Protein AF-A0A6P3IRC7-F1 (afdb_monomer_lite)

Sequence (424 aa):
MSLSRSEEMHRLTENVYKTIMEQFNPSLRNFIAMGKNYEKALAGVTYAAKGYFDALVKMGELASESQGSKELGDVLFQMAEVHRQIQNQLEEMLKSFHNELLTQLEQKVELDSRYLSAALKKYQTEQRSKGDALDKCQAELKKLRKKSQGSKNPQKYSDKELQYIDAISNKQGELESYVSDGYKTALTEERRRFCFLVEKQCAVAKNSAAYHSKGKELLAQKLPLWQQACADPNKIPDRAVQLMQQMGNSNGSILPSGLSASKSNLVISDPIPGAKPLPVPPELAPFVGRLSAQENAPVMNGVSGPDSEDYNPWADRKATQPKSTSPPQSQSKLSDSYSNTLPVRKSVAPKNSYATTENKTLPRSSSMAAGLERNGRMRVKAIFSHAAGDNSTLLSFKEGDLITLLVPEARDGWHYGESEKTKM

Organism: Bison bison bison (NCBI:txid43346)

Secondary structure (DSSP, 8-state):
-HHHHHHHHHHHHHHHHHHIIIIIHHHHHHHHHHHHHHHHHHHHHHHHHHHHHHHHHHHHHHHHHSSS-HHHHHHHHHHHHHHHHHHHHHHHHHHHIIIIIIHHHHHHHHHHHHHHHHHHHHHHHHHHHHHHHHHHHHHHHHHHHHHHTT-S-HHHHHHHHHHHHHHHHHHHHHHHHHHHHHHHHHHHHHHHHHHHHHHHHHHHHHHHHHHHHHHHHHHHHHHHHHHHHTS-TTPPPHHHHHHHHHHHHT--S--------------TTSPPTTPPPP---TTTHHHHTTTTT-----------------------------------------------SS--PPPPPPP---------------------------EEE-SS-B--TT-TTS--B-TT-EEEESSSS-BTTB--EEEGGG--

Foldseek 3Di:
DLVVVLVVLLVLLLVLLCCCQVPVLVVLVVVLVVLVVVLVVLVVVLVVLVVVLVVLLVVLVVQCPDQFRNVVSVLSPLVSVLSVVLSVLSVVLSVLSVPVANVVSVVCSVVVNVVSVVLSVVLVVVLVVLVVQLVVLVVVLVVLVVVLVPDPDNVVSVVVNVVSVVVNVVSVVVSSVSSVVSSVVSVVVSVVSVVSNVVSVVSSVVSVVVSVVSSCVSCVVSVVVSCVSPVDVPDGDPVVVVVVVVVVVVDDDDDDDDDPPPPPPPPVPDDDVPDDPDDDDPVCVVPPVPPPPDDDDDDDDDDDDDDDDDDDDDDDDDDDDDDDDDDDDDDDDDDDDDDDPDDDDDDDDDDDDDDDDDDDDDDDDDDDDDDDDDDPWDKDFAQAFDDPDPDPQDDGDHHGWIWTFPDPDDDPNDTDTDTPVVPD

InterPro domains:
  IPR001452 SH3 domain [PF07653] (380-421)
  IPR001452 SH3 domain [PS50002] (375-424)
  IPR013606 IMD/I-BAR domain [PF08397] (17-237)
  IPR013606 IMD/I-BAR domain [PS51338] (1-250)
  IPR027267 AH/BAR domain superfamily [G3DSA:1.20.1270.60] (1-249)
  IPR027267 AH/BAR domain superfamily [SSF103657] (2-247)
  IPR027681 I-BAR domain containing protein IRSp53/IRTKS/Pinkbar [PTHR14206] (4-424)
  IPR030128 BAR/IMD domain-containing adapter protein 2, I-BAR domain [cd07646] (5-236)
  IPR036028 SH3-like domain superfamily [SSF50044] (376-420)

Structure (mmCIF, N/CA/C/O backbone):
data_AF-A0A6P3IRC7-F1
#
_entry.id   AF-A0A6P3IRC7-F1
#
loop_
_atom_site.group_PDB
_atom_site.id
_atom_site.type_symbol
_atom_site.label_atom_id
_atom_site.label_alt_id
_atom_site.label_comp_id
_atom_site.label_asym_id
_atom_site.label_entity_id
_atom_site.label_seq_id
_atom_site.pdbx_PDB_ins_code
_atom_site.Cartn_x
_atom_site.Cartn_y
_atom_site.Cartn_z
_atom_site.occupancy
_atom_site.B_iso_or_equiv
_atom_site.auth_seq_id
_atom_site.auth_comp_id
_atom_site.auth_asym_id
_atom_site.auth_atom_id
_atom_site.pdbx_PDB_model_num
ATOM 1 N N . MET A 1 1 ? -20.896 -16.479 35.542 1.00 54.59 1 MET A N 1
ATOM 2 C CA . MET A 1 1 ? -19.985 -16.709 34.397 1.00 54.59 1 MET A CA 1
ATOM 3 C C . MET A 1 1 ? -20.076 -15.609 33.336 1.00 54.59 1 MET A C 1
ATOM 5 O O . MET A 1 1 ? -19.024 -15.230 32.845 1.00 54.59 1 MET A O 1
ATOM 9 N N . SER A 1 2 ? -21.256 -15.056 33.000 1.00 63.50 2 SER A N 1
ATOM 10 C CA . SER A 1 2 ? -21.376 -14.039 31.931 1.00 63.50 2 SER A CA 1
ATOM 11 C C . SER A 1 2 ? -20.626 -12.728 32.217 1.00 63.50 2 SER A C 1
ATOM 13 O O . SER A 1 2 ? -19.879 -12.271 31.359 1.00 63.50 2 SER A O 1
ATOM 15 N N . LEU A 1 3 ? -20.698 -12.199 33.447 1.00 68.88 3 LEU A N 1
ATOM 16 C CA . LEU A 1 3 ? -19.980 -10.975 33.849 1.00 68.88 3 LEU A CA 1
ATOM 17 C C . LEU A 1 3 ? -18.454 -11.081 33.668 1.00 68.88 3 LEU A C 1
ATOM 19 O O . LEU A 1 3 ? -17.824 -10.146 33.191 1.00 68.88 3 LEU A O 1
ATOM 23 N N . SER A 1 4 ? -17.864 -12.246 33.961 1.00 81.75 4 SER A N 1
ATOM 24 C CA . SER A 1 4 ? -16.426 -12.488 33.756 1.00 81.75 4 SER A CA 1
ATOM 25 C C . SER A 1 4 ? -16.033 -12.456 32.277 1.00 81.75 4 SER A C 1
ATOM 27 O O . SER A 1 4 ? -14.941 -12.006 31.946 1.00 81.75 4 SER A O 1
ATOM 29 N N . ARG A 1 5 ? -16.913 -12.935 31.391 1.00 89.75 5 ARG A N 1
ATOM 30 C CA . ARG A 1 5 ? -16.688 -12.936 29.941 1.00 89.75 5 ARG A CA 1
ATOM 31 C C . ARG A 1 5 ? -16.901 -11.546 29.339 1.00 89.75 5 ARG A C 1
ATOM 33 O O . ARG A 1 5 ? -16.192 -11.167 28.412 1.00 89.75 5 ARG A O 1
ATOM 40 N N . SER A 1 6 ? -17.849 -10.783 29.885 1.00 92.31 6 SER A N 1
ATOM 41 C CA . SER A 1 6 ? -18.057 -9.377 29.533 1.00 92.31 6 SER A CA 1
ATOM 42 C C . SER A 1 6 ? -16.822 -8.540 29.876 1.00 92.31 6 SER A C 1
ATOM 44 O O . SER A 1 6 ? -16.352 -7.777 29.040 1.00 92.31 6 SER A O 1
ATOM 46 N N . GLU A 1 7 ? -16.236 -8.723 31.060 1.00 92.69 7 GLU A N 1
ATOM 47 C CA . GLU A 1 7 ? -15.035 -7.975 31.458 1.00 92.69 7 GLU A CA 1
ATOM 48 C C . GLU A 1 7 ? -13.808 -8.334 30.602 1.00 92.69 7 GLU A C 1
ATOM 50 O O . GLU A 1 7 ? -13.042 -7.467 30.179 1.00 92.69 7 GLU A O 1
ATOM 55 N N . GLU A 1 8 ? -13.654 -9.616 30.258 1.00 95.88 8 GLU A N 1
ATOM 56 C CA . GLU A 1 8 ? -12.623 -10.060 29.320 1.00 95.88 8 GLU A CA 1
ATOM 57 C C . GLU A 1 8 ? -12.773 -9.387 27.947 1.00 95.88 8 GLU A C 1
ATOM 59 O O . GLU A 1 8 ? -11.798 -8.874 27.393 1.00 95.88 8 GLU A O 1
ATOM 64 N N . MET A 1 9 ? -13.994 -9.344 27.412 1.00 97.19 9 MET A N 1
ATOM 65 C CA . MET A 1 9 ? -14.290 -8.723 26.122 1.00 97.19 9 MET A CA 1
ATOM 66 C C . MET A 1 9 ? -14.111 -7.200 26.155 1.00 97.19 9 MET A C 1
ATOM 68 O O . MET A 1 9 ? -13.609 -6.614 25.191 1.00 97.19 9 MET A O 1
ATOM 72 N N . HIS A 1 10 ? -14.437 -6.561 27.280 1.00 97.81 10 HIS A N 1
ATOM 73 C CA . HIS A 1 10 ? -14.149 -5.149 27.500 1.00 97.81 10 HIS A CA 1
ATOM 74 C C . HIS A 1 10 ? -12.644 -4.870 27.386 1.00 97.81 10 HIS A C 1
ATOM 76 O O . HIS A 1 10 ? -12.240 -4.029 26.578 1.00 97.81 10 HIS A O 1
ATOM 82 N N . ARG A 1 11 ? -11.813 -5.651 28.089 1.00 98.19 11 ARG A N 1
ATOM 83 C CA . ARG A 1 11 ? -10.347 -5.555 28.019 1.00 98.19 11 ARG A CA 1
ATOM 84 C C . ARG A 1 11 ? -9.813 -5.797 26.605 1.00 98.19 11 ARG A C 1
ATOM 86 O O . ARG A 1 11 ? -8.932 -5.072 26.150 1.00 98.19 11 ARG A O 1
ATOM 93 N N . LEU A 1 12 ? -10.335 -6.802 25.896 1.00 98.38 12 LEU A N 1
ATOM 94 C CA . LEU A 1 12 ? -9.943 -7.072 24.507 1.00 98.38 12 LEU A CA 1
ATOM 95 C C . LEU A 1 12 ? -10.278 -5.895 23.584 1.00 98.38 12 LEU A C 1
ATOM 97 O O . LEU A 1 12 ? -9.466 -5.543 22.734 1.00 98.38 12 LEU A O 1
ATOM 101 N N . THR A 1 13 ? -11.427 -5.251 23.787 1.00 98.75 13 THR A N 1
ATOM 102 C CA . THR A 1 13 ? -11.825 -4.055 23.032 1.00 98.75 13 THR A CA 1
ATOM 103 C C . THR A 1 13 ? -10.825 -2.919 23.226 1.00 98.75 13 THR A C 1
ATOM 105 O O . THR A 1 13 ? -10.338 -2.359 22.245 1.00 98.75 13 THR A O 1
ATOM 108 N N . GLU A 1 14 ? -10.462 -2.604 24.474 1.00 98.50 14 GLU A N 1
ATOM 109 C CA . GLU A 1 14 ? -9.453 -1.575 24.756 1.00 98.50 14 GLU A CA 1
ATOM 110 C C . GLU A 1 14 ? -8.090 -1.918 24.149 1.00 98.50 14 GLU A C 1
ATOM 112 O O . GLU A 1 14 ? -7.415 -1.044 23.604 1.00 98.50 14 GLU A O 1
ATOM 117 N N . ASN A 1 15 ? -7.695 -3.192 24.220 1.00 98.56 15 ASN A N 1
ATOM 118 C CA . ASN A 1 15 ? -6.432 -3.659 23.665 1.00 98.56 15 ASN A CA 1
ATOM 119 C C . ASN A 1 15 ? -6.372 -3.477 22.148 1.00 98.56 15 ASN A C 1
ATOM 121 O O . ASN A 1 15 ? -5.333 -3.062 21.654 1.00 98.56 15 ASN A O 1
ATOM 125 N N . VAL A 1 16 ? -7.462 -3.714 21.409 1.00 98.75 16 VAL A N 1
ATOM 126 C CA . VAL A 1 16 ? -7.485 -3.471 19.956 1.00 98.75 16 VAL A CA 1
ATOM 127 C C . VAL A 1 16 ? -7.215 -1.996 19.648 1.00 98.75 16 VAL A C 1
ATOM 129 O O . VAL A 1 16 ? -6.332 -1.690 18.849 1.00 98.75 16 VAL A O 1
ATOM 132 N N . TYR A 1 17 ? -7.893 -1.063 20.326 1.00 98.56 17 TYR A N 1
ATOM 133 C CA . TYR A 1 17 ? -7.633 0.371 20.138 1.00 98.56 17 TYR A CA 1
ATOM 134 C C . TYR A 1 17 ? -6.183 0.750 20.475 1.00 98.56 17 TYR A C 1
ATOM 136 O O . TYR A 1 17 ? -5.555 1.488 19.712 1.00 98.56 17 TYR A O 1
ATOM 144 N N . LYS A 1 18 ? -5.636 0.230 21.583 1.00 98.19 18 LYS A N 1
ATOM 145 C CA . LYS A 1 18 ? -4.233 0.454 21.971 1.00 98.19 18 LYS A CA 1
ATOM 146 C C . LYS A 1 18 ? -3.268 -0.094 20.924 1.00 98.19 18 LYS A C 1
ATOM 148 O O . LYS A 1 18 ? -2.417 0.652 20.459 1.00 98.19 18 LYS A O 1
ATOM 153 N N . THR A 1 19 ? -3.450 -1.333 20.468 1.00 98.62 19 THR A N 1
ATOM 154 C CA . THR A 1 19 ? -2.634 -1.943 19.406 1.00 98.62 19 THR A CA 1
ATOM 155 C C . THR A 1 19 ? -2.639 -1.097 18.136 1.00 98.62 19 THR A C 1
ATOM 157 O O . THR A 1 19 ? -1.582 -0.865 17.547 1.00 98.62 19 THR A O 1
ATOM 160 N N . ILE A 1 20 ? -3.796 -0.570 17.722 1.00 98.50 20 ILE A N 1
ATOM 161 C CA . ILE A 1 20 ? -3.856 0.285 16.532 1.00 98.50 20 ILE A CA 1
ATOM 162 C C . ILE A 1 20 ? -3.045 1.578 16.742 1.00 98.50 20 ILE A C 1
ATOM 164 O O . ILE A 1 20 ? -2.252 1.967 15.883 1.00 98.50 20 ILE A O 1
ATOM 168 N N . MET A 1 21 ? -3.229 2.254 17.877 1.00 98.06 21 MET A N 1
ATOM 169 C CA . MET A 1 21 ? -2.584 3.546 18.140 1.00 98.06 21 MET A CA 1
ATOM 170 C C . MET A 1 21 ? -1.082 3.429 18.426 1.00 98.06 21 MET A C 1
ATOM 172 O O . MET A 1 21 ? -0.319 4.288 17.990 1.00 98.06 21 MET A O 1
ATOM 176 N N . GLU A 1 22 ? -0.665 2.390 19.145 1.00 97.88 22 GLU A N 1
ATOM 177 C CA . GLU A 1 22 ? 0.696 2.229 19.668 1.00 97.88 22 GLU A CA 1
ATOM 178 C C . GLU A 1 22 ? 1.581 1.353 18.775 1.00 97.88 22 GLU A C 1
ATOM 180 O O . GLU A 1 22 ? 2.801 1.476 18.830 1.00 97.88 22 GLU A O 1
ATOM 185 N N . GLN A 1 23 ? 0.993 0.493 17.935 1.00 98.25 23 GLN A N 1
ATOM 186 C CA . GLN A 1 23 ? 1.746 -0.394 17.042 1.00 98.25 23 GLN A CA 1
ATOM 187 C C . GLN A 1 23 ? 1.439 -0.104 15.575 1.00 98.25 23 GLN A C 1
ATOM 189 O O . GLN A 1 23 ? 2.327 0.325 14.841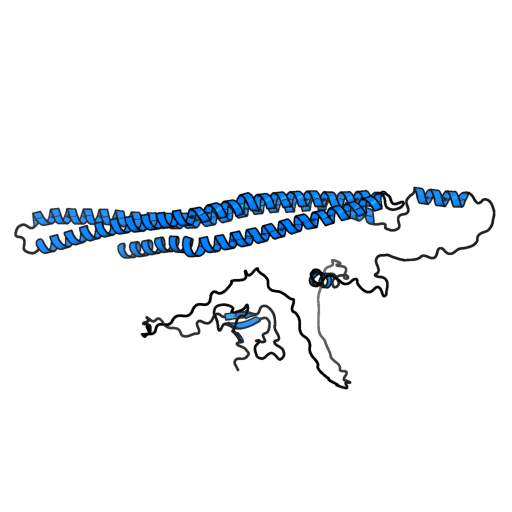 1.00 98.25 23 GLN A O 1
ATOM 194 N N . PHE A 1 24 ? 0.182 -0.263 15.142 1.00 98.69 24 PHE A N 1
ATOM 195 C CA . PHE A 1 24 ? -0.167 -0.138 13.722 1.00 98.69 24 PHE A CA 1
ATOM 196 C C . PHE A 1 24 ? 0.175 1.246 13.155 1.00 98.69 24 PHE A C 1
ATOM 198 O O . PHE A 1 24 ? 0.862 1.333 12.141 1.00 98.69 24 PHE A O 1
ATOM 205 N N . ASN A 1 25 ? -0.255 2.331 13.806 1.00 98.38 25 ASN A N 1
ATOM 206 C CA . ASN A 1 25 ? -0.029 3.690 13.305 1.00 98.38 25 ASN A CA 1
ATOM 207 C C . ASN A 1 25 ? 1.464 4.079 13.269 1.00 98.38 25 ASN A C 1
ATOM 209 O O . ASN A 1 25 ? 1.908 4.597 12.240 1.00 98.38 25 ASN A O 1
ATOM 213 N N . PRO A 1 26 ? 2.278 3.808 14.308 1.00 98.44 26 PRO A N 1
ATOM 214 C CA . PRO A 1 26 ? 3.728 3.991 14.236 1.00 98.44 26 PRO A CA 1
ATOM 215 C C . PRO A 1 26 ? 4.396 3.156 13.137 1.00 98.44 26 PRO A C 1
ATOM 217 O O . PRO A 1 26 ? 5.190 3.693 12.359 1.00 98.44 26 PRO A O 1
ATOM 220 N N . SER A 1 27 ? 4.036 1.875 13.005 1.00 98.69 27 SER A N 1
ATOM 221 C CA . SER A 1 27 ? 4.545 1.016 11.929 1.00 98.69 27 SER A CA 1
ATOM 222 C C . SER A 1 27 ? 4.141 1.528 10.547 1.00 98.69 27 SER A C 1
ATOM 224 O O . SER A 1 27 ? 4.968 1.529 9.636 1.00 98.69 27 SER A O 1
ATOM 226 N N . LEU A 1 28 ? 2.914 2.032 10.389 1.00 98.69 28 LEU A N 1
ATOM 227 C CA . LEU A 1 28 ? 2.432 2.616 9.141 1.00 98.69 28 LEU A CA 1
ATOM 228 C C . LEU A 1 28 ? 3.180 3.910 8.792 1.00 98.69 28 LEU A C 1
ATOM 230 O O . LEU A 1 28 ? 3.547 4.105 7.636 1.00 98.69 28 LEU A O 1
ATOM 234 N N . ARG A 1 29 ? 3.480 4.769 9.775 1.00 98.62 29 ARG A N 1
ATOM 235 C CA . ARG A 1 29 ? 4.320 5.964 9.562 1.00 98.62 29 ARG A CA 1
ATOM 236 C C . ARG A 1 29 ? 5.727 5.590 9.102 1.00 98.62 29 ARG A C 1
ATOM 238 O O . ARG A 1 29 ? 6.239 6.203 8.167 1.00 98.62 29 ARG A O 1
ATOM 245 N N . ASN A 1 30 ? 6.328 4.563 9.704 1.00 98.69 30 ASN A N 1
ATOM 246 C CA . ASN A 1 30 ? 7.616 4.045 9.245 1.00 98.69 30 ASN A CA 1
ATOM 247 C C . ASN A 1 30 ? 7.525 3.475 7.819 1.00 98.69 30 ASN A C 1
ATOM 249 O O . ASN A 1 30 ? 8.372 3.772 6.981 1.00 98.69 30 ASN A O 1
ATOM 253 N N . PHE A 1 31 ? 6.471 2.714 7.518 1.00 98.81 31 PHE A N 1
ATOM 254 C CA . PHE A 1 31 ? 6.215 2.196 6.175 1.00 98.81 31 PHE A CA 1
ATOM 255 C C . PHE A 1 31 ? 6.097 3.326 5.135 1.00 98.81 31 PHE A C 1
ATOM 257 O O . PHE A 1 31 ? 6.744 3.259 4.093 1.00 98.81 31 PHE A O 1
ATOM 264 N N . ILE A 1 32 ? 5.363 4.405 5.436 1.00 98.75 32 ILE A N 1
ATOM 265 C CA . ILE A 1 32 ? 5.268 5.596 4.573 1.00 98.75 32 ILE A CA 1
ATOM 266 C C . ILE A 1 32 ? 6.646 6.243 4.376 1.00 98.75 32 ILE A C 1
ATOM 268 O O . ILE A 1 32 ? 6.996 6.608 3.255 1.00 98.75 32 ILE A O 1
ATOM 272 N N . ALA A 1 33 ? 7.453 6.367 5.434 1.00 98.81 33 ALA A N 1
ATOM 273 C CA . ALA A 1 33 ? 8.805 6.916 5.333 1.00 98.81 33 ALA A CA 1
ATOM 274 C C . ALA A 1 33 ? 9.706 6.064 4.421 1.00 98.81 33 ALA A C 1
ATOM 276 O O . ALA A 1 33 ? 10.430 6.607 3.584 1.00 98.81 33 ALA A O 1
ATOM 277 N N . MET A 1 34 ? 9.627 4.735 4.531 1.00 98.81 34 MET A N 1
ATOM 278 C CA . MET A 1 34 ? 10.329 3.826 3.621 1.00 98.81 34 MET A CA 1
ATOM 279 C C . MET A 1 34 ? 9.801 3.938 2.191 1.00 98.81 34 MET A C 1
ATOM 281 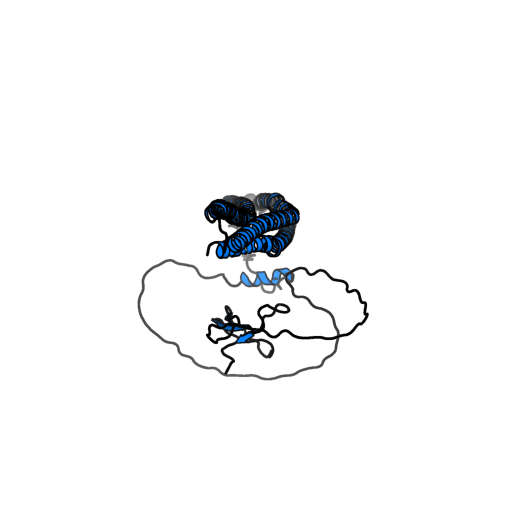O O . MET A 1 34 ? 10.591 3.948 1.250 1.00 98.81 34 MET A O 1
ATOM 285 N N . GLY A 1 35 ? 8.491 4.112 2.022 1.00 98.69 35 GLY A N 1
ATOM 286 C CA . GLY A 1 35 ? 7.878 4.381 0.729 1.00 98.69 35 GLY A CA 1
ATOM 287 C C . GLY A 1 35 ? 8.418 5.653 0.070 1.00 98.69 35 GLY A C 1
ATOM 288 O O . GLY A 1 35 ? 8.818 5.610 -1.087 1.00 98.69 35 GLY A O 1
ATOM 289 N N . LYS A 1 36 ? 8.551 6.757 0.816 1.00 98.69 36 LYS A N 1
ATOM 290 C CA . LYS A 1 36 ? 9.162 8.007 0.319 1.00 98.69 36 LYS A CA 1
ATOM 291 C C . LYS A 1 36 ? 10.634 7.828 -0.073 1.00 98.69 36 LYS A C 1
ATOM 293 O O . LYS A 1 36 ? 11.084 8.381 -1.075 1.00 98.69 36 LYS A O 1
ATOM 298 N N . ASN A 1 37 ? 11.394 7.034 0.685 1.00 98.69 37 ASN A N 1
ATOM 299 C CA . ASN A 1 37 ? 12.772 6.693 0.313 1.00 98.69 37 ASN A CA 1
ATOM 300 C C . ASN A 1 37 ? 12.819 5.883 -0.989 1.00 98.69 37 ASN A C 1
ATOM 302 O O . ASN A 1 37 ? 13.666 6.144 -1.843 1.00 98.69 37 ASN A O 1
ATOM 306 N N . TYR A 1 38 ? 11.902 4.926 -1.147 1.00 98.62 38 TYR A N 1
ATOM 307 C CA . TYR A 1 38 ? 11.808 4.116 -2.353 1.00 98.62 38 TYR A CA 1
ATOM 308 C C . TYR A 1 38 ? 11.418 4.956 -3.575 1.00 98.62 38 TYR A C 1
ATOM 310 O O . TYR A 1 38 ? 12.077 4.873 -4.609 1.00 98.62 38 TYR A O 1
ATOM 318 N N . GLU A 1 39 ? 10.430 5.842 -3.432 1.00 98.00 39 GLU A N 1
ATOM 319 C CA . GLU A 1 39 ? 10.044 6.811 -4.461 1.00 98.00 39 GLU A CA 1
ATOM 320 C C . GLU A 1 39 ? 11.237 7.662 -4.911 1.00 98.00 39 GLU A C 1
ATOM 322 O O . GLU A 1 39 ? 11.505 7.783 -6.107 1.00 98.00 39 GLU A O 1
ATOM 327 N N . LYS A 1 40 ? 11.997 8.213 -3.956 1.00 98.12 40 LYS A N 1
ATOM 328 C CA . LYS A 1 40 ? 13.181 9.025 -4.254 1.00 98.12 40 LYS A CA 1
ATOM 329 C C . LYS A 1 40 ? 14.233 8.241 -5.044 1.00 98.12 40 LYS A C 1
ATOM 331 O O . LYS A 1 40 ? 14.838 8.793 -5.962 1.00 98.12 40 LYS A O 1
ATOM 336 N N . ALA A 1 41 ? 14.461 6.975 -4.695 1.00 98.50 41 ALA A N 1
ATOM 337 C CA . ALA A 1 41 ? 15.393 6.120 -5.422 1.00 98.50 41 ALA A CA 1
ATOM 338 C C . ALA A 1 41 ? 14.917 5.867 -6.863 1.00 98.50 41 ALA A C 1
ATOM 340 O O . ALA A 1 41 ? 15.702 6.020 -7.797 1.00 98.50 41 ALA A O 1
ATOM 341 N N . LEU A 1 42 ? 13.628 5.563 -7.055 1.00 96.94 42 LEU A N 1
ATOM 342 C CA . LEU A 1 42 ? 13.039 5.366 -8.383 1.00 96.94 42 LEU A CA 1
ATOM 343 C C . LEU A 1 42 ? 13.110 6.634 -9.243 1.00 96.94 42 LEU A C 1
ATOM 345 O O . LEU A 1 42 ? 13.465 6.550 -10.415 1.00 96.94 42 LEU A O 1
ATOM 349 N N . ALA A 1 43 ? 12.868 7.812 -8.664 1.00 96.06 43 ALA A N 1
ATOM 350 C CA . ALA A 1 43 ? 13.043 9.083 -9.366 1.00 96.06 43 ALA A CA 1
ATOM 351 C C . ALA A 1 43 ? 14.500 9.301 -9.825 1.00 96.06 43 ALA A C 1
ATOM 353 O O . ALA A 1 43 ? 14.739 9.791 -10.930 1.00 96.06 43 ALA A O 1
ATOM 354 N N . GLY A 1 44 ? 15.479 8.893 -9.009 1.00 97.81 44 GLY A N 1
ATOM 355 C CA . GLY A 1 44 ? 16.895 8.905 -9.385 1.00 97.81 44 GLY A CA 1
ATOM 356 C C . GLY A 1 44 ? 17.210 7.977 -10.562 1.00 97.81 44 GLY A C 1
ATOM 357 O O . GLY A 1 44 ? 17.930 8.375 -11.478 1.00 97.81 44 GLY A O 1
ATOM 358 N N . VAL A 1 45 ? 16.623 6.775 -10.582 1.00 98.00 45 VAL A N 1
ATOM 359 C CA . VAL A 1 45 ? 16.740 5.837 -11.713 1.00 98.00 45 VAL A CA 1
ATOM 360 C C . VAL A 1 45 ? 16.162 6.448 -12.988 1.00 98.00 45 VAL A C 1
ATOM 362 O O . VAL A 1 45 ? 16.836 6.424 -14.012 1.00 98.00 45 VAL A O 1
ATOM 365 N N . THR A 1 46 ? 14.973 7.056 -12.927 1.00 96.62 46 THR A N 1
ATOM 366 C CA . THR A 1 46 ? 14.355 7.742 -14.076 1.00 96.62 46 THR A CA 1
ATOM 367 C C . THR A 1 46 ? 15.276 8.812 -14.666 1.00 96.62 46 THR A C 1
ATOM 369 O O . THR A 1 46 ? 15.453 8.886 -15.882 1.00 96.62 46 THR A O 1
ATOM 372 N N . TYR A 1 47 ? 15.909 9.617 -13.809 1.00 96.25 47 TYR A N 1
ATOM 373 C CA . TYR A 1 47 ? 16.845 10.650 -14.251 1.00 96.25 47 TYR A CA 1
ATOM 374 C C . TYR A 1 47 ? 18.085 10.061 -14.939 1.00 96.25 47 TYR A C 1
ATOM 376 O O . TYR A 1 47 ? 18.457 10.499 -16.029 1.00 96.25 47 TYR A O 1
ATOM 384 N N . ALA A 1 48 ? 18.704 9.042 -14.336 1.00 98.50 48 ALA A N 1
ATOM 385 C CA . ALA A 1 48 ? 19.876 8.380 -14.905 1.00 98.50 48 ALA A CA 1
ATOM 386 C C . ALA A 1 48 ? 19.555 7.664 -16.230 1.00 98.50 48 ALA A C 1
ATOM 388 O O . ALA A 1 48 ? 20.325 7.753 -17.187 1.00 98.50 48 ALA A O 1
ATOM 389 N N . ALA A 1 49 ? 18.393 7.007 -16.305 1.00 98.25 49 ALA A N 1
ATOM 390 C CA . ALA A 1 49 ? 17.914 6.309 -17.492 1.00 98.25 49 ALA A CA 1
ATOM 391 C C . ALA A 1 49 ? 17.794 7.253 -18.695 1.00 98.25 49 ALA A C 1
ATOM 393 O O . ALA A 1 49 ? 18.263 6.921 -19.782 1.00 98.25 49 ALA A O 1
ATOM 394 N N . LYS A 1 50 ? 17.266 8.468 -18.489 1.00 96.62 50 LYS A N 1
ATOM 395 C CA . LYS A 1 50 ? 17.199 9.488 -19.543 1.00 96.62 50 LYS A CA 1
ATOM 396 C C . LYS A 1 50 ? 18.579 9.785 -20.141 1.00 96.62 50 LYS A C 1
ATOM 398 O O . LYS A 1 50 ? 18.725 9.769 -21.357 1.00 96.62 50 LYS A O 1
ATOM 403 N N . GLY A 1 51 ? 19.589 10.014 -19.298 1.00 98.12 51 GLY A N 1
ATOM 404 C CA . GLY A 1 51 ? 20.954 10.280 -19.764 1.00 98.12 51 GLY A CA 1
ATOM 405 C C . GLY A 1 51 ? 21.553 9.115 -20.559 1.00 98.12 51 GLY A C 1
ATOM 406 O O . GLY A 1 51 ? 22.220 9.334 -21.568 1.00 98.12 51 GLY A O 1
ATOM 407 N N . TYR A 1 52 ? 21.268 7.877 -20.149 1.00 98.75 52 TYR A N 1
ATOM 408 C CA . TYR A 1 52 ? 21.686 6.684 -20.886 1.00 98.75 52 TYR A CA 1
ATOM 409 C C . TYR A 1 52 ? 21.008 6.579 -22.263 1.00 98.75 52 TYR A C 1
ATOM 411 O O . TYR A 1 52 ? 21.689 6.327 -23.257 1.00 98.75 52 TYR A O 1
ATOM 419 N N . PHE A 1 53 ? 19.695 6.818 -22.351 1.00 98.44 53 PHE A N 1
ATOM 420 C CA . PHE A 1 53 ? 18.973 6.765 -23.629 1.00 98.44 53 PHE A CA 1
ATOM 421 C C . PHE A 1 53 ? 19.422 7.875 -24.584 1.00 98.44 53 PHE A C 1
ATOM 423 O O . PHE A 1 53 ? 19.628 7.602 -25.763 1.00 98.44 53 PHE A O 1
ATOM 430 N N . ASP A 1 54 ? 19.649 9.091 -24.080 1.00 98.44 54 ASP A N 1
ATOM 431 C CA . ASP A 1 54 ? 20.172 10.210 -24.876 1.00 98.44 54 ASP A CA 1
ATOM 432 C C . ASP A 1 54 ? 21.563 9.868 -25.459 1.00 98.44 54 ASP A C 1
ATOM 434 O O . ASP A 1 54 ? 21.834 10.107 -26.638 1.00 98.44 54 ASP A O 1
ATOM 438 N N . ALA A 1 55 ? 22.437 9.234 -24.667 1.00 98.75 55 ALA A N 1
ATOM 439 C CA . ALA A 1 55 ? 23.737 8.759 -25.144 1.00 98.75 55 ALA A CA 1
ATOM 440 C C . ALA A 1 55 ? 23.612 7.629 -26.186 1.00 98.75 55 ALA A C 1
ATOM 442 O O . ALA A 1 55 ? 24.372 7.597 -27.155 1.00 98.75 55 ALA A O 1
ATOM 443 N N . LEU A 1 56 ? 22.640 6.724 -26.027 1.00 98.69 56 LEU A N 1
ATOM 444 C CA . LEU A 1 56 ? 22.370 5.657 -26.994 1.00 98.69 56 LEU A CA 1
ATOM 445 C C . LEU A 1 56 ? 21.887 6.215 -28.340 1.00 98.69 56 LEU A C 1
ATOM 447 O O . LEU A 1 56 ? 22.363 5.784 -29.391 1.00 98.69 56 LEU A O 1
ATOM 451 N N . VAL A 1 57 ? 21.005 7.221 -28.314 1.00 98.81 57 VAL A N 1
ATOM 452 C CA . VAL A 1 57 ? 20.593 7.965 -29.515 1.00 98.81 57 VAL A CA 1
ATOM 453 C C . VAL A 1 57 ? 21.808 8.597 -30.184 1.00 98.81 57 VAL A C 1
ATOM 455 O O . VAL A 1 57 ? 21.957 8.475 -31.397 1.00 98.81 57 VAL A O 1
ATOM 458 N N . LYS A 1 58 ? 22.735 9.182 -29.412 1.00 98.75 58 LYS A N 1
ATOM 459 C CA . LYS A 1 58 ? 23.949 9.773 -29.989 1.00 98.75 58 LYS A CA 1
ATOM 460 C C . LYS A 1 58 ? 24.799 8.755 -30.756 1.00 98.75 58 LYS A C 1
ATOM 462 O O . LYS A 1 58 ? 25.330 9.074 -31.818 1.00 98.75 58 LYS A O 1
ATOM 467 N N . MET A 1 59 ? 24.902 7.524 -30.257 1.00 98.69 59 MET A N 1
ATOM 468 C CA . MET A 1 59 ? 25.563 6.438 -30.989 1.00 98.69 59 MET A CA 1
ATOM 469 C C . MET A 1 59 ? 24.801 6.057 -32.266 1.00 98.69 59 MET A C 1
ATOM 471 O O . MET A 1 59 ? 25.426 5.775 -33.288 1.00 98.69 59 MET A O 1
ATOM 475 N N . GLY A 1 60 ? 23.466 6.099 -32.229 1.00 98.62 60 GLY A N 1
ATOM 476 C CA . GLY A 1 60 ? 22.610 5.907 -33.401 1.00 98.62 60 GLY A CA 1
ATOM 477 C C . GLY A 1 60 ? 22.845 6.943 -34.502 1.00 98.62 60 GLY A C 1
ATOM 478 O O . GLY A 1 60 ? 22.930 6.577 -35.674 1.00 98.62 60 GLY A O 1
ATOM 479 N N . GLU A 1 61 ? 23.036 8.217 -34.144 1.00 98.69 61 GLU A N 1
ATOM 480 C CA . GLU A 1 61 ? 23.375 9.288 -35.097 1.00 98.69 61 GLU A CA 1
ATOM 481 C C . GLU A 1 61 ? 24.702 8.997 -35.812 1.00 98.69 61 GLU A C 1
ATOM 483 O O . GLU A 1 61 ? 24.759 8.996 -37.042 1.00 98.69 61 GLU A O 1
ATOM 488 N N . LEU A 1 62 ? 25.748 8.650 -35.051 1.00 98.62 62 LEU A N 1
ATOM 489 C CA . LEU A 1 62 ? 27.064 8.318 -35.611 1.00 98.62 62 LEU A CA 1
ATOM 490 C C . LEU A 1 62 ? 27.002 7.105 -36.550 1.00 98.62 62 LEU A C 1
ATOM 492 O O . LEU A 1 62 ? 27.621 7.106 -37.616 1.00 98.62 62 LEU A O 1
ATOM 496 N N . ALA A 1 63 ? 26.243 6.070 -36.179 1.00 98.19 63 ALA A N 1
ATOM 497 C CA . ALA A 1 63 ? 26.044 4.899 -37.027 1.00 98.19 63 ALA A CA 1
ATOM 498 C C . ALA A 1 63 ? 25.274 5.249 -38.315 1.00 98.19 63 ALA A C 1
ATOM 500 O O . ALA A 1 63 ? 25.665 4.805 -39.396 1.00 98.19 63 ALA A O 1
ATOM 501 N N . SER A 1 64 ? 24.249 6.102 -38.226 1.00 97.88 64 SER A N 1
ATOM 502 C CA . SER A 1 64 ? 23.432 6.550 -39.369 1.00 97.88 64 SER A CA 1
ATOM 503 C C . SER A 1 64 ? 24.230 7.352 -40.402 1.00 97.88 64 SER A C 1
ATOM 505 O O . SER A 1 64 ? 23.976 7.271 -41.607 1.00 97.88 64 SER A O 1
ATOM 507 N N . GLU A 1 65 ? 25.227 8.106 -39.943 1.00 97.31 65 GLU A N 1
ATOM 508 C CA . GLU A 1 65 ? 26.135 8.886 -40.790 1.00 97.31 65 GLU A CA 1
ATOM 509 C C . GLU A 1 65 ? 27.306 8.054 -41.343 1.00 97.31 65 GLU A C 1
ATOM 511 O O . GLU A 1 65 ? 28.007 8.485 -42.263 1.00 97.31 65 GLU A O 1
ATOM 516 N N . SER A 1 66 ? 27.514 6.839 -40.827 1.00 96.75 66 SER A N 1
ATOM 517 C CA . SER A 1 66 ? 28.620 5.972 -41.234 1.00 96.75 66 SER A CA 1
ATOM 518 C C . SER A 1 66 ? 28.457 5.420 -42.657 1.00 96.75 66 SER A C 1
ATOM 520 O O . SER A 1 66 ? 27.364 5.347 -43.219 1.00 96.75 66 SER A O 1
ATOM 522 N N . GLN A 1 67 ? 29.563 4.985 -43.263 1.00 93.69 67 GLN A N 1
ATOM 523 C CA . GLN A 1 67 ? 29.525 4.349 -44.587 1.00 93.69 67 GLN A CA 1
ATOM 524 C C . GLN A 1 67 ? 29.079 2.882 -44.524 1.00 93.69 67 GLN A C 1
ATOM 526 O O . GLN A 1 67 ? 28.473 2.399 -45.475 1.00 93.69 67 GLN A O 1
ATOM 531 N N . GLY A 1 68 ? 29.384 2.190 -43.421 1.00 93.94 68 GLY A N 1
ATOM 532 C CA . GLY A 1 68 ? 29.236 0.739 -43.276 1.00 93.94 68 GLY A CA 1
ATOM 533 C C . GLY A 1 68 ? 28.037 0.272 -42.455 1.00 93.94 68 GLY A C 1
ATOM 534 O O . GLY A 1 68 ? 27.655 -0.886 -42.554 1.00 93.94 68 GLY A O 1
ATOM 535 N N . SER A 1 69 ? 27.450 1.147 -41.637 1.00 96.94 69 SER A N 1
ATOM 536 C CA . SER A 1 69 ? 26.608 0.722 -40.510 1.00 96.94 69 SER A CA 1
ATOM 537 C C . SER A 1 69 ? 25.331 1.545 -40.364 1.00 96.94 69 SER A C 1
ATOM 539 O O . SER A 1 69 ? 24.768 1.618 -39.276 1.00 96.94 69 SER A O 1
ATOM 541 N N . LYS A 1 70 ? 24.852 2.157 -41.455 1.00 95.62 70 LYS A N 1
ATOM 542 C CA . LYS A 1 70 ? 23.661 3.024 -41.437 1.00 95.62 70 LYS A CA 1
ATOM 543 C C . LYS A 1 70 ? 22.437 2.346 -40.827 1.00 95.62 70 LYS A C 1
ATOM 545 O O . LYS A 1 70 ? 21.776 2.925 -39.976 1.00 95.62 70 LYS A O 1
ATOM 550 N N . GLU A 1 71 ? 22.196 1.095 -41.209 1.00 94.12 71 GLU A N 1
ATOM 551 C CA . GLU A 1 71 ? 21.093 0.268 -40.700 1.00 94.12 71 GLU A CA 1
ATOM 552 C C . GLU A 1 71 ? 21.168 0.010 -39.185 1.00 94.12 71 GLU A C 1
ATOM 554 O O . GLU A 1 71 ? 20.137 -0.135 -38.530 1.00 94.12 71 GLU A O 1
ATOM 559 N N . LEU A 1 72 ? 22.370 0.025 -38.594 1.00 97.88 72 LEU A N 1
ATOM 560 C CA . LEU A 1 72 ? 22.542 -0.091 -37.143 1.00 97.88 72 LEU A CA 1
ATOM 561 C C . LEU A 1 72 ? 22.154 1.199 -36.407 1.00 97.88 72 LEU A C 1
ATOM 563 O O . LEU A 1 72 ? 21.798 1.142 -35.231 1.00 97.88 72 LEU A O 1
ATOM 567 N N . GLY A 1 73 ? 22.164 2.348 -37.089 1.00 98.12 73 GLY A N 1
ATOM 568 C CA . GLY A 1 73 ? 21.643 3.602 -36.549 1.00 98.12 73 GLY A CA 1
ATOM 569 C C . GLY A 1 73 ? 20.156 3.505 -36.211 1.00 98.12 73 GLY A C 1
ATOM 570 O O . GLY A 1 73 ? 19.762 3.762 -35.072 1.00 98.12 73 GLY A O 1
ATOM 571 N N . ASP A 1 74 ? 19.351 3.006 -37.153 1.00 97.94 74 ASP A N 1
ATOM 572 C CA . ASP A 1 74 ? 17.915 2.774 -36.953 1.00 97.94 74 ASP A CA 1
ATOM 573 C C . ASP A 1 74 ? 17.630 1.771 -35.827 1.00 97.94 74 ASP A C 1
ATOM 575 O O . ASP A 1 74 ? 16.644 1.909 -35.096 1.00 97.94 74 ASP A O 1
ATOM 579 N N . VAL A 1 75 ? 18.488 0.760 -35.660 1.00 98.50 75 VAL A N 1
ATOM 580 C CA . VAL A 1 75 ? 18.395 -0.204 -34.553 1.00 98.50 75 VAL A CA 1
ATOM 581 C C . VAL A 1 75 ? 18.608 0.493 -33.210 1.00 98.50 75 VAL A C 1
ATOM 583 O O . VAL A 1 75 ? 17.780 0.340 -32.311 1.00 98.50 75 VAL A O 1
ATOM 586 N N . LEU A 1 76 ? 19.660 1.306 -33.079 1.00 98.75 76 LEU A N 1
ATOM 587 C CA . LEU A 1 76 ? 19.972 2.039 -31.846 1.00 98.75 76 LEU A CA 1
ATOM 588 C C . LEU A 1 76 ? 18.871 3.048 -31.483 1.00 98.75 76 LEU A C 1
ATOM 590 O O . LEU A 1 76 ? 18.482 3.137 -30.315 1.00 98.75 76 LEU A O 1
ATOM 594 N N . PHE A 1 77 ? 18.299 3.743 -32.472 1.00 98.75 77 PHE A N 1
ATOM 595 C CA . PHE A 1 77 ? 17.141 4.615 -32.253 1.00 98.75 77 PHE A CA 1
ATOM 596 C C . PHE A 1 77 ? 15.920 3.838 -31.751 1.00 98.75 77 PHE A C 1
ATOM 598 O O . PHE A 1 77 ? 15.270 4.257 -30.792 1.00 98.75 77 PHE A O 1
ATOM 605 N N . GLN A 1 78 ? 15.625 2.678 -32.345 1.00 98.56 78 GLN A N 1
ATOM 606 C CA . GLN A 1 78 ? 14.524 1.826 -31.890 1.00 98.56 78 GLN A CA 1
ATOM 607 C C . GLN A 1 78 ? 14.741 1.298 -30.468 1.00 98.56 78 GLN A C 1
ATOM 609 O O . GLN A 1 78 ? 13.780 1.226 -29.703 1.00 98.56 78 GLN A O 1
ATOM 614 N N . MET A 1 79 ? 15.975 0.948 -30.096 1.00 98.75 79 MET A N 1
ATOM 615 C CA . MET A 1 79 ? 16.306 0.523 -28.732 1.00 98.75 79 MET A CA 1
ATOM 616 C C . MET A 1 79 ? 16.048 1.643 -27.720 1.00 98.75 79 MET A C 1
ATOM 618 O O . MET A 1 79 ? 15.372 1.415 -26.714 1.00 98.75 79 MET A O 1
ATOM 622 N N . ALA A 1 80 ? 16.526 2.859 -28.004 1.00 98.62 80 ALA A N 1
ATOM 623 C CA . ALA A 1 80 ? 16.289 4.020 -27.150 1.00 98.62 80 ALA A CA 1
ATOM 624 C C . ALA A 1 80 ? 14.789 4.331 -27.001 1.00 98.62 80 ALA A C 1
ATOM 626 O O . ALA A 1 80 ? 14.319 4.598 -25.895 1.00 98.62 80 ALA A O 1
ATOM 627 N N . GLU A 1 81 ? 14.013 4.231 -28.082 1.00 98.56 81 GLU A N 1
ATOM 628 C CA . GLU A 1 81 ? 12.570 4.481 -28.039 1.00 98.56 81 GLU A CA 1
ATOM 629 C C . GLU A 1 81 ? 11.797 3.388 -27.279 1.00 98.56 81 GLU A C 1
ATOM 631 O O . GLU A 1 81 ? 10.913 3.713 -26.486 1.00 98.56 81 GLU A O 1
ATOM 636 N N . VAL A 1 82 ? 12.151 2.102 -27.427 1.00 98.69 82 VAL A N 1
ATOM 637 C CA . VAL A 1 82 ? 11.570 1.022 -26.602 1.00 98.69 82 VAL A CA 1
ATOM 638 C C . VAL A 1 82 ? 11.838 1.277 -25.122 1.00 98.69 82 VAL A C 1
ATOM 640 O O . VAL A 1 82 ? 10.923 1.193 -24.301 1.00 98.69 82 VAL A O 1
ATOM 643 N N . HIS A 1 83 ? 13.071 1.644 -24.777 1.00 98.56 83 HIS A N 1
ATOM 644 C CA . HIS A 1 83 ? 13.421 2.010 -23.413 1.00 98.56 83 HIS A CA 1
ATOM 645 C C . HIS A 1 83 ? 12.616 3.211 -22.897 1.00 98.56 83 HIS A C 1
ATOM 647 O O . HIS A 1 83 ? 12.110 3.159 -21.775 1.00 98.56 83 HIS A O 1
ATOM 653 N N . ARG A 1 84 ? 12.421 4.252 -23.717 1.00 98.50 84 ARG A N 1
ATOM 654 C CA . ARG A 1 84 ? 11.616 5.429 -23.360 1.00 98.50 84 ARG A CA 1
ATOM 655 C C . ARG A 1 84 ? 10.155 5.068 -23.088 1.00 98.50 84 ARG A C 1
ATOM 657 O O . ARG A 1 84 ? 9.585 5.535 -22.107 1.00 98.50 84 ARG A O 1
ATOM 664 N N . GLN A 1 85 ? 9.558 4.195 -23.897 1.00 98.38 85 GLN A N 1
ATOM 665 C CA . GLN A 1 85 ? 8.183 3.729 -23.677 1.00 98.38 85 GLN A CA 1
ATOM 666 C C . GLN A 1 85 ? 8.036 2.924 -22.381 1.00 98.38 85 GLN A C 1
ATOM 668 O O . GLN A 1 85 ? 7.070 3.116 -21.644 1.00 98.38 85 GLN A O 1
ATOM 673 N N . ILE A 1 86 ? 9.002 2.054 -22.079 1.00 98.38 86 ILE A N 1
ATOM 674 C CA . ILE A 1 86 ? 9.033 1.296 -20.820 1.00 98.38 86 ILE A CA 1
ATOM 675 C C . ILE A 1 86 ? 9.187 2.250 -19.627 1.00 98.38 86 ILE A C 1
ATOM 677 O O . ILE A 1 86 ? 8.472 2.120 -18.632 1.00 98.38 86 ILE A O 1
ATOM 681 N N . GLN A 1 87 ? 10.069 3.245 -19.747 1.00 98.19 87 GLN A N 1
ATOM 682 C CA . GLN A 1 87 ? 10.310 4.252 -18.717 1.00 98.19 87 GLN A CA 1
ATOM 683 C C . GLN A 1 87 ? 9.073 5.124 -18.453 1.00 98.19 87 GLN A C 1
ATOM 685 O O . GLN A 1 87 ? 8.747 5.377 -17.295 1.00 98.19 87 GLN A O 1
ATOM 690 N N . ASN A 1 88 ? 8.326 5.511 -19.491 1.00 96.88 88 ASN A N 1
ATOM 691 C CA . ASN A 1 88 ? 7.067 6.246 -19.330 1.00 96.88 88 ASN A CA 1
ATOM 692 C C . ASN A 1 88 ? 6.049 5.448 -18.495 1.00 96.88 88 ASN A C 1
ATOM 694 O O . ASN A 1 88 ? 5.398 6.005 -17.612 1.00 96.88 88 ASN A O 1
ATOM 698 N N . GLN A 1 89 ? 5.952 4.132 -18.713 1.00 97.12 89 GLN A N 1
ATOM 699 C CA . GLN A 1 89 ? 5.055 3.275 -17.932 1.00 97.12 89 GLN A CA 1
ATOM 700 C C . GLN A 1 89 ? 5.506 3.143 -16.465 1.00 97.12 89 GLN A C 1
ATOM 702 O O . GLN A 1 89 ? 4.670 3.063 -15.561 1.00 97.12 89 GLN A O 1
ATOM 707 N N . LEU A 1 90 ? 6.821 3.161 -16.209 1.00 96.88 90 LEU A N 1
ATOM 708 C CA . LEU A 1 90 ? 7.374 3.219 -14.853 1.00 96.88 90 LEU A CA 1
ATOM 709 C C . LEU A 1 90 ? 7.023 4.542 -14.154 1.00 96.88 90 LEU A C 1
ATOM 711 O O . LEU A 1 90 ? 6.678 4.540 -12.973 1.00 96.88 90 LEU A O 1
ATOM 715 N N . GLU A 1 91 ? 7.068 5.669 -14.866 1.00 96.44 91 GLU A N 1
ATOM 716 C CA . GLU A 1 91 ? 6.673 6.971 -14.317 1.00 96.44 91 GLU A CA 1
ATOM 717 C C . GLU A 1 91 ? 5.184 7.033 -13.961 1.00 96.44 91 GLU A C 1
ATOM 719 O O . GLU A 1 91 ? 4.824 7.614 -12.937 1.00 96.44 91 GLU A O 1
ATOM 724 N N . GLU A 1 92 ? 4.308 6.417 -14.758 1.00 94.75 92 GLU A N 1
ATOM 725 C CA . GLU A 1 92 ? 2.886 6.284 -14.414 1.00 94.75 92 GLU A CA 1
ATOM 726 C C . GLU A 1 92 ? 2.685 5.463 -13.134 1.00 94.75 92 GLU A C 1
ATOM 728 O O . GLU A 1 92 ? 1.948 5.884 -12.236 1.00 94.75 92 GLU A O 1
ATOM 733 N N . MET A 1 93 ? 3.395 4.336 -13.004 1.00 95.31 93 MET A N 1
ATOM 734 C CA . MET A 1 93 ? 3.399 3.539 -11.774 1.00 95.31 93 MET A CA 1
ATOM 735 C C . MET A 1 93 ? 3.879 4.371 -10.575 1.00 95.31 93 MET A C 1
ATOM 737 O O . MET A 1 93 ? 3.258 4.320 -9.513 1.00 95.31 93 MET A O 1
ATOM 741 N N . LEU A 1 94 ? 4.943 5.165 -10.739 1.00 96.69 94 LEU A N 1
ATOM 742 C CA . LEU A 1 94 ? 5.496 6.017 -9.682 1.00 96.69 94 LEU A CA 1
ATOM 743 C C . LEU A 1 94 ? 4.516 7.123 -9.257 1.00 96.69 94 LEU A C 1
ATOM 745 O O . LEU A 1 94 ? 4.335 7.358 -8.063 1.00 96.69 94 LEU A O 1
ATOM 749 N N . LYS A 1 95 ? 3.825 7.755 -10.215 1.00 96.12 95 LYS A N 1
ATOM 750 C CA . LYS A 1 95 ? 2.774 8.750 -9.935 1.00 96.12 95 LYS A CA 1
ATOM 751 C C . LYS A 1 95 ? 1.624 8.146 -9.131 1.00 96.12 95 LYS A C 1
ATOM 753 O O . LYS A 1 95 ? 1.161 8.770 -8.179 1.00 96.12 95 LYS A O 1
ATOM 758 N N . SER A 1 96 ? 1.175 6.941 -9.486 1.00 95.69 96 SER A N 1
ATOM 759 C CA . SER A 1 96 ? 0.141 6.229 -8.724 1.00 95.69 96 SER A CA 1
ATOM 760 C C . SER A 1 96 ? 0.638 5.838 -7.327 1.00 95.69 96 SER A C 1
ATOM 762 O O . SER A 1 96 ? -0.056 6.069 -6.339 1.00 95.69 96 SER A O 1
ATOM 764 N N . PHE A 1 97 ? 1.876 5.348 -7.205 1.00 98.38 97 PHE A N 1
ATOM 765 C CA . PHE A 1 97 ? 2.494 5.048 -5.910 1.00 98.38 97 PHE A CA 1
ATOM 766 C C . PHE A 1 97 ? 2.503 6.267 -4.973 1.00 98.38 97 PHE A C 1
ATOM 768 O O . PHE A 1 97 ? 2.116 6.150 -3.808 1.00 98.38 97 PHE A O 1
ATOM 775 N N . HIS A 1 98 ? 2.860 7.449 -5.482 1.00 98.44 98 HIS A N 1
ATOM 776 C CA . HIS A 1 98 ? 2.798 8.687 -4.708 1.00 98.44 98 HIS A CA 1
ATOM 777 C C . HIS A 1 98 ? 1.355 9.062 -4.338 1.00 98.44 98 HIS A C 1
ATOM 779 O O . HIS A 1 98 ? 1.005 9.107 -3.158 1.00 98.44 98 HIS A O 1
ATOM 785 N N . ASN A 1 99 ? 0.509 9.297 -5.346 1.00 96.44 99 ASN A N 1
ATOM 786 C CA . ASN A 1 99 ? -0.805 9.920 -5.169 1.00 96.44 99 ASN A CA 1
ATOM 787 C C . ASN A 1 99 ? -1.835 8.990 -4.509 1.00 96.44 99 ASN A C 1
ATOM 789 O O . ASN A 1 99 ? -2.684 9.440 -3.737 1.00 96.44 99 ASN A O 1
ATOM 793 N N . GLU A 1 100 ? -1.806 7.697 -4.830 1.00 96.06 100 GLU A N 1
ATOM 794 C CA . GLU A 1 100 ? -2.838 6.748 -4.406 1.00 96.06 100 GLU A CA 1
ATOM 795 C C . GLU A 1 100 ? -2.446 5.948 -3.168 1.00 96.06 100 GLU A C 1
ATOM 797 O O . GLU A 1 100 ? -3.322 5.602 -2.373 1.00 96.06 100 GLU A O 1
ATOM 802 N N . LEU A 1 101 ? -1.152 5.677 -2.973 1.00 98.50 101 LEU A N 1
ATOM 803 C CA . LEU A 1 101 ? -0.665 4.943 -1.807 1.00 98.50 101 LEU A CA 1
ATOM 804 C C . LEU A 1 101 ? -0.096 5.894 -0.752 1.00 98.50 101 LEU A C 1
ATOM 806 O O . LEU A 1 101 ? -0.671 5.989 0.333 1.00 98.50 101 LEU A O 1
ATOM 810 N N . LEU A 1 102 ? 0.997 6.611 -1.034 1.00 98.69 102 LEU A N 1
ATOM 811 C CA . LEU A 1 102 ? 1.685 7.396 0.001 1.00 98.69 102 LEU A CA 1
ATOM 812 C C . LEU A 1 102 ? 0.811 8.530 0.537 1.00 98.69 102 LEU A C 1
ATOM 814 O O . LEU A 1 102 ? 0.596 8.608 1.749 1.00 98.69 102 LEU A O 1
ATOM 818 N N . THR A 1 103 ? 0.253 9.360 -0.347 1.00 98.50 103 THR A N 1
ATOM 819 C CA . THR A 1 103 ? -0.593 10.493 0.050 1.00 98.50 103 THR A CA 1
ATOM 820 C C . THR A 1 103 ? -1.828 10.033 0.824 1.00 98.50 103 THR A C 1
ATOM 822 O O . THR A 1 103 ? -2.158 10.616 1.857 1.00 98.50 103 THR A O 1
ATOM 825 N N . GLN A 1 104 ? -2.503 8.967 0.380 1.00 98.44 104 GLN A N 1
ATOM 826 C CA . GLN A 1 104 ? -3.718 8.496 1.053 1.00 98.44 104 GLN A CA 1
ATOM 827 C C . GLN A 1 104 ? -3.430 7.860 2.417 1.00 98.44 104 GLN A C 1
ATOM 829 O O . GLN A 1 104 ? -4.183 8.092 3.366 1.00 98.44 104 GLN A O 1
ATOM 834 N N . LEU A 1 105 ? -2.352 7.077 2.546 1.00 98.50 105 LEU A N 1
ATOM 835 C CA . LEU A 1 105 ? -1.949 6.511 3.837 1.00 98.50 105 LEU A CA 1
ATOM 836 C C . LEU A 1 105 ? -1.532 7.614 4.818 1.00 98.50 105 LEU A C 1
ATOM 838 O O . LEU A 1 105 ? -1.921 7.558 5.985 1.00 98.50 105 LEU A O 1
ATOM 842 N N . GLU A 1 106 ? -0.810 8.635 4.348 1.00 98.19 106 GLU A N 1
ATOM 843 C CA . GLU A 1 106 ? -0.395 9.786 5.160 1.00 98.19 106 GLU A CA 1
ATOM 844 C C . GLU A 1 106 ? -1.598 10.601 5.657 1.00 98.19 106 GLU A C 1
ATOM 846 O O . GLU A 1 106 ? -1.695 10.900 6.847 1.00 98.19 106 GLU A O 1
ATOM 851 N N . GLN A 1 107 ? -2.577 10.875 4.791 1.00 97.31 107 GLN A N 1
ATOM 852 C CA . GLN A 1 107 ? -3.823 11.535 5.194 1.00 97.31 107 GLN A CA 1
ATOM 853 C C . GLN A 1 107 ? -4.615 10.707 6.213 1.00 97.31 107 GLN A C 1
ATOM 855 O O . GLN A 1 107 ? -5.111 11.249 7.204 1.00 97.31 107 GLN A O 1
ATOM 860 N N . LYS A 1 108 ? -4.737 9.390 5.990 1.00 96.44 108 LYS A N 1
ATOM 861 C CA . LYS A 1 108 ? -5.467 8.502 6.902 1.00 96.44 108 LYS A CA 1
ATOM 862 C C . LYS A 1 108 ? -4.825 8.477 8.281 1.00 96.44 108 LYS A C 1
ATOM 864 O O . LYS A 1 108 ? -5.530 8.752 9.245 1.00 96.44 108 LYS A O 1
ATOM 869 N N . VAL A 1 109 ? -3.523 8.196 8.376 1.00 97.25 109 VAL A N 1
ATOM 870 C CA . VAL A 1 109 ? -2.827 8.040 9.668 1.00 97.25 109 VAL A CA 1
ATOM 871 C C . VAL A 1 109 ? -2.811 9.332 10.494 1.00 97.25 109 VAL A C 1
ATOM 873 O O . VAL A 1 109 ? -2.760 9.283 11.724 1.00 97.25 109 VAL A O 1
ATOM 876 N N . GLU A 1 110 ? -2.895 10.492 9.839 1.00 95.31 110 GLU A N 1
ATOM 877 C CA . GLU A 1 110 ? -2.957 11.787 10.516 1.00 95.31 110 GLU A CA 1
ATOM 878 C C . GLU A 1 110 ? -4.324 12.047 11.163 1.00 95.31 110 GLU A C 1
ATOM 880 O O . GLU A 1 110 ? -4.406 12.465 12.321 1.00 95.31 110 GLU A O 1
ATOM 885 N N . LEU A 1 111 ? -5.411 11.723 10.459 1.00 95.75 111 LEU A N 1
ATOM 886 C CA . LEU A 1 111 ? -6.767 11.807 11.012 1.00 95.75 111 LEU A CA 1
ATOM 887 C C . LEU A 1 111 ? -7.018 10.740 12.088 1.00 95.75 111 LEU A C 1
ATOM 889 O O . LEU A 1 111 ? -7.770 10.969 13.042 1.00 95.75 111 LEU A O 1
ATOM 893 N N . ASP A 1 112 ? -6.366 9.588 11.948 1.00 95.31 112 ASP A N 1
ATOM 894 C CA . ASP A 1 112 ? -6.632 8.402 12.753 1.00 95.31 112 ASP A CA 1
ATOM 895 C C . ASP A 1 112 ? -6.322 8.591 14.239 1.00 95.31 112 ASP A C 1
ATOM 897 O O . ASP A 1 112 ? -7.070 8.126 15.097 1.00 95.31 112 ASP A O 1
ATOM 901 N N . SER A 1 113 ? -5.257 9.334 14.556 1.00 87.88 113 SER A N 1
ATOM 902 C CA . SER A 1 113 ? -4.837 9.589 15.939 1.00 87.88 113 SER A CA 1
ATOM 903 C C . SER A 1 113 ? -5.939 10.268 16.764 1.00 87.88 113 SER A C 1
ATOM 905 O O . SER A 1 113 ? -6.235 9.852 17.891 1.00 87.88 113 SER A O 1
ATOM 907 N N . ARG A 1 114 ? -6.602 11.280 16.187 1.00 94.00 114 ARG A N 1
ATOM 908 C CA . ARG A 1 114 ? -7.692 12.009 16.854 1.00 94.00 114 ARG A CA 1
ATOM 909 C C . ARG A 1 114 ? -8.965 11.173 16.918 1.00 94.00 114 ARG A C 1
ATOM 911 O O . ARG A 1 114 ? -9.609 11.129 17.965 1.00 94.00 114 ARG A O 1
ATOM 918 N N . TYR A 1 115 ? -9.307 10.505 15.818 1.00 97.81 115 TYR A N 1
ATOM 919 C CA . TYR A 1 115 ? -10.506 9.675 15.726 1.00 97.81 115 TYR A CA 1
ATOM 920 C C . TYR A 1 115 ? -10.485 8.519 16.736 1.00 97.81 115 TYR A C 1
ATOM 922 O O . TYR A 1 115 ? -11.425 8.381 17.518 1.00 97.81 115 TYR A O 1
ATOM 930 N N . LEU A 1 116 ? -9.402 7.736 16.778 1.00 97.94 116 LEU A N 1
ATOM 931 C CA . LEU A 1 116 ? -9.288 6.570 17.660 1.00 97.94 116 LEU A CA 1
ATOM 932 C C . LEU A 1 116 ? -9.306 6.954 19.139 1.00 97.94 116 LEU A C 1
ATOM 934 O O . LEU A 1 116 ? -9.988 6.305 19.929 1.00 97.94 116 LEU A O 1
ATOM 938 N N . SER A 1 117 ? -8.624 8.043 19.504 1.00 96.94 117 SER A N 1
ATOM 939 C CA . SER A 1 117 ? -8.629 8.551 20.880 1.00 96.94 117 SER A CA 1
ATOM 940 C C . SER A 1 117 ? -10.040 8.937 21.334 1.00 96.94 117 SER A C 1
ATOM 942 O O . SER A 1 117 ? -10.462 8.603 22.443 1.00 96.94 117 SER A O 1
ATOM 944 N N . ALA A 1 118 ? -10.798 9.618 20.467 1.00 98.38 118 ALA A N 1
ATOM 945 C CA . ALA A 1 118 ? -12.178 9.998 20.749 1.00 98.38 118 ALA A CA 1
ATOM 946 C C . ALA A 1 118 ? -13.111 8.776 20.813 1.00 98.38 118 ALA A C 1
ATOM 948 O O . ALA A 1 118 ? -13.931 8.683 21.729 1.00 98.38 118 ALA A O 1
ATOM 949 N N . ALA A 1 119 ? -12.962 7.828 19.883 1.00 98.38 119 ALA A N 1
ATOM 950 C CA . ALA A 1 119 ? -13.753 6.601 19.835 1.00 98.38 119 ALA A CA 1
ATOM 951 C C . ALA A 1 119 ? -13.538 5.728 21.081 1.00 98.38 119 ALA A C 1
ATOM 953 O O . ALA A 1 119 ? -14.512 5.334 21.725 1.00 98.38 119 ALA A O 1
ATOM 954 N N . LEU A 1 120 ? -12.279 5.501 21.478 1.00 98.38 120 LEU A N 1
ATOM 955 C CA . LEU A 1 120 ? -11.942 4.745 22.686 1.00 98.38 120 LEU A CA 1
ATOM 956 C C . LEU A 1 120 ? -12.502 5.424 23.940 1.00 98.38 120 LEU A C 1
ATOM 958 O O . LEU A 1 120 ? -13.152 4.772 24.755 1.00 98.38 120 LEU A O 1
ATOM 962 N N . LYS A 1 121 ? -12.314 6.743 24.079 1.00 98.56 121 LYS A N 1
ATOM 963 C CA . LYS A 1 121 ? -12.821 7.492 25.237 1.00 98.56 121 LYS A CA 1
ATOM 964 C C . LYS A 1 121 ? -14.345 7.434 25.338 1.00 98.56 121 LYS A C 1
ATOM 966 O O . LYS A 1 121 ? -14.880 7.294 26.441 1.00 98.56 121 LYS A O 1
ATOM 971 N N . LYS A 1 122 ? -15.046 7.536 24.204 1.00 98.56 122 LYS A N 1
ATOM 972 C CA . LYS A 1 122 ? -16.506 7.397 24.145 1.00 98.56 122 LYS A CA 1
ATOM 973 C C . LYS A 1 122 ? -16.934 6.013 24.633 1.00 98.56 122 LYS A C 1
ATOM 975 O O . LYS A 1 122 ? -17.746 5.932 25.551 1.00 98.56 122 LYS A O 1
ATOM 980 N N . TYR A 1 123 ? -16.323 4.959 24.089 1.00 98.69 123 TYR A N 1
ATOM 981 C CA . TYR A 1 123 ? -16.586 3.579 24.495 1.00 98.69 123 TYR A CA 1
ATOM 982 C C . TYR A 1 123 ? -16.373 3.364 26.001 1.00 98.69 123 TYR A C 1
ATOM 984 O O . TYR A 1 123 ? -17.262 2.865 26.685 1.00 98.69 123 TYR A O 1
ATOM 992 N N . GLN A 1 124 ? -15.233 3.806 26.541 1.00 98.50 124 GLN A N 1
ATOM 993 C CA . GLN A 1 124 ? -14.911 3.680 27.968 1.00 98.50 124 GLN A CA 1
ATOM 994 C C . GLN A 1 124 ? -15.918 4.408 28.867 1.00 98.50 124 GLN A C 1
ATOM 996 O O . GLN A 1 124 ? -16.290 3.906 29.925 1.00 98.50 124 GLN A O 1
ATOM 1001 N N . THR A 1 125 ? -16.357 5.600 28.457 1.00 98.56 125 THR A N 1
ATOM 1002 C CA . THR A 1 125 ? -17.289 6.416 29.247 1.00 98.56 125 THR A CA 1
ATOM 1003 C C . THR A 1 125 ? -18.673 5.774 29.305 1.00 98.56 125 THR A C 1
ATOM 1005 O O . THR A 1 125 ? -19.264 5.664 30.379 1.00 98.56 125 THR A O 1
ATOM 1008 N N . GLU A 1 126 ? -19.186 5.321 28.163 1.00 98.25 126 GLU A N 1
ATOM 1009 C CA . GLU A 1 126 ? -20.497 4.673 28.068 1.00 98.25 126 GLU A CA 1
ATOM 1010 C C . GLU A 1 126 ? -20.500 3.281 28.720 1.00 98.25 126 GLU A C 1
ATOM 1012 O O . GLU A 1 126 ? -21.444 2.957 29.442 1.00 98.25 126 GLU A O 1
ATOM 1017 N N . GLN A 1 127 ? -19.434 2.488 28.543 1.00 98.19 127 GLN A N 1
ATOM 1018 C CA . GLN A 1 127 ? -19.293 1.185 29.202 1.00 98.19 127 GLN A CA 1
ATOM 1019 C C . GLN A 1 127 ? -19.285 1.342 30.727 1.00 98.19 127 GLN A C 1
ATOM 1021 O O . GLN A 1 127 ? -20.055 0.661 31.407 1.00 98.19 127 GLN A O 1
ATOM 1026 N N . ARG A 1 128 ? -18.509 2.301 31.258 1.00 97.88 128 ARG A N 1
ATOM 1027 C CA . ARG A 1 128 ? -18.484 2.606 32.695 1.00 97.88 128 ARG A CA 1
ATOM 1028 C C . ARG A 1 128 ? -19.846 3.070 33.193 1.00 97.88 128 ARG A C 1
ATOM 1030 O O . ARG A 1 128 ? -20.332 2.560 34.192 1.00 97.88 128 ARG A O 1
ATOM 1037 N N . SER A 1 129 ? -20.497 3.982 32.469 1.00 98.31 129 SER A N 1
ATOM 1038 C CA . SER A 1 129 ? -21.818 4.492 32.848 1.00 98.31 129 SER A CA 1
ATOM 1039 C C . SER A 1 129 ? -22.875 3.383 32.935 1.00 98.31 129 SER A C 1
ATOM 1041 O O . SER A 1 129 ? -23.696 3.403 33.855 1.00 98.31 129 SER A O 1
ATOM 1043 N N . LYS A 1 130 ? -22.857 2.412 32.011 1.00 97.81 130 LYS A N 1
ATOM 1044 C CA . LYS A 1 130 ? -23.745 1.238 32.049 1.00 97.81 130 LYS A CA 1
ATOM 1045 C C . LYS A 1 130 ? -23.399 0.297 33.208 1.00 97.81 130 LYS A C 1
ATOM 1047 O O . LYS A 1 130 ? -24.314 -0.172 33.885 1.00 97.81 130 LYS A O 1
ATOM 1052 N N . GLY A 1 131 ? -22.108 0.077 33.470 1.00 97.25 131 GLY A N 1
ATOM 1053 C CA . GLY A 1 131 ? -21.623 -0.682 34.629 1.00 97.25 131 GLY A CA 1
ATOM 1054 C C . GLY A 1 131 ? -22.082 -0.079 35.959 1.00 97.25 131 GLY A C 1
ATOM 1055 O O . GLY A 1 131 ? -22.756 -0.746 36.740 1.00 97.25 131 GLY A O 1
ATOM 1056 N N . ASP A 1 132 ? -21.849 1.219 36.162 1.00 98.00 132 ASP A N 1
ATOM 1057 C CA . ASP A 1 132 ? -22.250 1.945 37.374 1.00 98.00 132 ASP A CA 1
ATOM 1058 C C . ASP A 1 132 ? -23.774 1.883 37.605 1.00 98.00 132 ASP A C 1
ATOM 1060 O O . ASP A 1 132 ? -24.254 1.758 38.738 1.00 98.00 132 ASP A O 1
ATOM 1064 N N . ALA A 1 133 ? -24.570 1.950 36.529 1.00 97.69 133 ALA A N 1
ATOM 1065 C CA . ALA A 1 133 ? -26.025 1.835 36.604 1.00 97.69 133 ALA A CA 1
ATOM 1066 C C . ALA A 1 133 ? -26.487 0.426 37.019 1.00 97.69 133 ALA A C 1
ATOM 1068 O O . ALA A 1 133 ? -27.469 0.299 37.766 1.00 97.69 133 ALA A O 1
ATOM 1069 N N . LEU A 1 134 ? -25.799 -0.621 36.549 1.00 97.38 134 LEU A N 1
ATOM 1070 C CA . LEU A 1 134 ? -26.040 -2.009 36.943 1.00 97.38 134 LEU A CA 1
ATOM 1071 C C . LEU A 1 134 ? -25.679 -2.225 38.418 1.00 97.38 134 LEU A C 1
ATOM 1073 O O . LEU A 1 134 ? -26.532 -2.682 39.185 1.00 97.38 134 LEU A O 1
ATOM 1077 N N . ASP A 1 135 ? -24.483 -1.808 38.834 1.00 97.00 135 ASP A N 1
ATOM 1078 C CA . ASP A 1 135 ? -23.988 -1.947 40.210 1.00 97.00 135 ASP A CA 1
ATOM 1079 C C . ASP A 1 135 ? -24.885 -1.217 41.212 1.00 97.00 135 ASP A C 1
ATOM 1081 O O . ASP A 1 135 ? -25.250 -1.759 42.260 1.00 97.00 135 ASP A O 1
ATOM 1085 N N . LYS A 1 136 ? -25.339 -0.006 40.863 1.00 98.00 136 LYS A N 1
ATOM 1086 C CA . LYS A 1 136 ? -26.313 0.743 41.667 1.00 98.00 136 LYS A CA 1
ATOM 1087 C C . LYS A 1 136 ? -27.626 -0.025 41.830 1.00 98.00 136 LYS A C 1
ATOM 1089 O O . LYS A 1 136 ? -28.177 -0.068 42.929 1.00 98.00 136 LYS A O 1
ATOM 1094 N N . CYS A 1 137 ? -28.129 -0.647 40.762 1.00 96.81 137 CYS A N 1
ATOM 1095 C CA . CYS A 1 137 ? -29.369 -1.424 40.801 1.00 96.81 137 CYS A CA 1
ATOM 1096 C C . CYS A 1 137 ? -29.217 -2.690 41.665 1.00 96.81 137 CYS A C 1
ATOM 1098 O O . CYS A 1 137 ? -30.088 -2.993 42.484 1.00 96.81 137 CYS A O 1
ATOM 1100 N N . GLN A 1 138 ? -28.079 -3.380 41.553 1.00 96.94 138 GLN A N 1
ATOM 1101 C CA . GLN A 1 138 ? -27.737 -4.534 42.388 1.00 96.94 138 GLN A CA 1
ATOM 1102 C C . GLN A 1 138 ? -27.591 -4.156 43.870 1.00 96.94 138 GLN A C 1
ATOM 1104 O O . GLN A 1 138 ? -28.076 -4.875 44.751 1.00 96.94 138 GLN A O 1
ATOM 1109 N N . ALA A 1 139 ? -26.978 -3.007 44.167 1.00 97.69 139 ALA A N 1
ATOM 1110 C CA . ALA A 1 139 ? -26.834 -2.504 45.529 1.00 97.69 139 ALA A CA 1
ATOM 1111 C C . ALA A 1 139 ? -28.193 -2.191 46.179 1.00 97.69 139 ALA A C 1
ATOM 1113 O O . ALA A 1 139 ? -28.405 -2.533 47.345 1.00 97.69 139 ALA A O 1
ATOM 1114 N N . GLU A 1 140 ? -29.133 -1.593 45.439 1.00 96.31 140 GLU A N 1
ATOM 1115 C CA . GLU A 1 140 ? -30.489 -1.328 45.936 1.00 96.31 140 GLU A CA 1
ATOM 1116 C C . GLU A 1 140 ? -31.289 -2.618 46.175 1.00 96.31 140 GLU A C 1
ATOM 1118 O O . GLU A 1 140 ? -31.928 -2.740 47.225 1.00 96.31 140 GLU A O 1
ATOM 1123 N N . LEU A 1 141 ? -31.175 -3.628 45.301 1.00 96.31 141 LEU A N 1
ATOM 1124 C CA . LEU A 1 141 ? -31.756 -4.956 45.549 1.00 96.31 141 LEU A CA 1
ATOM 1125 C C . LEU A 1 141 ? -31.184 -5.589 46.828 1.00 96.31 141 LEU A C 1
ATOM 1127 O O . LEU A 1 141 ? -31.928 -6.096 47.671 1.00 96.31 141 LEU A O 1
ATOM 1131 N N . LYS A 1 142 ? -29.861 -5.521 47.021 1.00 95.81 142 LYS A N 1
ATOM 1132 C CA . LYS A 1 142 ? -29.197 -6.046 48.225 1.00 95.81 142 LYS A CA 1
ATOM 1133 C C . LYS A 1 142 ? -29.678 -5.333 49.495 1.00 95.81 142 LYS A C 1
ATOM 1135 O O . LYS A 1 142 ? -29.928 -5.986 50.511 1.00 95.81 142 LYS A O 1
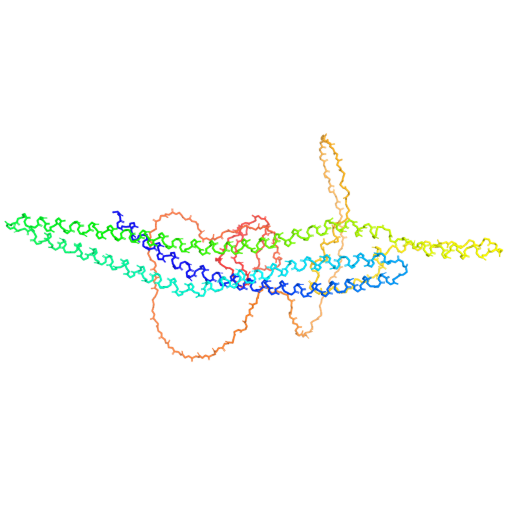ATOM 1140 N N . LYS A 1 143 ? -29.861 -4.008 49.441 1.00 94.94 143 LYS A N 1
ATOM 1141 C CA . LYS A 1 143 ? -30.452 -3.222 50.539 1.00 94.94 143 LYS A CA 1
ATOM 1142 C C . LYS A 1 143 ? -31.907 -3.616 50.801 1.00 94.94 143 LYS A C 1
ATOM 1144 O O . LYS A 1 143 ? -32.283 -3.742 51.965 1.00 94.94 143 LYS A O 1
ATOM 1149 N N . LEU A 1 144 ? -32.714 -3.819 49.756 1.00 92.69 144 LEU A N 1
ATOM 1150 C CA . LEU A 1 144 ? -34.112 -4.244 49.883 1.00 92.69 144 LEU A CA 1
ATOM 1151 C C . LEU A 1 144 ? -34.214 -5.605 50.578 1.00 92.69 144 LEU A C 1
ATOM 1153 O O . LEU A 1 144 ? -34.944 -5.725 51.560 1.00 92.69 144 LEU A O 1
ATOM 1157 N N . ARG A 1 145 ? -33.421 -6.590 50.141 1.00 91.44 145 ARG A N 1
ATOM 1158 C CA . ARG A 1 145 ? -33.367 -7.928 50.753 1.00 91.44 145 ARG A CA 1
ATOM 1159 C C . ARG A 1 145 ? -33.026 -7.864 52.238 1.00 91.44 145 ARG A C 1
ATOM 1161 O O . ARG A 1 145 ? -33.705 -8.489 53.047 1.00 91.44 145 ARG A O 1
ATOM 1168 N N . LYS A 1 146 ? -32.057 -7.025 52.623 1.00 91.38 146 LYS A N 1
ATOM 1169 C CA . LYS A 1 146 ? -31.694 -6.823 54.035 1.00 91.38 146 LYS A CA 1
ATOM 1170 C C . LYS A 1 146 ? -32.824 -6.194 54.863 1.00 91.38 146 LYS A C 1
ATOM 1172 O O . LYS A 1 146 ? -32.989 -6.564 56.016 1.00 91.38 146 LYS A O 1
ATOM 1177 N N . LYS A 1 147 ? -33.609 -5.278 54.282 1.00 88.25 147 LYS A N 1
ATOM 1178 C CA . LYS A 1 147 ? -34.784 -4.664 54.935 1.00 88.25 147 LYS A CA 1
ATOM 1179 C C . LYS A 1 147 ? -35.995 -5.600 55.009 1.00 88.25 147 LYS A C 1
ATOM 1181 O O . LYS A 1 147 ? -36.859 -5.390 55.852 1.00 88.25 147 LYS A O 1
ATOM 1186 N N . SER A 1 148 ? -36.085 -6.578 54.110 1.00 86.19 148 SER A N 1
ATOM 1187 C CA . SER A 1 148 ? -37.201 -7.530 54.066 1.00 86.19 148 SER A CA 1
ATOM 1188 C C . SER A 1 148 ? -37.122 -8.597 55.165 1.00 86.19 148 SER A C 1
ATOM 1190 O O . SER A 1 148 ? -38.160 -9.057 55.640 1.00 86.19 148 SER A O 1
ATOM 1192 N N . GLN A 1 149 ? -35.912 -8.953 55.620 1.00 81.12 149 GLN A N 1
ATOM 1193 C CA . GLN A 1 149 ? -35.730 -9.921 56.702 1.00 81.12 149 GLN A CA 1
ATOM 1194 C C . GLN A 1 149 ? -36.270 -9.361 58.027 1.00 81.12 149 GLN A C 1
ATOM 1196 O O . GLN A 1 149 ? -35.744 -8.387 58.558 1.00 81.12 149 GLN A O 1
ATOM 1201 N N . GLY A 1 150 ? -37.341 -9.974 58.542 1.00 74.56 150 GLY A N 1
ATOM 1202 C CA . GLY A 1 150 ? -38.040 -9.551 59.764 1.00 74.56 150 GLY A CA 1
ATOM 1203 C C . GLY A 1 150 ? -39.283 -8.677 59.539 1.00 74.56 150 GLY A C 1
ATOM 1204 O O . GLY A 1 150 ? -39.903 -8.236 60.505 1.00 74.56 150 GLY A O 1
ATOM 1205 N N . SER A 1 151 ? -39.677 -8.426 58.285 1.00 81.19 151 SER A N 1
ATOM 1206 C CA . SER A 1 151 ? -40.898 -7.676 57.966 1.00 81.19 151 SER A CA 1
ATOM 1207 C C . SER A 1 151 ? -42.171 -8.474 58.274 1.00 81.19 151 SER A C 1
ATOM 1209 O O . SER A 1 151 ? -42.288 -9.640 57.909 1.00 81.19 151 SER A O 1
ATOM 1211 N N . LYS A 1 152 ? -43.177 -7.808 58.862 1.00 79.62 152 LYS A N 1
ATOM 1212 C CA . LYS A 1 152 ? -44.529 -8.365 59.077 1.00 79.62 152 LYS A CA 1
ATOM 1213 C C . LYS A 1 152 ? -45.381 -8.428 57.801 1.00 79.62 152 LYS A C 1
ATOM 1215 O O . LYS A 1 152 ? -46.496 -8.931 57.859 1.00 79.62 152 LYS A O 1
ATOM 1220 N N . ASN A 1 153 ? -44.899 -7.893 56.673 1.00 72.75 153 ASN A N 1
ATOM 1221 C CA . ASN A 1 153 ? -45.674 -7.799 55.432 1.00 72.75 153 ASN A CA 1
ATOM 1222 C C . ASN A 1 153 ? -44.861 -8.290 54.209 1.00 72.75 153 ASN A C 1
ATOM 1224 O O . ASN A 1 153 ? -44.344 -7.465 53.450 1.00 72.75 153 ASN A O 1
ATOM 1228 N N . PRO A 1 154 ? -44.684 -9.617 54.036 1.00 72.44 154 PRO A N 1
ATOM 1229 C CA . PRO A 1 154 ? -43.749 -10.203 53.068 1.00 72.44 154 PRO A CA 1
ATOM 1230 C C . PRO A 1 154 ? -44.116 -9.951 51.597 1.00 72.44 154 PRO A C 1
ATOM 1232 O O . PRO A 1 154 ? -43.231 -9.631 50.803 1.00 72.44 154 PRO A O 1
ATOM 1235 N N . GLN A 1 155 ? -45.408 -10.006 51.239 1.00 75.69 155 GLN A N 1
ATOM 1236 C CA . GLN A 1 155 ? -45.879 -9.798 49.858 1.00 75.69 155 GLN A CA 1
ATOM 1237 C C . GLN A 1 155 ? -45.405 -8.465 49.255 1.00 75.69 155 GLN A C 1
ATOM 1239 O O . GLN A 1 155 ? -44.894 -8.437 48.141 1.00 75.69 155 GLN A O 1
ATOM 1244 N N . LYS A 1 156 ? -45.486 -7.358 50.008 1.00 77.62 156 LYS A N 1
ATOM 1245 C CA . LYS A 1 156 ? -45.126 -6.016 49.508 1.00 77.62 156 LYS A CA 1
ATOM 1246 C C . LYS A 1 156 ? -43.641 -5.881 49.135 1.00 77.62 156 LYS A C 1
ATOM 1248 O O . LYS A 1 156 ? -43.287 -5.056 48.294 1.00 77.62 156 LYS A O 1
ATOM 1253 N N . TYR A 1 157 ? -42.761 -6.646 49.782 1.00 83.56 157 TYR A N 1
ATOM 1254 C CA . TYR A 1 157 ? -41.333 -6.657 49.449 1.00 83.56 157 TYR A CA 1
ATOM 1255 C C . TYR A 1 157 ? -41.046 -7.547 48.240 1.00 83.56 157 TYR A C 1
ATOM 1257 O O . TYR A 1 157 ? -40.135 -7.221 47.485 1.00 83.56 157 TYR A O 1
ATOM 1265 N N . SER A 1 158 ? -41.847 -8.596 48.029 1.00 86.00 158 SER A N 1
ATOM 1266 C CA . SER A 1 158 ? -41.700 -9.532 46.912 1.00 86.00 158 SER A CA 1
ATOM 1267 C C . SER A 1 158 ? -41.905 -8.853 45.554 1.00 86.00 158 SER A C 1
ATOM 1269 O O . SER A 1 158 ? -41.032 -8.962 44.696 1.00 86.00 158 SER A O 1
ATOM 1271 N N . ASP A 1 159 ? -42.963 -8.050 45.388 1.00 88.50 159 ASP A N 1
ATOM 1272 C CA . ASP A 1 159 ? -43.221 -7.334 44.124 1.00 88.50 159 ASP A CA 1
ATOM 1273 C C . ASP A 1 159 ? -42.091 -6.357 43.777 1.00 88.50 159 ASP A C 1
ATOM 1275 O O . ASP A 1 159 ? -41.628 -6.267 42.639 1.00 88.50 159 ASP A O 1
ATOM 1279 N N . LYS A 1 160 ? -41.601 -5.631 44.789 1.00 90.62 160 LYS A N 1
ATOM 1280 C CA . LYS A 1 160 ? -40.501 -4.678 44.619 1.00 90.62 160 LYS A CA 1
ATOM 1281 C C . LYS A 1 160 ? -39.172 -5.384 44.349 1.00 90.62 160 LYS A C 1
ATOM 1283 O O . LYS A 1 160 ? -38.337 -4.857 43.619 1.00 90.62 160 LYS A O 1
ATOM 1288 N N . GLU A 1 161 ? -38.965 -6.562 44.928 1.00 93.00 161 GLU A N 1
ATOM 1289 C CA . GLU A 1 161 ? -37.802 -7.401 44.650 1.00 93.00 161 GLU A CA 1
ATOM 1290 C C . GLU A 1 161 ? -37.814 -7.890 43.202 1.00 93.00 161 GLU A C 1
ATOM 1292 O O . GLU A 1 161 ? -36.802 -7.761 42.514 1.00 93.00 161 GLU A O 1
ATOM 1297 N N . LEU A 1 162 ? -38.970 -8.357 42.720 1.00 93.94 162 LEU A N 1
ATOM 1298 C CA . LEU A 1 162 ? -39.152 -8.797 41.340 1.00 93.94 162 LEU A CA 1
ATOM 1299 C C . LEU A 1 162 ? -38.860 -7.665 40.344 1.00 93.94 162 LEU A C 1
ATOM 1301 O O . LEU A 1 162 ? -38.124 -7.878 39.384 1.00 93.94 162 LEU A O 1
ATOM 1305 N N . GLN A 1 163 ? -39.334 -6.444 40.619 1.00 94.50 163 GLN A N 1
ATOM 1306 C CA . GLN A 1 163 ? -39.016 -5.261 39.805 1.00 94.50 163 GLN A CA 1
ATOM 1307 C C . GLN A 1 163 ? -37.509 -4.975 39.732 1.00 94.50 163 GLN A C 1
ATOM 1309 O O . GLN A 1 163 ? -36.993 -4.637 38.668 1.00 94.50 163 GLN A O 1
ATOM 1314 N N . TYR A 1 164 ? -36.777 -5.105 40.844 1.00 96.12 164 TYR A N 1
ATOM 1315 C CA . TYR A 1 164 ? -35.324 -4.919 40.823 1.00 96.12 164 TYR A CA 1
ATOM 1316 C C . TYR A 1 164 ? -34.598 -6.047 40.090 1.00 96.12 164 TYR A C 1
ATOM 1318 O O . TYR A 1 164 ? -33.601 -5.769 39.428 1.00 96.12 164 TYR A O 1
ATOM 1326 N N . ILE A 1 165 ? -35.067 -7.294 40.199 1.00 96.25 165 ILE A N 1
ATOM 1327 C CA . ILE A 1 165 ? -34.499 -8.433 39.464 1.00 96.25 165 ILE A CA 1
ATOM 1328 C C . ILE A 1 165 ? -34.647 -8.209 37.954 1.00 96.25 165 ILE A C 1
ATOM 1330 O O . ILE A 1 165 ? -33.654 -8.317 37.237 1.00 96.25 165 ILE A O 1
ATOM 1334 N N . ASP A 1 166 ? -35.835 -7.816 37.488 1.00 96.62 166 ASP A N 1
ATOM 1335 C CA . ASP A 1 166 ? -36.076 -7.495 36.075 1.00 96.62 166 ASP A CA 1
ATOM 1336 C C . ASP A 1 166 ? -35.218 -6.307 35.606 1.00 96.62 166 ASP A C 1
ATOM 1338 O O . ASP A 1 166 ? -34.507 -6.382 34.603 1.00 96.62 166 ASP A O 1
ATOM 1342 N N . ALA A 1 167 ? -35.157 -5.235 36.403 1.00 97.25 167 ALA A N 1
ATOM 1343 C CA . ALA A 1 167 ? -34.330 -4.072 36.092 1.00 97.25 167 ALA A CA 1
ATOM 1344 C C . ALA A 1 167 ? -32.819 -4.377 36.062 1.00 97.25 167 ALA A C 1
ATOM 1346 O O . ALA A 1 167 ? -32.086 -3.714 35.326 1.00 97.25 167 ALA A O 1
ATOM 1347 N N . ILE A 1 168 ? -32.337 -5.328 36.869 1.00 97.50 168 ILE A N 1
ATOM 1348 C CA . ILE A 1 168 ? -30.949 -5.815 36.825 1.00 97.50 168 ILE A CA 1
ATOM 1349 C C . ILE A 1 168 ? -30.735 -6.643 35.565 1.00 97.50 168 ILE A C 1
ATOM 1351 O O . ILE A 1 168 ? -29.751 -6.405 34.874 1.00 97.50 168 ILE A O 1
ATOM 1355 N N . SER A 1 169 ? -31.656 -7.557 35.246 1.00 96.81 169 SER A N 1
ATOM 1356 C CA . SER A 1 169 ? -31.589 -8.381 34.036 1.00 96.81 169 SER A CA 1
ATOM 1357 C C . SER A 1 169 ? -31.509 -7.512 32.777 1.00 96.81 169 SER A C 1
ATOM 1359 O O . SER A 1 169 ? -30.612 -7.697 31.956 1.00 96.81 169 SER A O 1
ATOM 1361 N N . ASN A 1 170 ? -32.360 -6.486 32.678 1.00 97.56 170 ASN A N 1
ATOM 1362 C CA . ASN A 1 170 ? -32.356 -5.549 31.553 1.00 97.56 170 ASN A CA 1
ATOM 1363 C C . ASN A 1 170 ? -31.050 -4.745 31.470 1.00 97.56 170 ASN A C 1
ATOM 1365 O O . ASN A 1 170 ? -30.412 -4.721 30.420 1.00 97.56 170 ASN A O 1
ATOM 1369 N N . LYS A 1 171 ? -30.587 -4.148 32.581 1.00 97.31 171 LYS A N 1
ATOM 1370 C CA . LYS A 1 171 ? -29.313 -3.399 32.593 1.00 97.31 171 LYS A CA 1
ATOM 1371 C C . LYS A 1 171 ? -28.105 -4.282 32.289 1.00 97.31 171 LYS A C 1
ATOM 1373 O O . LYS A 1 171 ? -27.158 -3.827 31.653 1.00 97.31 171 LYS A O 1
ATOM 1378 N N . GLN A 1 172 ? -28.126 -5.528 32.750 1.00 96.88 172 GLN A N 1
ATOM 1379 C CA . GLN A 1 172 ? -27.071 -6.488 32.468 1.00 96.88 172 GLN A CA 1
ATOM 1380 C C . GLN A 1 172 ? -27.050 -6.843 30.978 1.00 96.88 172 GLN A C 1
ATOM 1382 O O . GLN A 1 172 ? -25.985 -6.787 30.371 1.00 96.88 172 GLN A O 1
ATOM 1387 N N . GLY A 1 173 ? -28.212 -7.115 30.375 1.00 96.44 173 GLY A N 1
ATOM 1388 C CA . GLY A 1 173 ? -28.326 -7.339 28.932 1.00 96.44 173 GLY A CA 1
ATOM 1389 C C . GLY A 1 173 ? -27.857 -6.135 28.109 1.00 96.44 173 GLY A C 1
ATOM 1390 O O . GLY A 1 173 ? -27.123 -6.299 27.138 1.00 96.44 173 GLY A O 1
ATOM 1391 N N . GLU A 1 174 ? -28.195 -4.913 28.530 1.00 97.38 174 GLU A N 1
ATOM 1392 C CA . GLU A 1 174 ? -27.706 -3.690 27.886 1.00 97.38 174 GLU A CA 1
ATOM 1393 C C . GLU A 1 174 ? -26.182 -3.532 27.955 1.00 97.38 174 GLU A C 1
ATOM 1395 O O . GLU A 1 174 ? -25.578 -3.071 26.985 1.00 97.38 174 GLU A O 1
ATOM 1400 N N . LEU A 1 175 ? -25.560 -3.858 29.093 1.00 97.38 175 LEU A N 1
ATOM 1401 C CA . LEU A 1 175 ? -24.106 -3.806 29.255 1.00 97.38 175 LEU A CA 1
ATOM 1402 C C . LEU A 1 175 ? -23.424 -4.876 28.398 1.00 97.38 175 LEU A C 1
ATOM 1404 O O . LEU A 1 175 ? -22.490 -4.559 27.665 1.00 97.38 175 LEU A O 1
ATOM 1408 N N . GLU A 1 176 ? -23.905 -6.119 28.457 1.00 96.88 176 GLU A N 1
ATOM 1409 C CA . GLU A 1 176 ? -23.349 -7.238 27.690 1.00 96.88 176 GLU A CA 1
ATOM 1410 C C . GLU A 1 176 ? -23.477 -6.989 26.174 1.00 96.88 176 GLU A C 1
ATOM 1412 O O . GLU A 1 176 ? -22.504 -7.180 25.440 1.00 96.88 176 GLU A O 1
ATOM 1417 N N . SER A 1 177 ? -24.621 -6.472 25.704 1.00 97.62 177 SER A N 1
ATOM 1418 C CA . SER A 1 177 ? -24.800 -6.063 24.302 1.00 97.62 177 SER A CA 1
ATOM 1419 C C . SER A 1 177 ? -23.839 -4.939 23.921 1.00 97.62 177 SER A C 1
ATOM 1421 O O . SER A 1 177 ? -23.172 -5.030 22.894 1.00 97.62 177 SER A O 1
ATOM 1423 N N . TYR A 1 178 ? -23.713 -3.908 24.764 1.00 98.44 178 TYR A N 1
ATOM 1424 C CA . TYR A 1 178 ? -22.824 -2.778 24.497 1.00 98.44 178 TYR A CA 1
ATOM 1425 C C . TYR A 1 178 ? -21.353 -3.203 24.387 1.00 98.44 178 TYR A C 1
ATOM 1427 O O . TYR A 1 178 ? -20.641 -2.763 23.484 1.00 98.44 178 TYR A O 1
ATOM 1435 N N . VAL A 1 179 ? -20.896 -4.085 25.279 1.00 98.44 179 VAL A N 1
ATOM 1436 C CA . VAL A 1 179 ? -19.531 -4.627 25.246 1.00 98.44 179 VAL A CA 1
ATOM 1437 C C . VAL A 1 179 ? -19.314 -5.500 24.007 1.00 98.44 179 VAL A C 1
ATOM 1439 O O . VAL A 1 179 ? -18.290 -5.360 23.338 1.00 98.44 179 VAL A O 1
ATOM 1442 N N . SER A 1 180 ? -20.284 -6.350 23.656 1.00 98.06 180 SER A N 1
ATOM 1443 C CA . SER A 1 180 ? -20.232 -7.181 22.446 1.00 98.06 180 SER A CA 1
ATOM 1444 C C . SER A 1 180 ? -20.139 -6.346 21.167 1.00 98.06 180 SER A C 1
ATOM 1446 O O . SER A 1 180 ? -19.265 -6.576 20.324 1.00 98.06 180 SER A O 1
ATOM 1448 N N . ASP A 1 181 ? -20.995 -5.335 21.034 1.00 98.50 181 ASP A N 1
ATOM 1449 C CA . ASP A 1 181 ? -20.995 -4.435 19.881 1.00 98.50 181 ASP A CA 1
ATOM 1450 C C . ASP A 1 181 ? -19.729 -3.570 19.835 1.00 98.50 181 ASP A C 1
ATOM 1452 O O . ASP A 1 181 ? -19.164 -3.350 18.758 1.00 98.50 181 ASP A O 1
ATOM 1456 N N . GLY A 1 182 ? -19.231 -3.137 20.997 1.00 98.62 182 GLY A N 1
ATOM 1457 C CA . GLY A 1 182 ? -17.959 -2.431 21.134 1.00 98.62 182 GLY A CA 1
ATOM 1458 C C . GLY A 1 182 ? -16.779 -3.263 20.635 1.00 98.62 182 GLY A C 1
ATOM 1459 O O . GLY A 1 182 ? -15.981 -2.775 19.830 1.00 98.62 182 GLY A O 1
ATOM 1460 N N . TYR A 1 183 ? -16.710 -4.538 21.023 1.00 98.69 183 TYR A N 1
ATOM 1461 C CA . TYR A 1 183 ? -15.650 -5.444 20.580 1.00 98.69 183 TYR A CA 1
ATOM 1462 C C . TYR A 1 183 ? -15.705 -5.705 19.075 1.00 98.69 183 TYR A C 1
ATOM 1464 O O . TYR A 1 183 ? -14.698 -5.569 18.376 1.00 98.69 183 TYR A O 1
ATOM 1472 N N . LYS A 1 184 ? -16.899 -5.991 18.543 1.00 98.69 184 LYS A N 1
ATOM 1473 C CA . LYS A 1 184 ? -17.115 -6.146 17.098 1.00 98.69 184 LYS A CA 1
ATOM 1474 C C . LYS A 1 184 ? -16.710 -4.887 16.327 1.00 98.69 184 LYS A C 1
ATOM 1476 O O . LYS A 1 184 ? -16.099 -4.987 15.260 1.00 98.69 184 LYS A O 1
ATOM 1481 N N . THR A 1 185 ? -17.028 -3.710 16.861 1.00 98.69 185 THR A N 1
ATOM 1482 C CA . THR A 1 185 ? -16.655 -2.423 16.263 1.00 98.69 185 THR A CA 1
ATOM 1483 C C . THR A 1 185 ? -15.141 -2.242 16.258 1.00 98.69 185 THR A C 1
ATOM 1485 O O . THR A 1 185 ? -14.585 -1.938 15.207 1.00 98.69 185 THR A O 1
ATOM 1488 N N . ALA A 1 186 ? -14.457 -2.511 17.372 1.00 98.75 186 ALA A N 1
ATOM 1489 C CA . ALA A 1 186 ? -13.001 -2.403 17.455 1.00 98.75 186 ALA A CA 1
ATOM 1490 C C . ALA A 1 186 ? -12.285 -3.345 16.470 1.00 98.75 186 ALA A C 1
ATOM 1492 O O . ALA A 1 186 ? -11.407 -2.907 15.728 1.00 98.75 186 ALA A O 1
ATOM 1493 N N . LEU A 1 187 ? -12.712 -4.611 16.377 1.00 98.81 187 LEU A N 1
ATOM 1494 C CA . LEU A 1 187 ? -12.173 -5.556 15.388 1.00 98.81 187 LEU A CA 1
ATOM 1495 C C . LEU A 1 187 ? -12.430 -5.100 13.945 1.00 98.81 187 LEU A C 1
ATOM 1497 O O . LEU A 1 187 ? -11.597 -5.282 13.058 1.00 98.81 187 LEU A O 1
ATOM 1501 N N . THR A 1 188 ? -13.589 -4.489 13.692 1.00 98.69 188 THR A N 1
ATOM 1502 C CA . THR A 1 188 ? -13.914 -3.938 12.372 1.00 98.69 188 THR A CA 1
ATOM 1503 C C . THR A 1 188 ? -13.018 -2.746 12.037 1.00 98.69 188 THR A C 1
ATOM 1505 O O . THR A 1 188 ? -12.558 -2.628 10.902 1.00 98.69 188 THR A O 1
ATOM 1508 N N . GLU A 1 189 ? -12.742 -1.878 13.008 1.00 98.06 189 GLU A N 1
ATOM 1509 C CA . GLU A 1 189 ? -11.802 -0.765 12.874 1.00 98.06 189 GLU A CA 1
ATOM 1510 C C . GLU A 1 189 ? -10.385 -1.271 12.548 1.00 98.06 189 GLU A C 1
ATOM 1512 O O . GLU A 1 189 ? -9.774 -0.802 11.584 1.00 98.06 189 GLU A O 1
ATOM 1517 N N . GLU A 1 190 ? -9.881 -2.275 13.266 1.00 98.44 190 GLU A N 1
ATOM 1518 C CA . GLU A 1 190 ? -8.592 -2.911 12.957 1.00 98.44 190 GLU A CA 1
ATOM 1519 C C . GLU A 1 190 ? -8.569 -3.473 11.527 1.00 98.44 190 GLU A C 1
ATOM 1521 O O . GLU A 1 190 ? -7.712 -3.113 10.712 1.00 98.44 190 GLU A O 1
ATOM 1526 N N . ARG A 1 191 ? -9.567 -4.294 11.178 1.00 98.75 191 ARG A N 1
ATOM 1527 C CA . ARG A 1 191 ? -9.663 -4.921 9.856 1.00 98.75 191 ARG A CA 1
ATOM 1528 C C . ARG A 1 191 ? -9.710 -3.890 8.731 1.00 98.75 191 ARG A C 1
ATOM 1530 O O . ARG A 1 191 ? -9.035 -4.073 7.721 1.00 98.75 191 ARG A O 1
ATOM 1537 N N . ARG A 1 192 ? -10.475 -2.805 8.886 1.00 98.56 192 ARG A N 1
ATOM 1538 C CA . ARG A 1 192 ? -10.591 -1.740 7.872 1.00 98.56 192 ARG A CA 1
ATOM 1539 C C . ARG A 1 192 ? -9.243 -1.113 7.534 1.00 98.56 192 ARG A C 1
ATOM 1541 O O . ARG A 1 192 ? -8.993 -0.836 6.365 1.00 98.56 192 ARG A O 1
ATOM 1548 N N . ARG A 1 193 ? -8.371 -0.920 8.524 1.00 98.50 193 ARG A N 1
ATOM 1549 C CA . ARG A 1 193 ? -7.040 -0.324 8.326 1.00 98.50 193 ARG A CA 1
ATOM 1550 C C . ARG A 1 193 ? -6.118 -1.235 7.526 1.00 98.50 193 ARG A C 1
ATOM 1552 O O . ARG A 1 193 ? -5.516 -0.783 6.553 1.00 98.50 193 ARG A O 1
ATOM 1559 N N . PHE A 1 194 ? -6.074 -2.523 7.866 1.00 98.75 194 PHE A N 1
ATOM 1560 C CA . PHE A 1 194 ? -5.319 -3.500 7.079 1.00 98.75 194 PHE A CA 1
ATOM 1561 C C . PHE A 1 194 ? -5.896 -3.684 5.674 1.00 98.75 194 PHE A C 1
ATOM 1563 O O . PHE A 1 194 ? -5.139 -3.697 4.708 1.00 98.75 194 PHE A O 1
ATOM 1570 N N . CYS A 1 195 ? -7.223 -3.763 5.530 1.00 98.75 195 CYS A N 1
ATOM 1571 C CA . CYS A 1 195 ? -7.863 -3.843 4.217 1.00 98.75 195 CYS A CA 1
ATOM 1572 C C . CYS A 1 195 ? -7.524 -2.632 3.344 1.00 98.75 195 CYS A C 1
ATOM 1574 O O . CYS A 1 195 ? -7.207 -2.817 2.176 1.00 98.75 195 CYS A O 1
ATOM 1576 N N . PHE A 1 196 ? -7.528 -1.421 3.906 1.00 98.62 196 PHE A N 1
ATOM 1577 C CA . PHE A 1 196 ? -7.147 -0.218 3.171 1.00 98.62 196 PHE A CA 1
ATOM 1578 C C . PHE A 1 196 ? -5.684 -0.267 2.711 1.00 98.62 196 PHE A C 1
ATOM 1580 O O . PHE A 1 196 ? -5.399 0.022 1.553 1.00 98.62 196 PHE A O 1
ATOM 1587 N N . LEU A 1 197 ? -4.757 -0.690 3.579 1.00 98.69 197 LEU A N 1
ATOM 1588 C CA . LEU A 1 197 ? -3.353 -0.877 3.199 1.00 98.69 197 LEU A CA 1
ATOM 1589 C C . LEU A 1 197 ? -3.203 -1.880 2.043 1.00 98.69 197 LEU A C 1
ATOM 1591 O O . LEU A 1 197 ? -2.507 -1.596 1.068 1.00 98.69 197 LEU A O 1
ATOM 1595 N N . VAL A 1 198 ? -3.874 -3.031 2.138 1.00 98.81 198 VAL A N 1
ATOM 1596 C CA . VAL A 1 198 ? -3.857 -4.067 1.094 1.00 98.81 198 VAL A CA 1
ATOM 1597 C C . VAL A 1 198 ? -4.459 -3.544 -0.209 1.00 98.81 198 VAL A C 1
ATOM 1599 O O . VAL A 1 198 ? -3.865 -3.731 -1.264 1.00 98.81 198 VAL A O 1
ATOM 1602 N N . GLU A 1 199 ? -5.588 -2.837 -0.149 1.00 98.50 199 GLU A N 1
ATOM 1603 C CA . GLU A 1 199 ? -6.226 -2.219 -1.314 1.00 98.50 199 GLU A CA 1
ATOM 1604 C C . GLU A 1 199 ? -5.253 -1.292 -2.057 1.00 98.50 199 GLU A C 1
ATOM 1606 O O . GLU A 1 199 ? -5.113 -1.395 -3.279 1.00 98.50 199 GLU A O 1
ATOM 1611 N N . LYS A 1 200 ? -4.520 -0.433 -1.331 1.00 98.44 200 LYS A N 1
ATOM 1612 C CA . LYS A 1 200 ? -3.541 0.476 -1.952 1.00 98.44 200 LYS A CA 1
ATOM 1613 C C . LYS A 1 200 ? -2.350 -0.263 -2.543 1.00 98.44 200 LYS A C 1
ATOM 1615 O O . LYS A 1 200 ? -1.904 0.088 -3.631 1.00 98.44 200 LYS A O 1
ATOM 1620 N N . GLN A 1 201 ? -1.877 -1.320 -1.889 1.00 97.94 201 GLN A N 1
ATOM 1621 C CA . GLN A 1 201 ? -0.839 -2.183 -2.458 1.00 97.94 201 GLN A CA 1
ATOM 1622 C C . GLN A 1 201 ? -1.302 -2.888 -3.736 1.00 97.94 201 GLN A C 1
ATOM 1624 O O . GLN A 1 201 ? -0.555 -2.942 -4.710 1.00 97.94 201 GLN A O 1
ATOM 1629 N N . CYS A 1 202 ? -2.544 -3.375 -3.783 1.00 98.00 202 CYS A N 1
ATOM 1630 C CA . CYS A 1 202 ? -3.107 -3.980 -4.988 1.00 98.00 202 CYS A CA 1
ATOM 1631 C C . CYS A 1 202 ? -3.184 -2.987 -6.157 1.00 98.00 202 CYS A C 1
ATOM 1633 O O . CYS A 1 202 ? -2.887 -3.368 -7.290 1.00 98.00 202 CYS A O 1
ATOM 1635 N N . ALA A 1 203 ? -3.541 -1.725 -5.898 1.00 96.94 203 ALA A N 1
ATOM 1636 C CA . ALA A 1 203 ? -3.559 -0.684 -6.927 1.00 96.94 203 ALA A CA 1
ATOM 1637 C C . ALA A 1 203 ? -2.161 -0.456 -7.531 1.00 96.94 203 ALA A C 1
ATOM 1639 O O . ALA A 1 203 ? -1.998 -0.484 -8.751 1.00 96.94 203 ALA A O 1
ATOM 1640 N N . VAL A 1 204 ? -1.133 -0.342 -6.684 1.00 97.06 204 VAL A N 1
ATOM 1641 C CA . VAL A 1 204 ? 0.263 -0.203 -7.132 1.00 97.06 204 VAL A CA 1
ATOM 1642 C C . VAL A 1 204 ? 0.724 -1.443 -7.899 1.00 97.06 204 VAL A C 1
ATOM 1644 O O . VAL A 1 204 ? 1.264 -1.315 -8.996 1.00 97.06 204 VAL A O 1
ATOM 1647 N N . ALA A 1 205 ? 0.446 -2.642 -7.382 1.00 97.50 205 ALA A N 1
ATOM 1648 C CA . ALA A 1 205 ? 0.822 -3.900 -8.024 1.00 97.50 205 ALA A CA 1
ATOM 1649 C C . ALA A 1 205 ? 0.186 -4.068 -9.413 1.00 97.50 205 ALA A C 1
ATOM 1651 O O . ALA A 1 205 ? 0.829 -4.582 -10.329 1.00 97.50 205 ALA A O 1
ATOM 1652 N N . LYS A 1 206 ? -1.052 -3.595 -9.605 1.00 97.06 206 LYS A N 1
ATOM 1653 C CA . LYS A 1 206 ? -1.706 -3.574 -10.920 1.00 97.06 206 LYS A CA 1
ATOM 1654 C C . LYS A 1 206 ? -0.930 -2.708 -11.919 1.00 97.06 206 LYS A C 1
ATOM 1656 O O . LYS A 1 206 ? -0.726 -3.132 -13.055 1.00 97.06 206 LYS A O 1
ATOM 1661 N N . ASN A 1 207 ? -0.453 -1.540 -11.493 1.00 95.88 207 ASN A N 1
ATOM 1662 C CA . ASN A 1 207 ? 0.364 -0.667 -12.339 1.00 95.88 207 ASN A CA 1
ATOM 1663 C C . ASN A 1 207 ? 1.752 -1.265 -12.608 1.00 95.88 207 ASN A C 1
ATOM 1665 O O . ASN A 1 207 ? 2.239 -1.197 -13.736 1.00 95.88 207 ASN A O 1
ATOM 1669 N N . SER A 1 208 ? 2.355 -1.942 -11.626 1.00 96.31 208 SER A N 1
ATOM 1670 C CA . SER A 1 208 ? 3.591 -2.708 -11.837 1.00 96.31 208 SER A CA 1
ATOM 1671 C C . SER A 1 208 ? 3.398 -3.839 -12.854 1.00 96.31 208 SER A C 1
ATOM 1673 O O . SER A 1 208 ? 4.252 -4.049 -13.713 1.00 96.31 208 SER A O 1
ATOM 1675 N N . ALA A 1 209 ? 2.263 -4.543 -12.815 1.00 98.12 209 ALA A N 1
ATOM 1676 C CA . ALA A 1 209 ? 1.943 -5.580 -13.794 1.00 98.12 209 ALA A CA 1
ATOM 1677 C C . ALA A 1 209 ? 1.813 -5.008 -15.216 1.00 98.12 209 ALA A C 1
ATOM 1679 O O . ALA A 1 209 ? 2.319 -5.615 -16.162 1.00 98.12 209 ALA A O 1
ATOM 1680 N N . ALA A 1 210 ? 1.195 -3.831 -15.369 1.00 97.44 210 ALA A N 1
ATOM 1681 C CA . ALA A 1 210 ? 1.125 -3.128 -16.649 1.00 97.44 210 ALA A CA 1
ATOM 1682 C C . ALA A 1 210 ? 2.522 -2.729 -17.159 1.00 97.44 210 ALA A C 1
ATOM 1684 O O . ALA A 1 210 ? 2.856 -3.019 -18.307 1.00 97.44 210 ALA A O 1
ATOM 1685 N N . TYR A 1 211 ? 3.369 -2.165 -16.290 1.00 98.06 211 TYR A N 1
ATOM 1686 C CA . TYR A 1 211 ? 4.772 -1.849 -16.585 1.00 98.06 211 TYR A CA 1
ATOM 1687 C C . TYR A 1 211 ? 5.561 -3.067 -17.087 1.00 98.06 211 TYR A C 1
ATOM 1689 O O . TYR A 1 211 ? 6.146 -3.030 -18.172 1.00 98.06 211 TYR A O 1
ATOM 1697 N N . HIS A 1 212 ? 5.529 -4.178 -16.349 1.00 98.44 212 HIS A N 1
ATOM 1698 C CA . HIS A 1 212 ? 6.241 -5.393 -16.745 1.00 98.44 212 HIS A CA 1
ATOM 1699 C C . HIS A 1 212 ? 5.692 -6.003 -18.037 1.00 98.44 212 HIS A C 1
ATOM 1701 O O . HIS A 1 212 ? 6.469 -6.447 -18.884 1.00 98.44 212 HIS A O 1
ATOM 1707 N N . SER A 1 213 ? 4.368 -6.001 -18.212 1.00 98.50 213 SER A N 1
ATOM 1708 C CA . SER A 1 213 ? 3.730 -6.518 -19.428 1.00 98.50 213 SER A CA 1
ATOM 1709 C C . SER A 1 213 ? 4.135 -5.705 -20.653 1.00 98.50 213 SER A C 1
ATOM 1711 O O . SER A 1 213 ? 4.512 -6.290 -21.666 1.00 98.50 213 SER A O 1
ATOM 1713 N N . LYS A 1 214 ? 4.157 -4.370 -20.536 1.00 98.31 214 LYS A N 1
ATOM 1714 C CA . LYS A 1 214 ? 4.586 -3.470 -21.610 1.00 98.31 214 LYS A CA 1
ATOM 1715 C C . LYS A 1 214 ? 6.040 -3.714 -22.010 1.00 98.31 214 LYS A C 1
ATOM 1717 O O . LYS A 1 214 ? 6.339 -3.813 -23.198 1.00 98.31 214 LYS A O 1
ATOM 1722 N N . GLY A 1 215 ? 6.936 -3.862 -21.031 1.00 98.50 215 GLY A N 1
ATOM 1723 C CA . GLY A 1 215 ? 8.341 -4.180 -21.294 1.00 98.50 215 GLY A CA 1
ATOM 1724 C C . GLY A 1 215 ? 8.524 -5.528 -21.980 1.00 98.50 215 GLY A C 1
ATOM 1725 O O . GLY A 1 215 ? 9.236 -5.617 -22.979 1.00 98.50 215 GLY A O 1
ATOM 1726 N N . LYS A 1 216 ? 7.824 -6.563 -21.500 1.00 98.69 216 LYS A N 1
ATOM 1727 C CA . LYS A 1 216 ? 7.835 -7.890 -22.123 1.00 98.69 216 LYS A CA 1
ATOM 1728 C C . LYS A 1 216 ? 7.363 -7.836 -23.577 1.00 98.69 216 LYS A C 1
ATOM 1730 O O . LYS A 1 216 ? 8.025 -8.409 -24.434 1.00 98.69 216 LYS A O 1
ATOM 1735 N N . GLU A 1 217 ? 6.241 -7.175 -23.847 1.00 98.62 217 GLU A N 1
ATOM 1736 C CA . GLU A 1 217 ? 5.647 -7.077 -25.185 1.00 98.62 217 GLU A CA 1
ATOM 1737 C C . GLU A 1 217 ? 6.591 -6.386 -26.180 1.00 98.62 217 GLU A C 1
ATOM 1739 O O . GLU A 1 217 ? 6.913 -6.958 -27.223 1.00 98.62 217 GLU A O 1
ATOM 1744 N N . LEU A 1 218 ? 7.090 -5.194 -25.832 1.00 98.69 218 LEU A N 1
ATOM 1745 C CA . LEU A 1 218 ? 7.968 -4.415 -26.709 1.00 98.69 218 LEU A CA 1
ATOM 1746 C C . LEU A 1 218 ? 9.283 -5.147 -27.002 1.00 98.69 218 LEU A C 1
ATOM 1748 O O . LEU A 1 218 ? 9.714 -5.217 -28.154 1.00 98.69 218 LEU A O 1
ATOM 1752 N N . LEU A 1 219 ? 9.914 -5.715 -25.970 1.00 98.62 219 LEU A N 1
ATOM 1753 C CA . LEU A 1 219 ? 11.184 -6.422 -26.126 1.00 98.62 219 LEU A CA 1
ATOM 1754 C C . LEU A 1 219 ? 11.010 -7.730 -26.899 1.00 98.62 219 LEU A C 1
ATOM 1756 O O . LEU A 1 219 ? 11.822 -8.014 -27.775 1.00 98.62 219 LEU A O 1
ATOM 1760 N N . ALA A 1 220 ? 9.945 -8.496 -26.643 1.00 98.56 220 ALA A N 1
ATOM 1761 C CA . ALA A 1 220 ? 9.678 -9.731 -27.381 1.00 98.56 220 ALA A CA 1
ATOM 1762 C C . ALA A 1 220 ? 9.502 -9.479 -28.886 1.00 98.56 220 ALA A C 1
ATOM 1764 O O . ALA A 1 220 ? 9.949 -10.285 -29.699 1.00 98.56 220 ALA A O 1
ATOM 1765 N N . GLN A 1 221 ? 8.890 -8.352 -29.261 1.00 98.19 221 GLN A N 1
ATOM 1766 C CA . GLN A 1 221 ? 8.704 -7.983 -30.662 1.00 98.19 221 GLN A CA 1
ATOM 1767 C C . GLN A 1 221 ? 10.005 -7.517 -31.335 1.00 98.19 221 GLN A C 1
ATOM 1769 O O . GLN A 1 221 ? 10.225 -7.803 -32.512 1.00 98.19 221 GLN A O 1
ATOM 1774 N N . LYS A 1 222 ? 10.847 -6.756 -30.626 1.00 98.44 222 LYS A N 1
ATOM 1775 C CA . LYS A 1 222 ? 11.982 -6.042 -31.232 1.00 98.44 222 LYS A CA 1
ATOM 1776 C C . LYS A 1 222 ? 13.321 -6.765 -31.118 1.00 98.44 222 LYS A C 1
ATOM 1778 O O . LYS A 1 222 ? 14.128 -6.670 -32.040 1.00 98.44 222 LYS A O 1
ATOM 1783 N N . LEU A 1 223 ? 13.544 -7.513 -30.039 1.00 98.44 223 LEU A N 1
ATOM 1784 C CA . LEU A 1 223 ? 14.830 -8.149 -29.750 1.00 98.44 223 LEU A CA 1
ATOM 1785 C C . LEU A 1 223 ? 15.343 -9.070 -30.878 1.00 98.44 223 LEU A C 1
ATOM 1787 O O . LEU A 1 223 ? 16.519 -8.936 -31.220 1.00 98.44 223 LEU A O 1
ATOM 1791 N N . PRO A 1 224 ? 14.517 -9.924 -31.524 1.00 98.50 224 PRO A N 1
ATOM 1792 C CA . PRO A 1 224 ? 15.001 -10.773 -32.617 1.00 98.50 224 PRO A CA 1
ATOM 1793 C C . PRO A 1 224 ? 15.524 -9.970 -33.816 1.00 98.50 224 PRO A C 1
ATOM 1795 O O . PRO A 1 224 ? 16.516 -10.343 -34.437 1.00 98.50 224 PRO A O 1
ATOM 1798 N N . LEU A 1 225 ? 14.885 -8.835 -34.124 1.00 98.38 225 LEU A N 1
ATOM 1799 C CA . LEU A 1 225 ? 15.290 -7.964 -35.230 1.00 98.38 225 LEU A CA 1
ATOM 1800 C C . LEU A 1 225 ? 16.629 -7.285 -34.937 1.00 98.38 225 LEU A C 1
ATOM 1802 O O . LEU A 1 225 ? 17.475 -7.179 -35.821 1.00 98.38 225 LEU A O 1
ATOM 1806 N N . TRP A 1 226 ? 16.838 -6.856 -33.692 1.00 98.44 226 TRP A N 1
ATOM 1807 C CA . TRP A 1 226 ? 18.100 -6.253 -33.266 1.00 98.44 226 TRP A CA 1
ATOM 1808 C C . TRP A 1 226 ? 19.253 -7.255 -33.323 1.00 98.44 226 TRP A C 1
ATOM 1810 O O . TRP A 1 226 ? 20.320 -6.917 -33.823 1.00 98.44 226 TRP A O 1
ATOM 1820 N N . GLN A 1 227 ? 19.020 -8.495 -32.881 1.00 98.06 227 GLN A N 1
ATOM 1821 C CA . GLN A 1 227 ? 20.005 -9.578 -32.968 1.00 98.06 227 GLN A CA 1
ATOM 1822 C C . GLN A 1 227 ? 20.374 -9.896 -34.419 1.00 98.06 227 GLN A C 1
ATOM 1824 O O . GLN A 1 227 ? 21.548 -10.054 -34.741 1.00 98.06 227 GLN A O 1
ATOM 1829 N N . GLN A 1 228 ? 19.382 -9.948 -35.311 1.00 97.44 228 GLN A N 1
ATOM 1830 C CA . GLN A 1 228 ? 19.627 -10.213 -36.725 1.00 97.44 228 GLN A CA 1
ATOM 1831 C C . GLN A 1 228 ? 20.424 -9.089 -37.401 1.00 97.44 228 GLN A C 1
ATOM 1833 O O . GLN A 1 228 ? 21.255 -9.365 -38.265 1.00 97.44 228 GLN A O 1
ATOM 1838 N N . ALA A 1 229 ? 20.189 -7.831 -37.019 1.00 96.19 229 ALA A N 1
ATOM 1839 C CA . ALA A 1 229 ? 20.859 -6.683 -37.622 1.00 96.19 229 ALA A CA 1
ATOM 1840 C C . ALA A 1 229 ? 22.376 -6.667 -37.365 1.00 96.19 229 ALA A C 1
ATOM 1842 O O . ALA A 1 229 ? 23.128 -6.203 -38.215 1.00 96.19 229 ALA A O 1
ATOM 1843 N N . CYS A 1 230 ? 22.836 -7.202 -36.231 1.00 94.81 230 CYS A N 1
ATOM 1844 C CA . CYS A 1 230 ? 24.259 -7.290 -35.892 1.00 94.81 230 CYS A CA 1
ATOM 1845 C C . CYS A 1 230 ? 24.870 -8.689 -36.096 1.00 94.81 230 CYS A C 1
ATOM 1847 O O . CYS A 1 230 ? 25.998 -8.925 -35.667 1.00 94.81 230 CYS A O 1
ATOM 1849 N N . ALA A 1 231 ? 24.157 -9.610 -36.757 1.00 96.75 231 ALA A N 1
ATOM 1850 C CA . ALA A 1 231 ? 24.586 -11.001 -36.919 1.00 96.75 231 ALA A CA 1
ATOM 1851 C C . ALA A 1 231 ? 25.793 -11.188 -37.860 1.00 96.75 231 ALA A C 1
ATOM 1853 O O . ALA A 1 231 ? 26.511 -12.178 -37.727 1.00 96.75 231 ALA A O 1
ATOM 1854 N N . ASP A 1 232 ? 26.032 -10.254 -38.787 1.00 94.44 232 ASP A N 1
ATOM 1855 C CA . ASP A 1 232 ? 27.205 -10.258 -39.672 1.00 94.44 232 ASP A CA 1
ATOM 1856 C C . ASP A 1 232 ? 28.020 -8.958 -39.528 1.00 94.44 232 ASP A C 1
ATOM 1858 O O . ASP A 1 232 ? 27.802 -7.994 -40.268 1.00 94.44 232 ASP A O 1
ATOM 1862 N N . PRO A 1 233 ? 28.983 -8.912 -38.588 1.00 94.25 233 PRO A N 1
ATOM 1863 C CA . PRO A 1 233 ? 29.834 -7.741 -38.376 1.00 94.25 233 PRO A CA 1
ATOM 1864 C C . PRO A 1 233 ? 30.777 -7.420 -39.544 1.00 94.25 233 PRO A C 1
ATOM 1866 O O . PRO A 1 233 ? 31.342 -6.329 -39.579 1.00 94.25 233 PRO A O 1
ATOM 1869 N N . ASN A 1 234 ? 30.976 -8.356 -40.479 1.00 94.06 234 ASN A N 1
ATOM 1870 C CA . ASN A 1 234 ? 31.895 -8.197 -41.609 1.00 94.06 234 ASN A CA 1
ATOM 1871 C C . ASN A 1 234 ? 31.169 -7.811 -42.908 1.00 94.06 234 ASN A C 1
ATOM 1873 O O . ASN A 1 234 ? 31.808 -7.715 -43.961 1.00 94.06 234 ASN A O 1
ATOM 1877 N N . LYS A 1 235 ? 29.851 -7.585 -42.849 1.00 92.38 235 LYS A N 1
ATOM 1878 C CA . LYS A 1 235 ? 29.035 -7.189 -43.996 1.00 92.38 235 LYS A CA 1
ATOM 1879 C C . LYS A 1 235 ? 29.558 -5.885 -44.603 1.00 92.38 235 LYS A C 1
ATOM 1881 O O . LYS A 1 235 ? 29.581 -4.838 -43.958 1.00 92.38 235 LYS A O 1
ATOM 1886 N N . ILE A 1 236 ? 29.937 -5.938 -45.879 1.00 91.00 236 ILE A N 1
ATOM 1887 C CA . ILE A 1 236 ? 30.348 -4.762 -46.651 1.00 91.00 236 ILE A CA 1
ATOM 1888 C C . ILE A 1 236 ? 29.138 -4.236 -47.436 1.00 91.00 236 ILE A C 1
ATOM 1890 O O . ILE A 1 236 ? 28.512 -5.017 -48.152 1.00 91.00 236 ILE A O 1
ATOM 1894 N N . PRO A 1 237 ? 28.801 -2.935 -47.359 1.00 90.62 237 PRO A N 1
ATOM 1895 C CA . PRO A 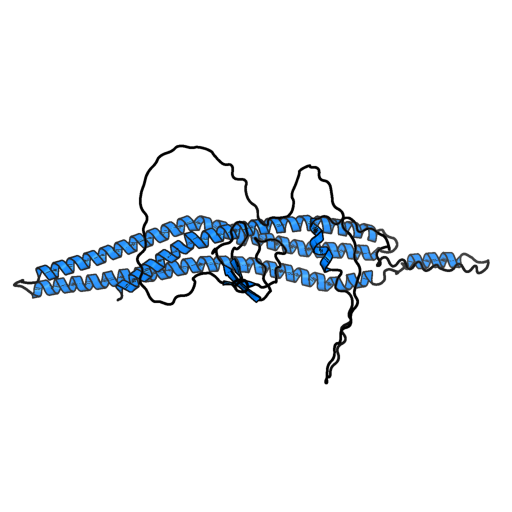1 237 ? 27.685 -2.373 -48.115 1.00 90.62 237 PRO A CA 1
ATOM 1896 C C . PRO A 1 237 ? 27.853 -2.540 -49.628 1.00 90.62 237 PRO A C 1
ATOM 1898 O O . PRO A 1 237 ? 28.934 -2.283 -50.165 1.00 90.62 237 PRO A O 1
ATOM 1901 N N . ASP A 1 238 ? 26.761 -2.838 -50.334 1.00 88.88 238 ASP A N 1
ATOM 1902 C CA . ASP A 1 238 ? 26.768 -3.083 -51.786 1.00 88.88 238 ASP A CA 1
ATOM 1903 C C . ASP A 1 238 ? 27.410 -1.945 -52.586 1.00 88.88 238 ASP A C 1
ATOM 1905 O O . ASP A 1 238 ? 28.149 -2.177 -53.541 1.00 88.88 238 ASP A O 1
ATOM 1909 N N . ARG A 1 239 ? 27.199 -0.691 -52.165 1.00 88.25 239 ARG A N 1
ATOM 1910 C CA . ARG A 1 239 ? 27.828 0.477 -52.798 1.00 88.25 239 ARG A CA 1
ATOM 1911 C C . ARG A 1 239 ? 29.357 0.430 -52.715 1.00 88.25 239 ARG A C 1
ATOM 1913 O O . ARG A 1 239 ? 30.026 0.798 -53.677 1.00 88.25 239 ARG A O 1
ATOM 1920 N N . ALA A 1 240 ? 29.911 -0.001 -51.584 1.00 89.56 240 ALA A N 1
ATOM 1921 C CA . ALA A 1 240 ? 31.354 -0.147 -51.425 1.00 89.56 240 ALA A CA 1
ATOM 1922 C C . ALA A 1 240 ? 31.878 -1.311 -52.279 1.00 89.56 240 ALA A C 1
ATOM 1924 O O . ALA A 1 240 ? 32.901 -1.161 -52.944 1.00 89.56 240 ALA A O 1
ATOM 1925 N N . VAL A 1 241 ? 31.138 -2.425 -52.345 1.00 90.31 241 VAL A N 1
ATOM 1926 C CA . VAL A 1 241 ? 31.455 -3.555 -53.236 1.00 90.31 241 VAL A CA 1
ATOM 1927 C C . VAL A 1 241 ? 31.502 -3.109 -54.701 1.00 90.31 241 VAL A C 1
ATOM 1929 O O . VAL A 1 241 ? 32.474 -3.394 -55.398 1.00 90.31 241 VAL A O 1
ATOM 1932 N N . GLN A 1 242 ? 30.511 -2.338 -55.155 1.00 90.75 242 GLN A N 1
ATOM 1933 C CA . GLN A 1 242 ? 30.458 -1.810 -56.522 1.00 90.75 242 GLN A CA 1
ATOM 1934 C C . GLN A 1 242 ? 31.620 -0.856 -56.834 1.00 90.75 242 GLN A C 1
ATOM 1936 O O . GLN A 1 242 ? 32.204 -0.943 -57.912 1.00 90.75 242 GLN A O 1
ATOM 1941 N N . LEU A 1 243 ? 31.997 0.025 -55.900 1.00 90.19 243 LEU A N 1
ATOM 1942 C CA . LEU A 1 243 ? 33.150 0.919 -56.075 1.00 90.19 243 LEU A CA 1
ATOM 1943 C C . LEU A 1 243 ? 34.470 0.142 -56.196 1.00 90.19 243 LEU A C 1
ATOM 1945 O O . LEU A 1 243 ? 35.291 0.457 -57.057 1.00 90.19 243 LEU A O 1
ATOM 1949 N N . MET A 1 244 ? 34.658 -0.901 -55.382 1.00 88.56 244 MET A N 1
ATOM 1950 C CA . MET A 1 244 ? 35.840 -1.768 -55.463 1.00 88.56 244 MET A CA 1
ATOM 1951 C C . MET A 1 244 ? 35.900 -2.529 -56.796 1.00 88.56 244 MET A C 1
ATOM 1953 O O . MET A 1 244 ? 36.965 -2.625 -57.404 1.00 88.56 244 MET A O 1
ATOM 1957 N N . GLN A 1 245 ? 34.759 -3.015 -57.294 1.00 88.31 245 GLN A N 1
ATOM 1958 C CA . GLN A 1 245 ? 34.673 -3.688 -58.595 1.00 88.31 245 GLN A CA 1
ATOM 1959 C C . GLN A 1 245 ? 34.964 -2.734 -59.765 1.00 88.31 245 GLN A C 1
ATOM 1961 O O . GLN A 1 245 ? 35.689 -3.097 -60.688 1.00 88.31 245 GLN A O 1
ATOM 1966 N N . GLN A 1 246 ? 34.471 -1.492 -59.720 1.00 84.88 246 GLN A N 1
ATOM 1967 C CA . GLN A 1 246 ? 34.757 -0.486 -60.753 1.00 84.88 246 GLN A CA 1
ATOM 1968 C C . GLN A 1 246 ? 36.248 -0.127 -60.823 1.00 84.88 246 GLN A C 1
ATOM 1970 O O . GLN A 1 246 ? 36.773 0.067 -61.920 1.00 84.88 246 GLN A O 1
ATOM 1975 N N . MET A 1 247 ? 36.945 -0.103 -59.683 1.00 77.12 247 MET A N 1
ATOM 1976 C CA . MET A 1 247 ? 38.398 0.094 -59.627 1.00 77.12 247 MET A CA 1
ATOM 1977 C C . MET A 1 247 ? 39.174 -1.106 -60.198 1.00 77.12 247 MET A C 1
ATOM 1979 O O . MET A 1 247 ? 40.185 -0.924 -60.870 1.00 77.12 247 MET A O 1
ATOM 1983 N N . GLY A 1 248 ? 38.681 -2.332 -59.994 1.00 64.12 248 GLY A N 1
ATOM 1984 C CA . GLY A 1 248 ? 39.260 -3.539 -60.599 1.00 64.12 248 GLY A CA 1
ATOM 1985 C C . GLY A 1 248 ? 39.085 -3.601 -62.121 1.00 64.12 248 GLY A C 1
ATOM 1986 O O . GLY A 1 248 ? 39.968 -4.081 -62.827 1.00 64.12 248 GLY A O 1
ATOM 1987 N N . ASN A 1 249 ? 37.982 -3.056 -62.639 1.00 62.38 249 ASN A N 1
ATOM 1988 C CA . ASN A 1 249 ? 37.654 -3.085 -64.066 1.00 62.38 249 ASN A CA 1
ATOM 1989 C C . ASN A 1 249 ? 38.233 -1.907 -64.873 1.00 62.38 249 ASN A C 1
ATOM 1991 O O . ASN A 1 249 ? 38.134 -1.914 -66.099 1.00 62.38 249 ASN A O 1
ATOM 1995 N N . SER A 1 250 ? 38.833 -0.904 -64.223 1.00 58.00 250 SER A N 1
ATOM 1996 C CA . SER A 1 250 ? 39.430 0.264 -64.894 1.00 58.00 250 SER A CA 1
ATOM 1997 C C . SER A 1 250 ? 40.910 0.087 -65.266 1.00 58.00 250 SER A C 1
ATOM 1999 O O . SER A 1 250 ? 41.441 0.904 -66.014 1.00 58.00 250 SER A O 1
ATOM 2001 N N . ASN A 1 251 ? 41.551 -1.015 -64.858 1.00 52.75 251 ASN A N 1
ATOM 2002 C CA . ASN A 1 251 ? 42.913 -1.366 -65.270 1.00 52.75 251 ASN A CA 1
ATOM 2003 C C . ASN A 1 251 ? 42.913 -2.444 -66.363 1.00 52.75 251 ASN A C 1
ATOM 2005 O O . ASN A 1 251 ? 43.210 -3.616 -66.129 1.00 52.75 251 ASN A O 1
ATOM 2009 N N . GLY A 1 252 ? 42.632 -2.027 -67.598 1.00 51.94 252 GLY A N 1
ATOM 2010 C CA . GLY A 1 252 ? 43.161 -2.734 -68.759 1.00 51.94 252 GLY A CA 1
ATOM 2011 C C . GLY A 1 252 ? 44.679 -2.539 -68.807 1.00 51.94 252 GLY A C 1
ATOM 2012 O O . GLY A 1 252 ? 45.129 -1.409 -68.950 1.00 51.94 252 GLY A O 1
ATOM 2013 N N . SER A 1 253 ? 45.433 -3.644 -68.731 1.00 49.31 253 SER A N 1
ATOM 2014 C CA . SER A 1 253 ? 46.900 -3.750 -68.874 1.00 49.31 253 SER A CA 1
ATOM 2015 C C . SER A 1 253 ? 47.742 -3.488 -67.605 1.00 49.31 253 SER A C 1
ATOM 2017 O O . SER A 1 253 ? 48.083 -2.350 -67.304 1.00 49.31 253 SER A O 1
ATOM 2019 N N . ILE A 1 254 ? 48.144 -4.573 -66.913 1.00 43.09 254 ILE A N 1
ATOM 2020 C CA . ILE A 1 254 ? 49.532 -5.032 -66.605 1.00 43.09 254 ILE A CA 1
ATOM 2021 C C . ILE A 1 254 ? 49.528 -5.929 -65.329 1.00 43.09 254 ILE A C 1
ATOM 2023 O O . ILE A 1 254 ? 49.297 -5.441 -64.233 1.00 43.09 254 ILE A O 1
ATOM 2027 N N . LEU A 1 255 ? 49.845 -7.223 -65.527 1.00 44.69 255 LEU A N 1
ATOM 2028 C CA . LEU A 1 255 ? 50.428 -8.269 -64.641 1.00 44.69 255 LEU A CA 1
ATOM 2029 C C . LEU A 1 255 ? 49.843 -8.601 -63.233 1.00 44.69 255 LEU A C 1
ATOM 2031 O O . LEU A 1 255 ? 49.520 -7.715 -62.448 1.00 44.69 255 LEU A O 1
ATOM 2035 N N . PRO A 1 256 ? 49.807 -9.901 -62.842 1.00 44.69 256 PRO A N 1
ATOM 2036 C CA . PRO A 1 256 ? 49.331 -10.335 -61.531 1.00 44.69 256 PRO A CA 1
ATOM 2037 C C . PRO A 1 256 ? 50.449 -10.237 -60.483 1.00 44.69 256 PRO A C 1
ATOM 2039 O O . PRO A 1 256 ? 51.282 -11.132 -60.358 1.00 44.69 256 PRO A O 1
ATOM 2042 N N . SER A 1 257 ? 50.450 -9.171 -59.687 1.00 37.56 257 SER A N 1
ATOM 2043 C CA . SER A 1 257 ? 51.211 -9.141 -58.435 1.00 37.56 257 SER A CA 1
ATOM 2044 C C . SER A 1 257 ? 50.310 -9.621 -57.307 1.00 37.56 257 SER A C 1
ATOM 2046 O O . SER A 1 257 ? 49.394 -8.921 -56.880 1.00 37.56 257 SER A O 1
ATOM 2048 N N . GLY A 1 258 ? 50.566 -10.845 -56.842 1.00 46.12 258 GLY A N 1
ATOM 2049 C CA . GLY A 1 258 ? 49.947 -11.405 -55.650 1.00 46.12 258 GLY A CA 1
ATOM 2050 C C . GLY A 1 258 ? 50.312 -10.576 -54.424 1.00 46.12 258 GLY A C 1
ATOM 2051 O O . GLY A 1 258 ? 51.356 -10.785 -53.814 1.00 46.12 258 GLY A O 1
ATOM 2052 N N . LEU A 1 259 ? 49.441 -9.646 -54.047 1.00 40.69 259 LEU A N 1
ATOM 2053 C CA . LEU A 1 259 ? 49.439 -9.080 -52.709 1.00 40.69 259 LEU A CA 1
ATOM 2054 C C . LEU A 1 259 ? 48.396 -9.840 -51.907 1.00 40.69 259 LEU A C 1
ATOM 2056 O O . LEU A 1 259 ? 47.191 -9.627 -52.021 1.00 40.69 259 LEU A O 1
ATOM 2060 N N . SER A 1 260 ? 48.926 -10.796 -51.148 1.00 40.62 260 SER A N 1
ATOM 2061 C CA . SER A 1 260 ? 48.265 -11.491 -50.056 1.00 40.62 260 SER A CA 1
ATOM 2062 C C . SER A 1 260 ? 47.372 -10.514 -49.294 1.00 40.62 260 SER A C 1
ATOM 2064 O O . SER A 1 260 ? 47.863 -9.569 -48.673 1.00 40.62 260 SER A O 1
ATOM 2066 N N . ALA A 1 261 ? 46.058 -10.728 -49.359 1.00 38.00 261 ALA A N 1
ATOM 2067 C CA . ALA A 1 261 ? 45.134 -10.136 -48.413 1.00 38.00 261 ALA A CA 1
ATOM 2068 C C . ALA A 1 261 ? 45.514 -10.693 -47.040 1.00 38.00 261 ALA A C 1
ATOM 2070 O O . ALA A 1 261 ? 45.118 -11.800 -46.669 1.00 38.00 261 ALA A O 1
ATOM 2071 N N . SER A 1 262 ? 46.348 -9.954 -46.311 1.00 38.06 262 SER A N 1
ATOM 2072 C CA . SER A 1 262 ? 46.591 -10.203 -44.900 1.00 38.06 262 SER A CA 1
ATOM 2073 C C . SER A 1 262 ? 45.234 -10.167 -44.215 1.00 38.06 262 SER A C 1
ATOM 2075 O O . SER A 1 262 ? 44.663 -9.099 -44.005 1.00 38.06 262 SER A O 1
ATOM 2077 N N . LYS A 1 263 ? 44.693 -11.350 -43.911 1.00 42.69 263 LYS A N 1
ATOM 2078 C CA . LYS A 1 263 ? 43.565 -11.521 -43.004 1.00 42.69 263 LYS A CA 1
ATOM 2079 C C . LYS A 1 263 ? 44.007 -10.980 -41.648 1.00 42.69 263 LYS A C 1
ATOM 2081 O O . LYS A 1 263 ? 44.533 -11.723 -40.822 1.00 42.69 263 LYS A O 1
ATOM 2086 N N . SER A 1 264 ? 43.838 -9.682 -41.416 1.00 43.97 264 SER A N 1
ATOM 2087 C CA . SER A 1 264 ? 43.831 -9.159 -40.059 1.00 43.97 264 SER A CA 1
ATOM 2088 C C . SER A 1 264 ? 42.545 -9.668 -39.416 1.00 43.97 264 SER A C 1
ATOM 2090 O O . SER A 1 264 ? 41.501 -9.027 -39.498 1.00 43.97 264 SER A O 1
ATOM 2092 N N . ASN A 1 265 ? 42.613 -10.858 -38.818 1.00 41.25 265 ASN A N 1
ATOM 2093 C CA . ASN A 1 265 ? 41.587 -11.402 -37.930 1.00 41.25 265 ASN A CA 1
ATOM 2094 C C . ASN A 1 265 ? 41.575 -10.603 -36.614 1.00 41.25 265 ASN A C 1
ATOM 2096 O O . ASN A 1 265 ? 41.778 -11.163 -35.541 1.00 41.25 265 ASN A O 1
ATOM 2100 N N . LEU A 1 266 ? 41.391 -9.284 -36.679 1.00 46.06 266 LEU A N 1
ATOM 2101 C CA . LEU A 1 266 ? 41.074 -8.496 -35.494 1.00 46.06 266 LEU A CA 1
ATOM 2102 C C . LEU A 1 266 ? 39.572 -8.621 -35.267 1.00 46.06 266 LEU A C 1
ATOM 2104 O O . LEU A 1 266 ? 38.785 -7.739 -35.597 1.00 46.06 266 LEU A O 1
ATOM 2108 N N . VAL A 1 267 ? 39.187 -9.781 -34.743 1.00 47.22 267 VAL A N 1
ATOM 2109 C CA . VAL A 1 267 ? 37.881 -9.976 -34.129 1.00 47.22 267 VAL A CA 1
ATOM 2110 C C . VAL A 1 267 ? 37.873 -9.073 -32.894 1.00 47.22 267 VAL A C 1
ATOM 2112 O O . VAL A 1 267 ? 38.601 -9.316 -31.938 1.00 47.22 267 VAL A O 1
ATOM 2115 N N . ILE A 1 268 ? 37.089 -7.991 -32.926 1.00 58.12 268 ILE A N 1
ATOM 2116 C CA . ILE A 1 268 ? 36.962 -7.011 -31.823 1.00 58.12 268 ILE A CA 1
ATOM 2117 C C . ILE A 1 268 ? 36.398 -7.663 -30.535 1.00 58.12 268 ILE A C 1
ATOM 2119 O O . ILE A 1 268 ? 36.346 -7.035 -29.482 1.00 58.12 268 ILE A O 1
ATOM 2123 N N . SER A 1 269 ? 35.993 -8.934 -30.597 1.00 49.16 269 SER A N 1
ATOM 2124 C CA . SER A 1 269 ? 35.455 -9.702 -29.472 1.00 49.16 269 SER A CA 1
ATOM 2125 C C . SER A 1 269 ? 36.500 -10.143 -28.444 1.00 49.16 269 SER A C 1
ATOM 2127 O O . SER A 1 269 ? 36.115 -10.395 -27.305 1.00 49.16 269 SER A O 1
ATOM 2129 N N . ASP A 1 270 ? 37.790 -10.207 -28.789 1.00 45.81 270 ASP A N 1
ATOM 2130 C CA . ASP A 1 270 ? 38.825 -10.581 -27.819 1.00 45.81 270 ASP A CA 1
ATOM 2131 C C . ASP A 1 270 ? 39.446 -9.331 -27.168 1.00 45.81 270 ASP A C 1
ATOM 2133 O O . ASP A 1 270 ? 39.880 -8.414 -27.878 1.00 45.81 270 ASP A O 1
ATOM 2137 N N . PRO A 1 271 ? 39.534 -9.250 -25.823 1.00 44.53 271 PRO A N 1
ATOM 2138 C CA . PRO A 1 271 ? 40.264 -8.170 -25.178 1.00 44.53 271 PRO A CA 1
ATOM 2139 C C . PRO A 1 271 ? 41.723 -8.208 -25.644 1.00 44.53 271 PRO A C 1
ATOM 2141 O O . PRO A 1 271 ? 42.381 -9.245 -25.569 1.00 44.53 271 PRO A O 1
ATOM 2144 N N . ILE A 1 272 ? 42.226 -7.063 -26.121 1.00 54.78 272 ILE A N 1
ATOM 2145 C CA . ILE A 1 272 ? 43.610 -6.902 -26.588 1.00 54.78 272 ILE A CA 1
ATOM 2146 C C . ILE A 1 272 ? 44.554 -7.496 -25.528 1.00 54.78 272 ILE A C 1
ATOM 2148 O O . ILE A 1 272 ? 44.547 -7.010 -24.389 1.00 54.78 272 ILE A O 1
ATOM 2152 N N . PRO A 1 273 ? 45.379 -8.510 -25.860 1.00 47.19 273 PRO A N 1
ATOM 2153 C CA . PRO A 1 273 ? 46.337 -9.068 -24.915 1.00 47.19 273 PRO A CA 1
ATOM 2154 C C . PRO A 1 273 ? 47.241 -7.955 -24.366 1.00 47.19 273 PRO A C 1
ATOM 2156 O O . PRO A 1 273 ? 48.010 -7.345 -25.104 1.00 47.19 273 PRO A O 1
ATOM 2159 N N . GLY A 1 274 ? 47.114 -7.651 -23.070 1.00 58.28 274 GLY A N 1
ATOM 2160 C CA . GLY A 1 274 ? 47.887 -6.600 -22.394 1.00 58.28 274 GLY A CA 1
ATOM 2161 C C . GLY A 1 274 ? 47.172 -5.259 -22.173 1.00 58.28 274 GLY A C 1
ATOM 2162 O O . GLY A 1 274 ? 47.764 -4.366 -21.562 1.00 58.28 274 GLY A O 1
ATOM 2163 N N . ALA A 1 275 ? 45.910 -5.096 -22.586 1.00 50.62 275 ALA A N 1
ATOM 2164 C CA . ALA A 1 275 ? 45.115 -3.941 -22.173 1.00 50.62 275 ALA A CA 1
ATOM 2165 C C . ALA A 1 275 ? 44.800 -4.026 -20.670 1.00 50.62 275 ALA A C 1
ATOM 2167 O O . ALA A 1 275 ? 44.145 -4.958 -20.201 1.00 50.62 275 ALA A O 1
ATOM 2168 N N . LYS A 1 276 ? 45.276 -3.047 -19.892 1.00 50.53 276 LYS A N 1
ATOM 2169 C CA . LYS A 1 276 ? 44.890 -2.913 -18.482 1.00 50.53 276 LYS A CA 1
ATOM 2170 C C . LYS A 1 276 ? 43.391 -2.588 -18.416 1.00 50.53 276 LYS A C 1
ATOM 2172 O O . LYS A 1 276 ? 42.977 -1.646 -19.093 1.00 50.53 276 LYS A O 1
ATOM 2177 N N . PRO A 1 277 ? 42.590 -3.307 -17.607 1.00 54.34 277 PRO A N 1
ATOM 2178 C CA . PRO A 1 277 ? 41.198 -2.946 -17.379 1.00 54.34 277 PRO A CA 1
ATOM 2179 C C . PRO A 1 277 ? 41.110 -1.491 -16.918 1.00 54.34 277 PRO A C 1
ATOM 2181 O O . PRO A 1 277 ? 41.883 -1.066 -16.054 1.00 54.34 277 PRO A O 1
ATOM 2184 N N . LEU A 1 278 ? 40.188 -0.726 -17.505 1.00 59.62 278 LEU A N 1
ATOM 2185 C CA . LEU A 1 278 ? 39.904 0.624 -17.031 1.00 59.62 278 LEU A CA 1
ATOM 2186 C C . LEU A 1 278 ? 39.498 0.556 -15.548 1.00 59.62 278 LEU A C 1
ATOM 2188 O O . LEU A 1 278 ? 38.791 -0.381 -15.164 1.00 59.62 278 LEU A O 1
ATOM 2192 N N . PRO A 1 279 ? 39.931 1.513 -14.706 1.00 56.00 279 PRO A N 1
ATOM 2193 C CA . PRO A 1 279 ? 39.555 1.527 -13.301 1.00 56.00 279 PRO A CA 1
ATOM 2194 C C . PRO A 1 279 ? 38.033 1.580 -13.191 1.00 56.00 279 PRO A C 1
ATOM 2196 O O . PRO A 1 279 ? 37.399 2.546 -13.616 1.00 56.00 279 PRO A O 1
ATOM 2199 N N . VAL A 1 280 ? 37.444 0.519 -12.647 1.00 51.44 280 VAL A N 1
ATOM 2200 C CA . VAL A 1 280 ? 36.008 0.462 -12.396 1.00 51.44 280 VAL A CA 1
ATOM 2201 C C . VAL A 1 280 ? 35.719 1.393 -11.214 1.00 51.44 280 VAL A C 1
ATOM 2203 O O . VAL A 1 280 ? 36.390 1.268 -10.184 1.00 51.44 280 VAL A O 1
ATOM 2206 N N . PRO A 1 281 ? 34.753 2.324 -11.319 1.00 64.31 281 PRO A N 1
ATOM 2207 C CA . PRO A 1 281 ? 34.320 3.117 -10.178 1.00 64.31 281 PRO A CA 1
ATOM 2208 C C . PRO A 1 281 ? 33.965 2.198 -8.996 1.00 64.31 281 PRO A C 1
ATOM 2210 O O . PRO A 1 281 ? 33.344 1.153 -9.221 1.00 64.31 281 PRO A O 1
ATOM 2213 N N . PRO A 1 282 ? 34.314 2.558 -7.747 1.00 61.00 282 PRO A N 1
ATOM 2214 C CA . PRO A 1 282 ? 34.136 1.684 -6.581 1.00 61.00 282 PRO A CA 1
ATOM 2215 C C . PRO A 1 282 ? 32.701 1.157 -6.411 1.00 61.00 282 PRO A C 1
ATOM 2217 O O . PRO A 1 282 ? 32.493 0.055 -5.911 1.00 61.00 282 PRO A O 1
ATOM 2220 N N . GLU A 1 283 ? 31.716 1.911 -6.901 1.00 62.84 283 GLU A N 1
ATOM 2221 C CA . GLU A 1 283 ? 30.289 1.588 -6.834 1.00 62.84 283 GLU A CA 1
ATOM 2222 C C . GLU A 1 283 ? 29.856 0.415 -7.739 1.00 62.84 283 GLU A C 1
ATOM 2224 O O . GLU A 1 283 ? 28.811 -0.185 -7.496 1.00 62.84 283 GLU A O 1
ATOM 2229 N N . LEU A 1 284 ? 30.648 0.045 -8.755 1.00 51.44 284 LEU A N 1
ATOM 2230 C CA . LEU A 1 284 ? 30.300 -0.998 -9.737 1.00 51.44 284 LEU A CA 1
ATOM 2231 C C . LEU A 1 284 ? 31.097 -2.305 -9.570 1.00 51.44 284 LEU A C 1
ATOM 2233 O O . LEU A 1 284 ? 30.732 -3.331 -10.147 1.00 51.44 284 LEU A O 1
ATOM 2237 N N . ALA A 1 285 ? 32.146 -2.308 -8.742 1.00 60.12 285 ALA A N 1
ATOM 2238 C CA . ALA A 1 285 ? 33.000 -3.474 -8.496 1.00 60.12 285 ALA A CA 1
ATOM 2239 C C . ALA A 1 285 ? 32.258 -4.762 -8.043 1.00 60.12 285 ALA A C 1
ATOM 2241 O O . ALA A 1 285 ? 32.658 -5.845 -8.481 1.00 60.12 285 ALA A O 1
ATOM 2242 N N . PRO A 1 286 ? 31.162 -4.712 -7.252 1.00 61.44 286 PRO A N 1
ATOM 2243 C CA . PRO A 1 286 ? 30.443 -5.920 -6.822 1.00 61.44 286 PRO A CA 1
ATOM 2244 C C . PRO A 1 286 ? 29.695 -6.671 -7.939 1.00 61.44 286 PRO A C 1
ATOM 2246 O O . PRO A 1 286 ? 29.335 -7.833 -7.751 1.00 61.44 286 PRO A O 1
ATOM 2249 N N . PHE A 1 287 ? 29.440 -6.030 -9.086 1.00 50.03 287 PHE A N 1
ATOM 2250 C CA . PHE A 1 287 ? 28.635 -6.602 -10.175 1.00 50.03 287 PHE A CA 1
ATOM 2251 C C . PHE A 1 287 ? 29.475 -7.236 -11.292 1.00 50.03 287 PHE A C 1
ATOM 2253 O O . PHE A 1 287 ? 29.001 -8.143 -11.973 1.00 50.03 287 PHE A O 1
ATOM 2260 N N . VAL A 1 288 ? 30.736 -6.822 -11.450 1.00 53.53 288 VAL A N 1
ATOM 2261 C CA . VAL A 1 288 ? 31.614 -7.284 -12.543 1.00 53.53 288 VAL A CA 1
ATOM 2262 C C . VAL A 1 288 ? 32.095 -8.728 -12.327 1.00 53.53 288 VAL A C 1
ATOM 2264 O O . VAL A 1 288 ? 32.233 -9.484 -13.283 1.00 53.53 288 VAL A O 1
ATOM 2267 N N . GLY A 1 289 ? 32.278 -9.159 -11.073 1.00 45.16 289 GLY A N 1
ATOM 2268 C CA . GLY A 1 289 ? 32.813 -10.488 -10.743 1.00 45.16 289 GLY A CA 1
ATOM 2269 C C . GLY A 1 289 ? 31.854 -11.674 -10.925 1.00 45.16 289 GLY A C 1
ATOM 2270 O O . GLY A 1 289 ? 32.279 -12.810 -10.744 1.00 45.16 289 GLY A O 1
ATOM 2271 N N . ARG A 1 290 ? 30.571 -11.448 -11.251 1.00 45.25 290 ARG A N 1
ATOM 2272 C CA . ARG A 1 290 ? 29.582 -12.535 -11.426 1.00 45.25 290 ARG A CA 1
ATOM 2273 C C . ARG A 1 290 ? 29.356 -12.965 -12.875 1.00 45.25 290 ARG A C 1
ATOM 2275 O O . ARG A 1 290 ? 28.827 -14.049 -13.086 1.00 45.25 290 ARG A O 1
ATOM 2282 N N . LEU A 1 291 ? 29.741 -12.149 -13.854 1.00 38.03 291 LEU A N 1
ATOM 2283 C CA . LEU A 1 291 ? 29.477 -12.423 -15.274 1.00 38.03 291 LEU A CA 1
ATOM 2284 C C . LEU A 1 291 ? 30.599 -13.220 -15.958 1.00 38.03 291 LEU A C 1
ATOM 2286 O O . LEU A 1 291 ? 30.371 -13.820 -16.998 1.00 38.03 291 LEU A O 1
ATOM 2290 N N . SER A 1 292 ? 31.789 -13.289 -15.361 1.00 42.09 292 SER A N 1
ATOM 2291 C CA . SER A 1 292 ? 32.972 -13.940 -15.944 1.00 42.09 292 SER A CA 1
ATOM 2292 C C . SER A 1 292 ? 33.132 -15.429 -15.604 1.00 42.09 292 SER A C 1
ATOM 2294 O O . SER A 1 292 ? 34.140 -16.026 -15.970 1.00 42.09 292 SER A O 1
ATOM 2296 N N . ALA A 1 293 ? 32.167 -16.046 -14.911 1.00 39.53 293 ALA A N 1
ATOM 2297 C CA . ALA A 1 293 ? 32.271 -17.435 -14.445 1.00 39.53 293 ALA A CA 1
ATOM 2298 C C . ALA A 1 293 ? 31.291 -18.418 -15.113 1.00 39.53 293 ALA A C 1
ATOM 2300 O O . ALA A 1 293 ? 31.185 -19.556 -14.660 1.00 39.53 293 ALA A O 1
ATOM 2301 N N . GLN A 1 294 ? 30.566 -18.024 -16.166 1.00 37.69 294 GLN A N 1
ATOM 2302 C CA . GLN A 1 294 ? 29.583 -18.919 -16.780 1.00 37.69 294 GLN A CA 1
ATOM 2303 C C . GLN A 1 294 ? 29.494 -18.778 -18.302 1.00 37.69 294 GLN A C 1
ATOM 2305 O O . GLN A 1 294 ? 28.446 -18.454 -18.841 1.00 37.69 294 GLN A O 1
ATOM 2310 N N . GLU A 1 295 ? 30.579 -19.102 -19.000 1.00 30.30 295 GLU A N 1
ATOM 2311 C CA . GLU A 1 295 ? 30.515 -19.500 -20.410 1.00 30.30 295 GLU A CA 1
ATOM 2312 C C . GLU A 1 295 ? 31.399 -20.732 -20.630 1.00 30.30 295 GLU A C 1
ATOM 2314 O O . GLU A 1 295 ? 32.623 -20.639 -20.645 1.00 30.30 295 GLU A O 1
ATOM 2319 N N . ASN A 1 296 ? 30.749 -21.904 -20.683 1.00 31.48 296 ASN A N 1
ATOM 2320 C CA . ASN A 1 296 ? 31.003 -23.024 -21.606 1.00 31.48 296 ASN A CA 1
ATOM 2321 C C . ASN A 1 296 ? 30.505 -24.358 -21.023 1.00 31.48 296 ASN A C 1
ATOM 2323 O O . ASN A 1 296 ? 31.226 -25.038 -20.299 1.00 31.48 296 ASN A O 1
ATOM 2327 N N . ALA A 1 297 ? 29.296 -24.769 -21.415 1.00 27.83 297 ALA A N 1
ATOM 2328 C CA . ALA A 1 297 ? 28.949 -26.177 -21.637 1.00 27.83 297 ALA A CA 1
ATOM 2329 C C . ALA A 1 297 ? 27.676 -26.263 -22.508 1.00 27.83 297 ALA A C 1
ATOM 2331 O O . ALA A 1 297 ? 26.683 -25.613 -22.174 1.00 27.83 297 ALA A O 1
ATOM 2332 N N . PRO A 1 298 ? 27.660 -27.042 -23.608 1.00 36.22 298 PRO A N 1
ATOM 2333 C CA . PRO A 1 298 ? 26.455 -27.249 -24.401 1.00 36.22 298 PRO A CA 1
ATOM 2334 C C . PRO A 1 298 ? 25.563 -28.305 -23.732 1.00 36.22 298 PRO A C 1
ATOM 2336 O O . PRO A 1 298 ? 26.036 -29.360 -23.316 1.00 36.22 298 PRO A O 1
ATOM 2339 N N . VAL A 1 299 ? 24.260 -28.036 -23.643 1.00 30.50 299 VAL A N 1
ATOM 2340 C CA . VAL A 1 299 ? 23.267 -28.997 -23.142 1.00 30.50 299 VAL A CA 1
ATOM 2341 C C . VAL A 1 299 ? 22.731 -29.797 -24.331 1.00 30.50 299 VAL A C 1
ATOM 2343 O O . VAL A 1 299 ? 22.034 -29.246 -25.180 1.00 30.50 299 VAL A O 1
ATOM 2346 N N . MET A 1 300 ? 23.055 -31.091 -24.399 1.00 30.16 300 MET A N 1
ATOM 2347 C CA . MET A 1 300 ? 22.442 -32.047 -25.329 1.00 30.16 300 MET A CA 1
ATOM 2348 C C . MET A 1 300 ? 21.555 -33.023 -24.549 1.00 30.16 300 MET A C 1
ATOM 2350 O O . MET A 1 300 ? 21.922 -33.514 -23.485 1.00 30.16 300 MET A O 1
ATOM 2354 N N . ASN A 1 301 ? 20.364 -33.262 -25.088 1.00 30.89 301 ASN A N 1
ATOM 2355 C CA . ASN A 1 301 ? 19.298 -34.094 -24.537 1.00 30.89 301 ASN A CA 1
ATOM 2356 C C . ASN A 1 301 ? 19.493 -35.564 -24.980 1.00 30.89 301 ASN A C 1
ATOM 2358 O O . ASN A 1 301 ? 19.730 -35.786 -26.168 1.00 30.89 301 ASN A O 1
ATOM 2362 N N . GLY A 1 302 ? 19.352 -36.565 -24.096 1.00 27.06 302 GLY A N 1
ATOM 2363 C CA . GLY A 1 302 ? 19.359 -37.986 -24.498 1.00 27.06 302 GLY A CA 1
ATOM 2364 C C . GLY A 1 302 ? 19.453 -39.011 -23.355 1.00 27.06 302 GLY A C 1
ATOM 2365 O O . GLY A 1 302 ? 20.307 -38.898 -22.491 1.00 27.06 302 GLY A O 1
ATOM 2366 N N . VAL A 1 303 ? 18.547 -39.992 -23.370 1.00 27.38 303 VAL A N 1
ATOM 2367 C CA . VAL A 1 303 ? 18.141 -40.956 -22.320 1.00 27.38 303 VAL A CA 1
ATOM 2368 C C . VAL A 1 303 ? 19.090 -42.168 -22.086 1.00 27.38 303 VAL A C 1
ATOM 2370 O O . VAL A 1 303 ? 19.934 -42.463 -22.928 1.00 27.38 303 VAL A O 1
ATOM 2373 N N . SER A 1 304 ? 18.802 -42.937 -21.013 1.00 29.17 304 SER A N 1
ATOM 2374 C CA . SER A 1 304 ? 19.206 -44.325 -20.606 1.00 29.17 304 SER A CA 1
ATOM 2375 C C . SER A 1 304 ? 20.461 -44.539 -19.722 1.00 29.17 304 SER A C 1
ATOM 2377 O O . SER A 1 304 ? 21.572 -44.250 -20.140 1.00 29.17 304 SER A O 1
ATOM 2379 N N . GLY A 1 305 ? 20.274 -45.123 -18.520 1.00 23.31 305 GLY A N 1
ATOM 2380 C CA . GLY A 1 305 ? 21.322 -45.771 -17.685 1.00 23.31 305 GLY A CA 1
ATOM 2381 C C . GLY A 1 305 ? 21.375 -47.301 -17.902 1.00 23.31 305 GLY A C 1
ATOM 2382 O O . GLY A 1 305 ? 20.838 -47.731 -18.926 1.00 23.31 305 GLY A O 1
ATOM 2383 N N . PRO A 1 306 ? 21.875 -48.150 -16.963 1.00 41.62 306 PRO A N 1
ATOM 2384 C CA . PRO A 1 306 ? 22.616 -47.902 -15.709 1.00 41.62 306 PRO A CA 1
ATOM 2385 C C . PRO A 1 306 ? 23.938 -48.729 -15.561 1.00 41.62 306 PRO A C 1
ATOM 2387 O O . PRO A 1 306 ? 24.292 -49.489 -16.455 1.00 41.62 306 PRO A O 1
ATOM 2390 N N . ASP A 1 307 ? 24.594 -48.573 -14.397 1.00 25.95 307 ASP A N 1
ATOM 2391 C CA . ASP A 1 307 ? 25.501 -49.495 -13.656 1.00 25.95 307 ASP A CA 1
ATOM 2392 C C . ASP A 1 307 ? 26.974 -49.110 -13.346 1.00 25.95 307 ASP A C 1
ATOM 2394 O O . ASP A 1 307 ? 27.794 -48.848 -14.219 1.00 25.95 307 ASP A O 1
ATOM 2398 N N . SER A 1 308 ? 27.231 -49.210 -12.029 1.00 25.06 308 SER A N 1
ATOM 2399 C CA . SER A 1 308 ? 28.401 -49.643 -11.238 1.00 25.06 308 SER A CA 1
ATOM 2400 C C . SER A 1 308 ? 29.721 -48.855 -11.113 1.00 25.06 308 SER A C 1
ATOM 2402 O O . SER A 1 308 ? 30.477 -48.683 -12.060 1.00 25.06 308 SER A O 1
ATOM 2404 N N . GLU A 1 309 ? 29.997 -48.557 -9.831 1.00 26.08 309 GLU A N 1
ATOM 2405 C CA . GLU A 1 309 ? 31.242 -48.750 -9.054 1.00 26.08 309 GLU A CA 1
ATOM 2406 C C . GLU A 1 309 ? 32.486 -47.849 -9.221 1.00 26.08 309 GLU A C 1
ATOM 2408 O O . GLU A 1 309 ? 33.160 -47.811 -10.242 1.00 26.08 309 GLU A O 1
ATOM 2413 N N . ASP A 1 310 ? 32.793 -47.207 -8.082 1.00 25.88 310 ASP A N 1
ATOM 2414 C CA . ASP A 1 310 ? 34.080 -47.087 -7.384 1.00 25.88 310 ASP A CA 1
ATOM 2415 C C . ASP A 1 310 ? 35.351 -46.583 -8.096 1.00 25.88 310 ASP A C 1
ATOM 2417 O O . ASP A 1 310 ? 35.839 -47.130 -9.078 1.00 25.88 310 ASP A O 1
ATOM 2421 N N . TYR A 1 311 ? 35.984 -45.602 -7.433 1.00 26.84 311 TYR A N 1
ATOM 2422 C CA . TYR A 1 311 ? 37.350 -45.667 -6.873 1.00 26.84 311 TYR A CA 1
ATOM 2423 C C . TYR A 1 311 ? 38.137 -44.346 -7.040 1.00 26.84 311 TYR A C 1
ATOM 2425 O O . TYR A 1 311 ? 38.499 -43.926 -8.136 1.00 26.84 311 TYR A O 1
ATOM 2433 N N . ASN A 1 312 ? 38.452 -43.713 -5.903 1.00 32.41 312 ASN A N 1
ATOM 2434 C CA . ASN A 1 312 ? 39.557 -42.756 -5.725 1.00 32.41 312 ASN A CA 1
ATOM 2435 C C . ASN A 1 312 ? 40.856 -43.540 -5.477 1.00 32.41 312 ASN A C 1
ATOM 2437 O O . ASN A 1 312 ? 40.800 -44.567 -4.802 1.00 32.41 312 ASN A O 1
ATOM 2441 N N . PRO A 1 313 ? 42.039 -43.011 -5.848 1.00 34.66 313 PRO A N 1
ATOM 2442 C CA . PRO A 1 313 ? 43.023 -42.789 -4.778 1.00 34.66 313 PRO A CA 1
ATOM 2443 C C . PRO A 1 313 ? 43.982 -41.590 -4.957 1.00 34.66 313 PRO A C 1
ATOM 2445 O O . PRO A 1 313 ? 44.395 -41.220 -6.052 1.00 34.66 313 PRO A O 1
ATOM 2448 N N . TRP A 1 314 ? 44.378 -41.046 -3.801 1.00 25.14 314 TRP A N 1
ATOM 2449 C CA . TRP A 1 314 ? 45.485 -40.117 -3.532 1.00 25.14 314 TRP A CA 1
ATOM 2450 C C . TRP A 1 314 ? 46.852 -40.526 -4.114 1.00 25.14 314 TRP A C 1
ATOM 2452 O O . TRP A 1 314 ? 47.174 -41.710 -4.120 1.00 25.14 314 TRP A O 1
ATOM 2462 N N . ALA A 1 315 ? 47.723 -39.532 -4.369 1.00 28.27 315 ALA A N 1
ATOM 2463 C CA . ALA A 1 315 ? 49.095 -39.505 -3.828 1.00 28.27 315 ALA A CA 1
ATOM 2464 C C . ALA A 1 315 ? 49.780 -38.119 -3.940 1.00 28.27 315 ALA A C 1
ATOM 2466 O O . ALA A 1 315 ? 49.883 -37.533 -5.013 1.00 28.27 315 ALA A O 1
ATOM 2467 N N . ASP A 1 316 ? 50.243 -37.649 -2.778 1.00 27.09 316 ASP A N 1
ATOM 2468 C CA . ASP A 1 316 ? 51.426 -36.841 -2.438 1.00 27.09 316 ASP A CA 1
ATOM 2469 C C . ASP A 1 316 ? 52.194 -35.985 -3.467 1.00 27.09 316 ASP A C 1
ATOM 2471 O O . ASP A 1 316 ? 52.754 -36.487 -4.441 1.00 27.09 316 ASP A O 1
ATOM 2475 N N . ARG A 1 317 ? 52.482 -34.731 -3.059 1.00 28.19 317 ARG A N 1
ATOM 2476 C CA . ARG A 1 317 ? 53.857 -34.177 -3.076 1.00 28.19 317 ARG A CA 1
ATOM 2477 C C . ARG A 1 317 ? 54.043 -32.927 -2.183 1.00 28.19 317 ARG A C 1
ATOM 2479 O O . ARG A 1 317 ? 53.544 -31.846 -2.471 1.00 28.19 317 ARG A O 1
ATOM 2486 N N . LYS A 1 318 ? 54.838 -33.097 -1.113 1.00 25.59 318 LYS A N 1
ATOM 2487 C CA . LYS A 1 318 ? 55.677 -32.087 -0.410 1.00 25.59 318 LYS A CA 1
ATOM 2488 C C . LYS A 1 318 ? 56.668 -31.426 -1.398 1.00 25.59 318 LYS A C 1
ATOM 2490 O O . LYS A 1 318 ? 56.979 -32.048 -2.405 1.00 25.59 318 LYS A O 1
ATOM 2495 N N . ALA A 1 319 ? 57.330 -30.281 -1.198 1.00 24.53 319 ALA A N 1
ATOM 2496 C CA . ALA A 1 319 ? 57.424 -29.214 -0.191 1.00 24.53 319 ALA A CA 1
ATOM 2497 C C . ALA A 1 319 ? 58.291 -28.088 -0.813 1.00 24.53 319 ALA A C 1
ATOM 2499 O O . ALA A 1 319 ? 59.114 -28.405 -1.668 1.00 24.53 319 ALA A O 1
ATOM 2500 N N . THR A 1 320 ? 58.183 -26.828 -0.360 1.00 26.44 320 THR A N 1
ATOM 2501 C CA . THR A 1 320 ? 59.316 -25.941 0.040 1.00 26.44 320 THR A CA 1
ATOM 2502 C C . THR A 1 320 ? 58.850 -24.506 0.355 1.00 26.44 320 THR A C 1
ATOM 2504 O O . THR A 1 320 ? 58.196 -23.850 -0.445 1.00 26.44 320 THR A O 1
ATOM 2507 N N . GLN A 1 321 ? 59.228 -24.023 1.542 1.00 25.70 321 GLN A N 1
ATOM 2508 C CA . GLN A 1 321 ? 59.356 -22.611 1.948 1.00 25.70 321 GLN A CA 1
ATOM 2509 C C . GLN A 1 321 ? 60.862 -22.323 2.122 1.00 25.70 321 GLN A C 1
ATOM 2511 O O . GLN A 1 321 ? 61.595 -23.284 2.387 1.00 25.70 321 GLN A O 1
ATOM 2516 N N . PRO A 1 322 ? 61.368 -21.075 1.979 1.00 33.25 322 PRO A N 1
ATOM 2517 C CA . PRO A 1 322 ? 61.392 -20.064 3.073 1.00 33.25 322 PRO A CA 1
ATOM 2518 C C . PRO A 1 322 ? 61.318 -18.597 2.530 1.00 33.25 322 PRO A C 1
ATOM 2520 O O . PRO A 1 322 ? 61.253 -18.417 1.324 1.00 33.25 322 PRO A O 1
ATOM 2523 N N . LYS A 1 323 ? 61.329 -17.455 3.241 1.00 25.78 323 LYS A N 1
ATOM 2524 C CA . LYS A 1 323 ? 61.459 -17.020 4.646 1.00 25.78 323 LYS A CA 1
ATOM 2525 C C . LYS A 1 323 ? 60.964 -15.553 4.746 1.00 25.78 323 LYS A C 1
ATOM 2527 O O . LYS A 1 323 ? 60.914 -14.832 3.758 1.00 25.78 323 LYS A O 1
ATOM 2532 N N . SER A 1 324 ? 60.667 -15.152 5.977 1.00 23.77 324 SER A N 1
ATOM 2533 C CA . SER A 1 324 ? 60.232 -13.860 6.540 1.00 23.77 324 SER A CA 1
ATOM 2534 C C . SER A 1 324 ? 61.169 -12.646 6.395 1.00 23.77 324 SER A C 1
ATOM 2536 O O . SER A 1 324 ? 62.373 -12.834 6.543 1.00 23.77 324 SER A O 1
ATOM 2538 N N . THR A 1 325 ? 60.605 -11.422 6.374 1.00 24.14 325 THR A N 1
ATOM 2539 C CA . THR A 1 325 ? 61.139 -10.200 7.042 1.00 24.14 325 THR A CA 1
ATOM 2540 C C . THR A 1 325 ? 60.058 -9.105 7.200 1.00 24.14 325 THR A C 1
ATOM 2542 O O . THR A 1 325 ? 59.341 -8.820 6.245 1.00 24.14 325 THR A O 1
ATOM 2545 N N . SER A 1 326 ? 60.013 -8.444 8.364 1.00 24.80 326 SER A N 1
ATOM 2546 C CA . SER A 1 326 ? 59.269 -7.202 8.710 1.00 24.80 326 SER A CA 1
ATOM 2547 C C . SER A 1 326 ? 60.196 -6.309 9.574 1.00 24.80 326 SER A C 1
ATOM 2549 O O . SER A 1 326 ? 61.162 -6.867 10.098 1.00 24.80 326 SER A O 1
ATOM 2551 N N . PRO A 1 327 ? 59.865 -5.052 9.966 1.00 42.69 327 PRO A N 1
ATOM 2552 C CA . PRO A 1 327 ? 59.307 -3.870 9.273 1.00 42.69 327 PRO A CA 1
ATOM 2553 C C . PRO A 1 327 ? 60.200 -2.598 9.499 1.00 42.69 327 PRO A C 1
ATOM 2555 O O . PRO A 1 327 ? 61.310 -2.729 10.016 1.00 42.69 327 PRO A O 1
ATOM 2558 N N . PRO A 1 328 ? 59.758 -1.360 9.155 1.00 29.52 328 PRO A N 1
ATOM 2559 C CA . PRO A 1 328 ? 59.382 -0.427 10.242 1.00 29.52 328 PRO A CA 1
ATOM 2560 C C . PRO A 1 328 ? 58.218 0.558 9.940 1.00 29.52 328 PRO A C 1
ATOM 2562 O O . PRO A 1 328 ? 57.854 0.813 8.796 1.00 29.52 328 PRO A O 1
ATOM 2565 N N . GLN A 1 329 ? 57.643 1.113 11.019 1.00 26.25 329 GLN A N 1
ATOM 2566 C CA . GLN A 1 329 ? 56.531 2.082 11.087 1.00 26.25 329 GLN A CA 1
ATOM 2567 C C . GLN A 1 329 ? 56.960 3.550 10.856 1.00 26.25 329 GLN A C 1
ATOM 2569 O O . GLN A 1 329 ? 57.989 3.964 11.383 1.00 26.25 329 GLN A O 1
ATOM 2574 N N . SER A 1 330 ? 56.090 4.383 10.257 1.00 25.91 330 SER A N 1
ATOM 2575 C CA . SER A 1 330 ? 55.685 5.688 10.834 1.00 25.91 330 SER A CA 1
ATOM 2576 C C . SER A 1 330 ? 54.455 6.339 10.147 1.00 25.91 330 SER A C 1
ATOM 2578 O O . SER A 1 330 ? 54.354 6.446 8.933 1.00 25.91 330 SER A O 1
ATOM 2580 N N . GLN A 1 331 ? 53.505 6.705 11.017 1.00 25.16 331 GLN A N 1
ATOM 2581 C CA . GLN A 1 331 ? 52.372 7.654 10.998 1.00 25.16 331 GLN A CA 1
ATOM 2582 C C . GLN A 1 331 ? 52.004 8.478 9.735 1.00 25.16 331 GLN A C 1
ATOM 2584 O O . GLN A 1 331 ? 52.767 9.326 9.296 1.00 25.16 331 GLN A O 1
ATOM 2589 N N . SER A 1 332 ? 50.719 8.444 9.341 1.00 25.78 332 SER A N 1
ATOM 2590 C CA . SER A 1 332 ? 49.776 9.588 9.446 1.00 25.78 332 SER A CA 1
ATOM 2591 C C . SER A 1 332 ? 48.332 9.165 9.090 1.00 25.78 332 SER A C 1
ATOM 2593 O O . SER A 1 332 ? 48.111 8.133 8.467 1.00 25.78 332 SER A O 1
ATOM 2595 N N . LYS A 1 333 ? 47.350 9.908 9.615 1.00 28.22 333 LYS A N 1
ATOM 2596 C CA . LYS A 1 333 ? 45.907 9.601 9.694 1.00 28.22 333 LYS A CA 1
ATOM 2597 C C . LYS A 1 333 ? 45.105 10.045 8.453 1.00 28.22 333 LYS A C 1
ATOM 2599 O O . LYS A 1 333 ? 45.522 10.988 7.793 1.00 28.22 333 LYS A O 1
ATOM 2604 N N . LEU A 1 334 ? 43.874 9.496 8.366 1.00 28.86 334 LEU A N 1
ATOM 2605 C CA . LEU A 1 334 ? 42.656 9.876 7.595 1.00 28.86 334 LEU A CA 1
ATOM 2606 C C . LEU A 1 334 ? 42.432 8.994 6.347 1.00 28.86 334 LEU A C 1
ATOM 2608 O O . LEU A 1 334 ? 43.343 8.857 5.548 1.00 28.86 334 LEU A O 1
ATOM 2612 N N . SER A 1 335 ? 41.279 8.380 6.065 1.00 29.38 335 SER A N 1
ATOM 2613 C CA . SER A 1 335 ? 39.948 8.300 6.696 1.00 29.38 335 SER A CA 1
ATOM 2614 C C . SER A 1 335 ? 39.105 7.244 5.946 1.00 29.3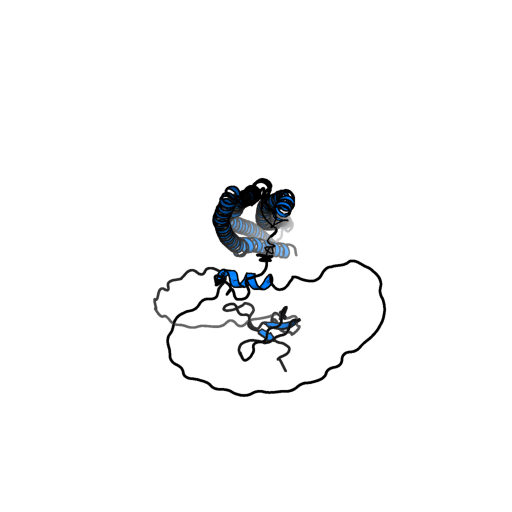8 335 SER A C 1
ATOM 2616 O O . SER A 1 335 ? 39.395 6.925 4.795 1.00 29.38 335 SER A O 1
ATOM 2618 N N . ASP A 1 336 ? 38.064 6.750 6.612 1.00 30.67 336 ASP A N 1
ATOM 2619 C CA . ASP A 1 336 ? 37.177 5.619 6.299 1.00 30.67 336 ASP A CA 1
ATOM 2620 C C . ASP A 1 336 ? 36.341 5.694 5.002 1.00 30.67 336 ASP A C 1
ATOM 2622 O O . ASP A 1 336 ? 35.922 6.771 4.577 1.00 30.67 336 ASP A O 1
ATOM 2626 N N . SER A 1 337 ? 35.968 4.525 4.453 1.00 29.52 337 SER A N 1
ATOM 2627 C CA . SER A 1 337 ? 34.693 4.309 3.735 1.00 29.52 337 SER A CA 1
ATOM 2628 C C . SER A 1 337 ? 34.417 2.830 3.455 1.00 29.52 337 SER A C 1
ATOM 2630 O O . SER A 1 337 ? 35.158 2.220 2.698 1.00 29.52 337 SER A O 1
ATOM 2632 N N . TYR A 1 338 ? 33.363 2.295 4.087 1.00 30.31 338 TYR A N 1
ATOM 2633 C CA . TYR A 1 338 ? 32.364 1.291 3.650 1.00 30.31 338 TYR A CA 1
ATOM 2634 C C . TYR A 1 338 ? 31.672 0.756 4.922 1.00 30.31 338 TYR A C 1
ATOM 2636 O O . TYR A 1 338 ? 32.348 0.411 5.881 1.00 30.31 338 TYR A O 1
ATOM 2644 N N . SER A 1 339 ? 30.361 0.572 5.044 1.00 31.89 339 SER A N 1
ATOM 2645 C CA . SER A 1 339 ? 29.181 1.211 4.462 1.00 31.89 339 SER A CA 1
ATOM 2646 C C . SER A 1 339 ? 28.028 0.802 5.389 1.00 31.89 339 SER A C 1
ATOM 2648 O O . SER A 1 339 ? 27.847 -0.385 5.648 1.00 31.89 339 SER A O 1
ATOM 2650 N N . ASN A 1 340 ? 27.279 1.774 5.910 1.00 30.33 340 ASN A N 1
ATOM 2651 C CA . ASN A 1 340 ? 26.038 1.564 6.656 1.00 30.33 340 ASN A CA 1
ATOM 2652 C C . ASN A 1 340 ? 24.857 1.696 5.688 1.00 30.33 340 ASN A C 1
ATOM 2654 O O . ASN A 1 340 ? 24.788 2.662 4.927 1.00 30.33 340 ASN A O 1
ATOM 2658 N N . THR A 1 341 ? 23.896 0.777 5.750 1.00 34.44 341 THR A N 1
ATOM 2659 C CA . THR A 1 341 ? 22.576 0.967 5.140 1.00 34.44 341 THR A CA 1
ATOM 2660 C C . THR A 1 341 ? 21.656 1.674 6.137 1.00 34.44 341 THR A C 1
ATOM 2662 O O . THR A 1 341 ? 21.399 1.123 7.204 1.00 34.44 341 THR A O 1
ATOM 2665 N N . LEU A 1 342 ? 21.122 2.833 5.722 1.00 38.12 342 LEU A N 1
ATOM 2666 C CA . LEU A 1 342 ? 20.048 3.677 6.299 1.00 38.12 342 LEU A CA 1
ATOM 2667 C C . LEU A 1 342 ? 20.489 5.032 6.913 1.00 38.12 342 LEU A C 1
ATOM 2669 O O . LEU A 1 342 ? 21.550 5.129 7.527 1.00 38.12 342 LEU A O 1
ATOM 2673 N N . PRO A 1 343 ? 19.688 6.110 6.730 1.00 33.44 343 PRO A N 1
ATOM 2674 C CA . PRO A 1 343 ? 20.085 7.473 7.081 1.00 33.44 343 PRO A CA 1
ATOM 2675 C C . PRO A 1 343 ? 19.899 7.768 8.576 1.00 33.44 343 PRO A C 1
ATOM 2677 O O . PRO A 1 343 ? 18.809 7.599 9.119 1.00 33.44 343 PRO A O 1
ATOM 2680 N N . VAL A 1 344 ? 20.933 8.317 9.220 1.00 35.75 344 VAL A N 1
ATOM 2681 C CA . VAL A 1 344 ? 20.861 8.871 10.582 1.00 35.75 344 VAL A CA 1
ATOM 2682 C C . VAL A 1 344 ? 21.094 10.384 10.545 1.00 35.75 344 VAL A C 1
ATOM 2684 O O . VAL A 1 344 ? 22.087 10.877 10.009 1.00 35.75 344 VAL A O 1
ATOM 2687 N N . ARG A 1 345 ? 20.149 11.133 11.127 1.00 35.59 345 ARG A N 1
ATOM 2688 C CA . ARG A 1 345 ? 20.258 12.567 11.437 1.00 35.59 345 ARG A CA 1
ATOM 2689 C C . ARG A 1 345 ? 21.308 12.795 12.529 1.00 35.59 345 ARG A C 1
ATOM 2691 O O . ARG A 1 345 ? 21.316 12.095 13.535 1.00 35.59 345 ARG A O 1
ATOM 2698 N N . LYS A 1 346 ? 22.100 13.861 12.391 1.00 32.16 346 LYS A N 1
ATOM 2699 C CA . LYS A 1 346 ? 22.908 14.432 13.480 1.00 32.16 346 LYS A CA 1
ATOM 2700 C C . LYS A 1 346 ? 21.983 15.054 14.535 1.00 32.16 346 LYS A C 1
ATOM 2702 O O . LYS A 1 346 ? 21.275 16.013 14.233 1.00 32.16 346 LYS A O 1
ATOM 2707 N N . SER A 1 347 ? 22.001 14.532 15.759 1.00 28.89 347 SER A N 1
ATOM 2708 C CA . SER A 1 347 ? 21.408 15.171 16.938 1.00 28.89 347 SER A CA 1
ATOM 2709 C C . SER A 1 347 ? 22.477 15.956 17.698 1.00 28.89 347 SER A C 1
ATOM 2711 O O . SER A 1 347 ? 23.492 15.402 18.115 1.00 28.89 347 SER A O 1
ATOM 2713 N N . VAL A 1 348 ? 22.234 17.253 17.869 1.00 34.59 348 VAL A N 1
ATOM 2714 C CA . VAL A 1 348 ? 23.005 18.163 18.724 1.00 34.59 348 VAL A CA 1
ATOM 2715 C C . VAL A 1 348 ? 22.621 17.910 20.185 1.00 34.59 348 VAL A C 1
ATOM 2717 O O . VAL A 1 348 ? 21.438 17.833 20.507 1.00 34.59 348 VAL A O 1
ATOM 2720 N N . ALA A 1 349 ? 23.614 17.788 21.064 1.00 32.09 349 ALA A N 1
ATOM 2721 C CA . ALA A 1 349 ? 23.419 17.714 22.509 1.00 32.09 349 ALA A CA 1
ATOM 2722 C C . ALA A 1 349 ? 23.215 19.114 23.115 1.00 32.09 349 ALA A C 1
ATOM 2724 O O . ALA A 1 349 ? 23.958 20.030 22.759 1.00 32.09 349 ALA A O 1
ATOM 2725 N N . PRO A 1 350 ? 22.333 19.277 24.114 1.00 34.34 350 PRO A N 1
ATOM 2726 C CA . PRO A 1 350 ? 22.483 20.316 25.117 1.00 34.34 350 PRO A CA 1
ATOM 2727 C C . PRO A 1 350 ? 23.057 19.730 26.414 1.00 34.34 350 PRO A C 1
ATOM 2729 O O . PRO A 1 350 ? 22.546 18.761 26.973 1.00 34.34 350 PRO A O 1
ATOM 2732 N N . LYS A 1 351 ? 24.124 20.362 26.912 1.00 31.33 351 LYS A N 1
ATOM 2733 C CA . LYS A 1 351 ? 24.540 20.272 28.315 1.00 31.33 351 LYS A CA 1
ATOM 2734 C C . LYS A 1 351 ? 23.563 21.094 29.160 1.00 31.33 351 LYS A C 1
ATOM 2736 O O . LYS A 1 351 ? 23.353 22.261 28.847 1.00 31.33 351 LYS A O 1
ATOM 2741 N N . ASN A 1 352 ? 23.059 20.529 30.256 1.00 28.42 352 ASN A N 1
ATOM 2742 C CA . ASN A 1 352 ? 23.098 21.213 31.548 1.00 28.42 352 ASN A CA 1
ATOM 2743 C C . ASN A 1 352 ? 22.886 20.238 32.712 1.00 28.42 352 ASN A C 1
ATOM 2745 O O . ASN A 1 352 ? 21.944 19.454 32.748 1.00 28.42 352 ASN A O 1
ATOM 2749 N N . SER A 1 353 ? 23.812 20.326 33.657 1.00 28.19 353 SER A N 1
ATOM 2750 C CA . SER A 1 353 ? 23.784 19.794 35.013 1.00 28.19 353 SER A CA 1
ATOM 2751 C C . SER A 1 353 ? 22.809 20.577 35.892 1.00 28.19 353 SER A C 1
ATOM 2753 O O . SER A 1 353 ? 22.826 21.797 35.808 1.00 28.19 353 SER A O 1
ATOM 2755 N N . TYR A 1 354 ? 22.072 19.907 36.783 1.00 31.64 354 TYR A N 1
ATOM 2756 C CA . TYR A 1 354 ? 21.954 20.258 38.208 1.00 31.64 354 TYR A CA 1
ATOM 2757 C C . TYR A 1 354 ? 21.408 19.054 38.994 1.00 31.64 354 TYR A C 1
ATOM 2759 O O . TYR A 1 354 ? 20.582 18.286 38.508 1.00 31.64 354 TYR A O 1
ATOM 2767 N N . ALA A 1 355 ? 21.961 18.876 40.190 1.00 29.14 355 ALA A N 1
ATOM 2768 C CA . ALA A 1 355 ? 21.770 17.767 41.113 1.00 29.14 355 ALA A CA 1
ATOM 2769 C C . ALA A 1 355 ? 20.431 17.815 41.863 1.00 29.14 355 ALA A C 1
ATOM 2771 O O . ALA A 1 355 ? 20.001 18.905 42.224 1.00 29.14 355 ALA A O 1
ATOM 2772 N N . THR A 1 356 ? 19.867 16.658 42.236 1.00 29.02 356 THR A N 1
ATOM 2773 C CA . THR A 1 356 ? 19.426 16.379 43.623 1.00 29.02 356 THR A CA 1
ATOM 2774 C C . THR A 1 356 ? 19.213 14.875 43.853 1.00 29.02 356 THR A C 1
ATOM 2776 O O . THR A 1 356 ? 18.895 14.115 42.944 1.00 29.02 356 THR A O 1
ATOM 2779 N N . THR A 1 357 ? 19.469 14.470 45.089 1.00 31.45 357 THR A N 1
ATOM 2780 C CA . THR A 1 357 ? 19.578 13.133 45.679 1.00 31.45 357 THR A CA 1
ATOM 2781 C C . THR A 1 357 ? 18.243 12.512 46.120 1.00 31.45 357 THR A C 1
ATOM 2783 O O . THR A 1 357 ? 17.334 13.242 46.492 1.00 31.45 357 THR A O 1
ATOM 2786 N N . GLU A 1 358 ? 18.225 11.169 46.190 1.00 29.98 358 GLU A N 1
ATOM 2787 C CA . GLU A 1 358 ? 17.682 10.300 47.270 1.00 29.98 358 GLU A CA 1
ATOM 2788 C C . GLU A 1 358 ? 16.706 9.157 46.882 1.00 29.98 358 GLU A C 1
ATOM 2790 O O . GLU A 1 358 ? 15.572 9.364 46.472 1.00 29.98 358 GLU A O 1
ATOM 2795 N N . ASN A 1 359 ? 17.189 7.925 47.128 1.00 27.86 359 ASN A N 1
ATOM 2796 C CA . ASN A 1 359 ? 16.567 6.822 47.884 1.00 27.86 359 ASN A CA 1
ATOM 2797 C C . ASN A 1 359 ? 15.107 6.386 47.604 1.00 27.86 359 ASN A C 1
ATOM 2799 O O . ASN A 1 359 ? 14.180 6.996 48.122 1.00 27.86 359 ASN A O 1
ATOM 2803 N N . LYS A 1 360 ? 14.915 5.182 47.022 1.00 30.89 360 LYS A N 1
ATOM 2804 C CA . LYS A 1 360 ? 14.418 3.950 47.707 1.00 30.89 360 LYS A CA 1
ATOM 2805 C C . LYS A 1 360 ? 13.826 2.885 46.754 1.00 30.89 360 LYS A C 1
ATOM 2807 O O . LYS A 1 360 ? 12.983 3.166 45.915 1.00 30.89 360 LYS A O 1
ATOM 2812 N N . THR A 1 361 ? 14.212 1.639 47.053 1.00 31.28 361 THR A N 1
ATOM 2813 C CA . THR A 1 361 ? 13.452 0.365 46.991 1.00 31.28 361 THR A CA 1
ATOM 2814 C C . THR A 1 361 ? 13.042 -0.273 45.651 1.00 31.28 361 THR A C 1
ATOM 2816 O O . THR A 1 361 ? 12.223 0.236 44.898 1.00 31.28 361 THR A O 1
ATOM 2819 N N . LEU A 1 362 ? 13.561 -1.498 45.469 1.00 40.12 362 LEU A N 1
ATOM 2820 C CA . LEU A 1 362 ? 13.100 -2.591 44.597 1.00 40.12 362 LEU A CA 1
ATOM 2821 C C . LEU A 1 362 ? 11.588 -2.869 44.713 1.00 40.12 362 LEU A C 1
ATOM 2823 O O . LEU A 1 362 ? 11.026 -2.705 45.797 1.00 40.12 362 LEU A O 1
ATOM 2827 N N . PRO A 1 363 ? 11.015 -3.564 43.715 1.00 32.81 363 PRO A N 1
ATOM 2828 C CA . PRO A 1 363 ? 10.117 -4.673 44.013 1.00 32.81 363 PRO A CA 1
ATOM 2829 C C . PRO A 1 363 ? 10.615 -5.983 43.387 1.00 32.81 363 PRO A C 1
ATOM 2831 O O . PRO A 1 363 ? 10.784 -6.109 42.175 1.00 32.81 363 PRO A O 1
ATOM 2834 N N . ARG A 1 364 ? 10.837 -6.972 44.261 1.00 32.41 364 ARG A N 1
ATOM 2835 C CA . ARG A 1 364 ? 10.874 -8.399 43.922 1.00 32.41 364 ARG A CA 1
ATOM 2836 C C . ARG A 1 364 ? 9.441 -8.915 43.737 1.00 32.41 364 ARG A C 1
ATOM 2838 O O . ARG A 1 364 ? 8.515 -8.459 44.399 1.00 32.41 364 ARG A O 1
ATOM 2845 N N . SER A 1 365 ? 9.337 -9.873 42.828 1.00 34.94 365 SER A N 1
ATOM 2846 C CA . SER A 1 365 ? 8.178 -10.598 42.304 1.00 34.94 365 SER A CA 1
ATOM 2847 C C . SER A 1 365 ? 7.357 -11.406 43.318 1.00 34.94 365 SER A C 1
ATOM 2849 O O . SER A 1 365 ? 7.877 -11.780 44.365 1.00 34.94 365 SER A O 1
ATOM 2851 N N . SER A 1 366 ? 6.157 -11.827 42.888 1.00 31.00 366 SER A N 1
ATOM 2852 C CA . SER A 1 366 ? 5.518 -13.085 43.312 1.00 31.00 366 SER A CA 1
ATOM 2853 C C . SER A 1 366 ? 4.809 -13.774 42.138 1.00 31.00 366 SER A C 1
ATOM 2855 O O . SER A 1 366 ? 4.108 -13.135 41.357 1.00 31.00 366 SER A O 1
ATOM 2857 N N . SER A 1 367 ? 5.026 -15.085 42.055 1.00 29.59 367 SER A N 1
ATOM 2858 C CA . SER A 1 367 ? 4.719 -16.029 40.972 1.00 29.59 367 SER A CA 1
ATOM 2859 C C . SER A 1 367 ? 3.547 -16.966 41.310 1.00 29.59 367 SER A C 1
ATOM 2861 O O . SER A 1 367 ? 3.260 -17.166 42.485 1.00 29.59 367 SER A O 1
ATOM 2863 N N . MET A 1 368 ? 2.982 -17.634 40.293 1.00 34.25 368 MET A N 1
ATOM 2864 C CA . MET A 1 368 ? 2.383 -18.992 40.327 1.00 34.25 368 MET A CA 1
ATOM 2865 C C . MET A 1 368 ? 2.623 -19.604 38.925 1.00 34.25 368 MET A C 1
ATOM 2867 O O . MET A 1 368 ? 2.108 -19.072 37.950 1.00 34.25 368 MET A O 1
ATOM 2871 N N . ALA A 1 369 ? 3.613 -20.469 38.681 1.00 32.19 369 ALA A N 1
ATOM 2872 C CA . ALA A 1 369 ? 3.760 -21.888 39.045 1.00 32.19 369 ALA A CA 1
ATOM 2873 C C . ALA A 1 369 ? 2.874 -22.860 38.227 1.00 32.19 369 ALA A C 1
ATOM 2875 O O . ALA A 1 369 ? 1.786 -23.235 38.648 1.00 32.19 369 ALA A O 1
ATOM 2876 N N . ALA A 1 370 ? 3.410 -23.321 37.091 1.00 34.22 370 ALA A N 1
ATOM 2877 C CA . ALA A 1 370 ? 3.242 -24.676 36.555 1.00 34.22 370 ALA A CA 1
ATOM 2878 C C . ALA A 1 370 ? 4.544 -25.020 35.807 1.00 34.22 370 ALA A C 1
ATOM 2880 O O . ALA A 1 370 ? 4.945 -24.307 34.890 1.00 34.22 370 ALA A O 1
AT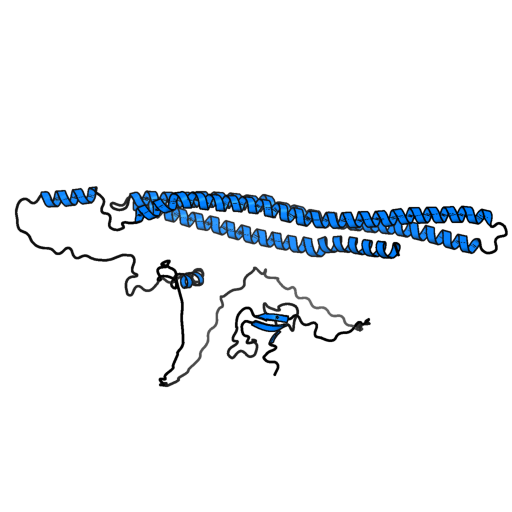OM 2881 N N . GLY A 1 371 ? 5.273 -26.016 36.309 1.00 33.59 371 GLY A N 1
ATOM 2882 C CA . GLY A 1 371 ? 6.676 -26.249 35.981 1.00 33.59 371 GLY A CA 1
ATOM 2883 C C . GLY A 1 371 ? 6.926 -26.929 34.637 1.00 33.59 371 GLY A C 1
ATOM 2884 O O . GLY A 1 371 ? 6.245 -27.885 34.287 1.00 33.59 371 GLY A O 1
ATOM 2885 N N . LEU A 1 372 ? 7.980 -26.474 33.955 1.00 30.94 372 LEU A N 1
ATOM 2886 C CA . LEU A 1 372 ? 9.047 -27.328 33.431 1.00 30.94 372 LEU A CA 1
ATOM 2887 C C . LEU A 1 372 ? 10.268 -26.440 33.133 1.00 30.94 372 LEU A C 1
ATOM 2889 O O . LEU A 1 372 ? 10.218 -25.534 32.306 1.00 30.94 372 LEU A O 1
ATOM 2893 N N . GLU A 1 373 ? 11.358 -26.677 33.850 1.00 39.97 373 GLU A N 1
ATOM 2894 C CA . GLU A 1 373 ? 12.673 -26.085 33.606 1.00 39.97 373 GLU A CA 1
ATOM 2895 C C . GLU A 1 373 ? 13.137 -26.348 32.160 1.00 39.97 373 GLU A C 1
ATOM 2897 O O . GLU A 1 373 ? 13.313 -27.508 31.786 1.00 39.97 373 GLU A O 1
ATOM 2902 N N . ARG A 1 374 ? 13.373 -25.291 31.360 1.00 38.84 374 ARG A N 1
ATOM 2903 C CA . ARG A 1 374 ? 14.515 -25.176 30.419 1.00 38.84 374 ARG A CA 1
ATOM 2904 C C . ARG A 1 374 ? 14.497 -23.858 29.623 1.00 38.84 374 ARG A C 1
ATOM 2906 O O . ARG A 1 374 ? 13.793 -23.716 28.633 1.00 38.84 374 ARG A O 1
ATOM 2913 N N . ASN A 1 375 ? 15.360 -22.933 30.040 1.00 43.56 375 ASN A N 1
ATOM 2914 C CA . ASN A 1 375 ? 16.047 -21.907 29.242 1.00 43.56 375 ASN A CA 1
ATOM 2915 C C . ASN A 1 375 ? 15.201 -21.083 28.250 1.00 43.56 375 ASN A C 1
ATOM 2917 O O . ASN A 1 375 ? 15.190 -21.353 27.052 1.00 43.56 375 ASN A O 1
ATOM 2921 N N . GLY A 1 376 ? 14.620 -19.977 28.726 1.00 54.47 376 GLY A N 1
ATOM 2922 C CA . GLY A 1 376 ? 13.967 -18.937 27.912 1.00 54.47 376 GLY A CA 1
ATOM 2923 C C . GLY A 1 376 ? 14.912 -18.096 27.037 1.00 54.47 376 GLY A C 1
ATOM 2924 O O . GLY A 1 376 ? 14.719 -16.890 26.915 1.00 54.47 376 GLY A O 1
ATOM 2925 N N . ARG A 1 377 ? 15.953 -18.702 26.455 1.00 71.31 377 ARG A N 1
ATOM 2926 C CA . ARG A 1 377 ? 16.852 -18.050 25.495 1.00 71.31 377 ARG A CA 1
ATOM 2927 C C . ARG A 1 377 ? 16.473 -18.479 24.080 1.00 71.31 377 ARG A C 1
ATOM 2929 O O . ARG A 1 377 ? 16.359 -19.671 23.797 1.00 71.31 377 ARG A O 1
ATOM 2936 N N . MET A 1 378 ? 16.259 -17.503 23.200 1.00 83.44 378 MET A N 1
ATOM 2937 C CA . MET A 1 378 ? 15.941 -17.743 21.791 1.00 83.44 378 MET A CA 1
ATOM 2938 C C . MET A 1 378 ? 17.096 -18.491 21.115 1.00 83.44 378 MET A C 1
ATOM 2940 O O . MET A 1 378 ? 18.260 -18.134 21.295 1.00 83.44 378 MET A O 1
ATOM 2944 N N . ARG A 1 379 ? 16.777 -19.532 20.341 1.00 89.81 379 ARG A N 1
ATOM 2945 C CA . ARG A 1 379 ? 17.754 -20.315 19.573 1.00 89.81 379 ARG A CA 1
ATOM 2946 C C . ARG A 1 379 ? 17.577 -20.042 18.090 1.00 89.81 379 ARG A C 1
ATOM 2948 O O . ARG A 1 379 ? 16.450 -20.022 17.600 1.00 89.81 379 ARG A O 1
ATOM 2955 N N . VAL A 1 380 ? 18.687 -19.859 17.389 1.00 90.38 380 VAL A N 1
ATOM 2956 C CA . VAL A 1 380 ? 18.726 -19.599 15.947 1.00 90.38 380 VAL A CA 1
ATOM 2957 C C . VAL A 1 380 ? 19.621 -20.624 15.258 1.00 90.38 380 VAL A C 1
ATOM 2959 O O . VAL A 1 380 ? 20.537 -21.166 15.875 1.00 90.38 380 VAL A O 1
ATOM 2962 N N . LYS A 1 381 ? 19.339 -20.917 13.986 1.00 92.88 381 LYS A N 1
ATOM 2963 C CA . LYS A 1 381 ? 20.107 -21.863 13.169 1.00 92.88 381 LYS A CA 1
ATOM 2964 C C . LYS A 1 381 ? 20.910 -21.101 12.119 1.00 92.88 381 LYS A C 1
ATOM 2966 O O . LYS A 1 381 ? 20.347 -20.268 11.411 1.00 92.88 381 LYS A O 1
ATOM 2971 N N . ALA A 1 382 ? 22.199 -21.396 12.005 1.00 91.88 382 ALA A N 1
ATOM 2972 C CA . ALA A 1 382 ? 23.061 -20.809 10.991 1.00 91.88 382 ALA A CA 1
ATOM 2973 C C . ALA A 1 382 ? 22.681 -21.318 9.591 1.00 91.88 382 ALA A C 1
ATOM 2975 O O . ALA A 1 382 ? 22.594 -22.524 9.366 1.00 91.88 382 ALA A O 1
ATOM 2976 N N . ILE A 1 383 ? 22.474 -20.396 8.651 1.00 94.25 383 ILE A N 1
ATOM 2977 C CA . ILE A 1 383 ? 22.196 -20.698 7.233 1.00 94.25 383 ILE A CA 1
ATOM 2978 C C . ILE A 1 383 ? 23.449 -20.623 6.349 1.00 94.25 383 ILE A C 1
ATOM 2980 O O . ILE A 1 383 ? 23.409 -21.033 5.200 1.00 94.25 383 ILE A O 1
ATOM 2984 N N . PHE A 1 384 ? 24.561 -20.119 6.889 1.00 91.56 384 PHE A N 1
ATOM 2985 C CA . PHE A 1 384 ? 25.874 -20.083 6.246 1.00 91.56 384 PHE A CA 1
ATOM 2986 C C . PHE A 1 384 ? 26.956 -20.347 7.296 1.00 91.56 384 PHE A C 1
ATOM 2988 O O . PHE A 1 384 ? 26.735 -20.127 8.489 1.00 91.56 384 PHE A O 1
ATOM 2995 N N . SER A 1 385 ? 28.131 -20.795 6.858 1.00 91.81 385 SER A N 1
ATOM 2996 C CA . SER A 1 385 ? 29.292 -20.972 7.737 1.00 91.81 385 SER A CA 1
ATOM 2997 C C . SER A 1 385 ? 30.049 -19.652 7.928 1.00 91.81 385 SER A C 1
ATOM 2999 O O . SER A 1 385 ? 30.202 -18.882 6.982 1.00 91.81 385 SER A O 1
ATOM 3001 N N . HIS A 1 386 ? 30.575 -19.415 9.129 1.00 90.69 386 HIS A N 1
ATOM 3002 C CA . HIS A 1 386 ? 31.434 -18.278 9.457 1.00 90.69 386 HIS A CA 1
ATOM 3003 C C . HIS A 1 386 ? 32.659 -18.736 10.261 1.00 90.69 386 HIS A C 1
ATOM 3005 O O . HIS A 1 386 ? 32.533 -19.459 11.251 1.00 90.69 386 HIS A O 1
ATOM 3011 N N . ALA A 1 387 ? 33.845 -18.287 9.847 1.00 90.94 387 ALA A N 1
ATOM 3012 C CA . ALA A 1 387 ? 35.102 -18.526 10.547 1.00 90.94 387 ALA A CA 1
ATOM 3013 C C . ALA A 1 387 ? 35.652 -17.193 11.068 1.00 90.94 387 ALA A C 1
ATOM 3015 O O . ALA A 1 387 ? 36.017 -16.322 10.282 1.00 90.94 387 ALA A O 1
ATOM 3016 N N . ALA A 1 388 ? 35.723 -17.059 12.391 1.00 85.00 388 ALA A N 1
ATOM 3017 C CA . ALA A 1 388 ? 36.186 -15.856 13.084 1.00 85.00 388 ALA A CA 1
ATOM 3018 C C . ALA A 1 388 ? 37.708 -15.627 12.989 1.00 85.00 388 ALA A C 1
ATOM 3020 O O . ALA A 1 388 ? 38.198 -14.584 13.417 1.00 85.00 388 ALA A O 1
ATOM 3021 N N . GLY A 1 389 ? 38.461 -16.591 12.446 1.00 83.44 389 GLY A N 1
ATOM 3022 C CA . GLY A 1 389 ? 39.920 -16.533 12.388 1.00 83.44 389 GLY A CA 1
ATOM 3023 C C . GLY A 1 389 ? 40.535 -16.480 13.788 1.00 83.44 389 GLY A C 1
ATOM 3024 O O . GLY A 1 389 ? 40.271 -17.349 14.616 1.00 83.44 389 GLY A O 1
ATOM 3025 N N . ASP A 1 390 ? 41.349 -15.458 14.038 1.00 82.12 390 ASP A N 1
ATOM 3026 C CA . ASP A 1 390 ? 42.023 -15.156 15.306 1.00 82.12 390 ASP A CA 1
ATOM 3027 C C . ASP A 1 390 ? 41.231 -14.193 16.214 1.00 82.12 390 ASP A C 1
ATOM 3029 O O . ASP A 1 390 ? 41.679 -13.853 17.312 1.00 82.12 390 ASP A O 1
ATOM 3033 N N . ASN A 1 391 ? 40.035 -13.766 15.797 1.00 81.88 391 ASN A N 1
ATOM 3034 C CA . ASN A 1 391 ? 39.220 -12.838 16.568 1.00 81.88 391 ASN A CA 1
ATOM 3035 C C . ASN A 1 391 ? 38.454 -13.556 17.692 1.00 81.88 391 ASN A C 1
ATOM 3037 O O . ASN A 1 391 ? 37.434 -14.204 17.462 1.00 81.88 391 ASN A O 1
ATOM 3041 N N . SER A 1 392 ? 38.905 -13.367 18.934 1.00 79.81 392 SER A N 1
ATOM 3042 C CA . SER A 1 392 ? 38.310 -13.966 20.139 1.00 79.81 392 SER A CA 1
ATOM 3043 C C . SER A 1 392 ? 36.927 -13.422 20.520 1.00 79.81 392 SER A C 1
ATOM 3045 O O . SER A 1 392 ? 36.258 -14.004 21.371 1.00 79.81 392 SER A O 1
ATOM 3047 N N . THR A 1 393 ? 36.484 -12.318 19.909 1.00 83.44 393 THR A N 1
ATOM 3048 C CA . THR A 1 393 ? 35.167 -11.708 20.163 1.00 83.44 393 THR A CA 1
ATOM 3049 C C . THR A 1 393 ? 34.090 -12.155 19.174 1.00 83.44 393 THR A C 1
ATOM 3051 O O . THR A 1 393 ? 32.910 -11.885 19.397 1.00 83.44 393 THR A O 1
ATOM 3054 N N . LEU A 1 394 ? 34.475 -12.857 18.102 1.00 88.25 394 LEU A N 1
ATOM 3055 C CA . LEU A 1 394 ? 33.565 -13.380 17.087 1.00 88.25 394 LEU A CA 1
ATOM 3056 C C . LEU A 1 394 ? 33.375 -14.891 17.255 1.00 88.25 394 LEU A C 1
ATOM 3058 O O . LEU A 1 394 ? 34.308 -15.646 17.521 1.00 88.25 394 LEU A O 1
ATOM 3062 N N . LEU A 1 395 ? 32.139 -15.345 17.073 1.00 89.38 395 LEU A N 1
ATOM 3063 C CA . LEU A 1 395 ? 31.781 -16.752 17.203 1.00 89.38 395 LEU A CA 1
ATOM 3064 C C . LEU A 1 395 ? 31.932 -17.465 15.854 1.00 89.38 395 LEU A C 1
ATOM 3066 O O . LEU A 1 395 ? 31.251 -17.111 14.897 1.00 89.38 395 LEU A O 1
ATOM 3070 N N . SER A 1 396 ? 32.768 -18.503 15.787 1.00 90.00 396 SER A N 1
ATOM 3071 C CA . SER A 1 396 ? 32.832 -19.387 14.613 1.00 90.00 396 SER A CA 1
ATOM 3072 C C . SER A 1 396 ? 31.717 -20.434 14.648 1.00 90.00 396 SER A C 1
ATOM 3074 O O . SER A 1 396 ? 31.474 -21.048 15.689 1.00 90.00 396 SER A O 1
ATOM 3076 N N . PHE A 1 397 ? 31.068 -20.675 13.511 1.00 92.19 397 PHE A N 1
ATOM 3077 C CA . PHE A 1 397 ? 29.999 -21.667 13.366 1.00 92.19 397 PHE A CA 1
ATOM 3078 C C . PHE A 1 397 ? 29.908 -22.176 11.924 1.00 92.19 397 PHE A C 1
ATOM 3080 O O . PHE A 1 397 ? 30.314 -21.502 10.978 1.00 92.19 397 PHE A O 1
ATOM 3087 N N . LYS A 1 398 ? 29.372 -23.381 11.737 1.00 92.12 398 LYS A N 1
ATOM 3088 C CA . LYS A 1 398 ? 29.092 -23.962 10.419 1.00 92.12 398 LYS A CA 1
ATOM 3089 C C . LYS A 1 398 ? 27.616 -23.825 10.067 1.00 92.12 398 LYS A C 1
ATOM 3091 O O . LYS A 1 398 ? 26.763 -23.670 10.938 1.00 92.12 398 LYS A O 1
ATOM 3096 N N . GLU A 1 399 ? 27.317 -23.907 8.777 1.00 93.06 399 GLU A N 1
ATOM 3097 C CA . GLU A 1 399 ? 25.942 -24.023 8.300 1.00 93.06 399 GLU A CA 1
ATOM 3098 C C . GLU A 1 399 ? 25.241 -25.196 8.999 1.00 93.06 399 GLU A C 1
ATOM 3100 O O . GLU A 1 399 ? 25.774 -26.301 9.107 1.00 93.06 399 GLU A O 1
ATOM 3105 N N . GLY A 1 400 ? 24.047 -24.928 9.517 1.00 90.25 400 GLY A N 1
ATOM 3106 C CA . GLY A 1 400 ? 23.256 -25.875 10.286 1.00 90.25 400 GLY A CA 1
ATOM 3107 C C . GLY A 1 400 ? 23.460 -25.824 11.800 1.00 90.25 400 GLY A C 1
ATOM 3108 O O . GLY A 1 400 ? 22.647 -26.421 12.509 1.00 90.25 400 GLY A O 1
ATOM 3109 N N . ASP A 1 401 ? 24.467 -25.105 12.304 1.00 91.50 401 ASP A N 1
ATOM 3110 C CA . ASP A 1 401 ? 24.737 -25.004 13.742 1.00 91.50 401 ASP A CA 1
ATOM 3111 C C . ASP A 1 401 ? 23.646 -24.223 14.485 1.00 91.50 401 ASP A C 1
ATOM 3113 O O . ASP A 1 401 ? 23.085 -23.254 13.968 1.00 91.50 401 ASP A O 1
ATOM 3117 N N . LEU A 1 402 ? 23.357 -24.645 15.720 1.00 91.75 402 LEU A N 1
ATOM 3118 C CA . LEU A 1 402 ? 22.437 -23.954 16.622 1.00 91.75 402 LEU A CA 1
ATOM 3119 C C . LEU A 1 402 ? 23.205 -23.001 17.541 1.00 91.75 402 LEU A C 1
ATOM 3121 O O . LEU A 1 402 ? 24.163 -23.389 18.214 1.00 91.75 402 LEU A O 1
ATOM 3125 N N . ILE A 1 403 ? 22.743 -21.754 17.583 1.00 92.19 403 ILE A N 1
ATOM 3126 C CA . ILE A 1 403 ? 23.301 -20.678 18.401 1.00 92.19 403 ILE A CA 1
ATOM 3127 C C . ILE A 1 403 ? 22.221 -20.220 19.375 1.00 92.19 403 ILE A C 1
ATOM 3129 O O . ILE A 1 403 ? 21.095 -19.900 18.982 1.00 92.19 403 ILE A O 1
ATOM 3133 N N . THR A 1 404 ? 22.566 -20.174 20.657 1.00 92.56 404 THR A N 1
ATOM 3134 C CA . THR A 1 404 ? 21.693 -19.621 21.693 1.00 92.56 404 THR A CA 1
ATOM 3135 C C . THR A 1 404 ? 21.979 -18.135 21.842 1.00 92.56 404 THR A C 1
ATOM 3137 O O . THR A 1 404 ? 23.105 -17.751 22.153 1.00 92.56 404 THR A O 1
ATOM 3140 N N . LEU A 1 405 ? 20.965 -17.291 21.649 1.00 90.75 405 LEU A N 1
ATOM 3141 C CA . LEU A 1 405 ? 21.091 -15.848 21.823 1.00 90.75 405 LEU A CA 1
ATOM 3142 C C . LEU A 1 405 ? 21.139 -15.490 23.314 1.00 90.75 405 LEU A C 1
ATOM 3144 O O . LEU A 1 405 ? 20.315 -15.940 24.114 1.00 90.75 405 LEU A O 1
ATOM 3148 N N . LEU A 1 406 ? 22.116 -14.665 23.684 1.00 85.88 406 LEU A N 1
ATOM 3149 C CA . LEU A 1 406 ? 22.282 -14.139 25.040 1.00 85.88 406 LEU A CA 1
ATOM 3150 C C . LEU A 1 406 ? 21.465 -12.862 25.262 1.00 85.88 406 LEU A C 1
ATOM 3152 O O . LEU A 1 406 ? 21.100 -12.559 26.397 1.00 85.88 406 LEU A O 1
ATOM 3156 N N . VAL A 1 407 ? 21.171 -12.131 24.184 1.00 83.88 407 VAL A N 1
ATOM 3157 C CA . VAL A 1 407 ? 20.398 -10.884 24.196 1.00 83.88 407 VAL A CA 1
ATOM 3158 C C . VAL A 1 407 ? 19.239 -11.009 23.195 1.00 83.88 407 VAL A C 1
ATOM 3160 O O . VAL A 1 407 ? 19.466 -11.529 22.103 1.00 83.88 407 VAL A O 1
ATOM 3163 N N . PRO A 1 408 ? 18.012 -10.561 23.535 1.00 77.50 408 PRO A N 1
ATOM 3164 C CA . PRO A 1 408 ? 16.844 -10.694 22.654 1.00 77.50 408 PRO A CA 1
ATOM 3165 C C . PRO A 1 408 ? 16.936 -9.900 21.345 1.00 77.50 408 PRO A C 1
ATOM 3167 O O . PRO A 1 408 ? 16.355 -10.306 20.345 1.00 77.50 408 PRO A O 1
ATOM 3170 N N . GLU A 1 409 ? 17.661 -8.779 21.351 1.00 80.56 409 GLU A N 1
ATOM 3171 C CA . GLU A 1 409 ? 17.789 -7.858 20.220 1.00 80.56 409 GLU A CA 1
ATOM 3172 C C . GLU A 1 409 ? 19.262 -7.557 19.922 1.00 80.56 409 GLU A C 1
ATOM 3174 O O . GLU A 1 409 ? 20.108 -7.564 20.825 1.00 80.56 409 GLU A O 1
ATOM 3179 N N . ALA A 1 410 ? 19.565 -7.270 18.654 1.00 83.06 410 ALA A N 1
ATOM 3180 C CA . ALA A 1 410 ? 20.892 -6.841 18.234 1.00 83.06 410 ALA A CA 1
ATOM 3181 C C . ALA A 1 410 ? 21.288 -5.517 18.903 1.00 83.06 410 ALA A C 1
ATOM 3183 O O . ALA A 1 410 ? 20.483 -4.590 18.995 1.00 83.06 410 ALA A O 1
ATOM 3184 N N . ARG A 1 411 ? 22.555 -5.394 19.302 1.00 80.44 411 ARG A N 1
ATOM 3185 C CA . ARG A 1 411 ? 23.152 -4.120 19.725 1.00 80.44 411 ARG A CA 1
ATOM 3186 C C . ARG A 1 411 ? 24.237 -3.744 18.737 1.00 80.44 411 ARG A C 1
ATOM 3188 O O . ARG A 1 411 ? 25.032 -4.594 18.354 1.00 80.44 411 ARG A O 1
ATOM 3195 N N . ASP A 1 412 ? 24.219 -2.494 18.289 1.00 82.56 412 ASP A N 1
ATOM 3196 C CA . ASP A 1 412 ? 25.169 -1.966 17.303 1.00 82.56 412 ASP A CA 1
ATOM 3197 C C . ASP A 1 412 ? 25.272 -2.827 16.025 1.00 82.56 412 ASP A C 1
ATOM 3199 O O . ASP A 1 412 ? 26.332 -2.958 15.422 1.00 82.56 412 ASP A O 1
ATOM 3203 N N . GLY A 1 413 ? 24.153 -3.443 15.617 1.00 83.44 413 GLY A N 1
ATOM 3204 C CA . GLY A 1 413 ? 24.075 -4.318 14.441 1.00 83.44 413 GLY A CA 1
ATOM 3205 C C . GLY A 1 413 ? 24.519 -5.769 14.671 1.00 83.44 413 GLY A C 1
ATOM 3206 O O . GLY A 1 413 ? 24.411 -6.579 13.754 1.00 83.44 413 GLY A O 1
ATOM 3207 N N . TRP A 1 414 ? 24.950 -6.129 15.884 1.00 85.62 414 TRP A N 1
ATOM 3208 C CA . TRP A 1 414 ? 25.446 -7.464 16.220 1.00 85.62 414 TRP A CA 1
ATOM 3209 C C . TRP A 1 414 ? 24.525 -8.208 17.185 1.00 85.62 414 TRP A C 1
ATOM 3211 O O . TRP A 1 414 ? 24.002 -7.645 18.148 1.00 85.62 414 TRP A O 1
ATOM 3221 N N . HIS A 1 415 ? 24.360 -9.509 16.946 1.00 89.19 415 HIS A N 1
ATOM 3222 C CA . HIS A 1 415 ? 23.752 -10.424 17.907 1.00 89.19 415 HIS A CA 1
ATOM 3223 C C . HIS A 1 415 ? 24.839 -11.099 18.739 1.00 89.19 415 HIS A C 1
ATOM 3225 O O . HIS A 1 415 ? 25.868 -11.519 18.213 1.00 89.19 415 HIS A O 1
ATOM 3231 N N . TYR A 1 416 ? 24.572 -11.247 20.033 1.00 88.06 416 TYR A N 1
ATOM 3232 C CA . TYR A 1 416 ? 25.465 -11.917 20.971 1.00 88.06 416 TYR A CA 1
ATOM 3233 C C . TYR A 1 416 ? 24.884 -13.283 21.307 1.00 88.06 416 TYR A C 1
ATOM 3235 O O . TYR A 1 416 ? 23.738 -13.385 21.753 1.00 88.06 416 TYR A O 1
ATOM 3243 N N . GLY A 1 417 ? 25.667 -14.333 21.087 1.00 90.12 417 GLY A N 1
ATOM 3244 C CA . GLY A 1 417 ? 25.229 -15.707 21.269 1.00 90.12 417 GLY A CA 1
ATOM 3245 C C . GLY A 1 417 ? 26.383 -16.644 21.588 1.00 90.12 417 GLY A C 1
ATOM 3246 O O . GLY A 1 417 ? 27.548 -16.299 21.415 1.00 90.12 417 GLY A O 1
ATOM 3247 N N . GLU A 1 418 ? 26.038 -17.839 22.046 1.00 89.25 418 GLU A N 1
ATOM 3248 C CA . GLU A 1 418 ? 26.970 -18.946 22.255 1.00 89.25 418 GLU A CA 1
ATOM 3249 C C . GLU A 1 418 ? 26.608 -20.104 21.314 1.00 89.25 418 GLU A C 1
ATOM 3251 O O . GLU A 1 418 ? 25.430 -20.439 21.153 1.00 89.25 418 GLU A O 1
ATOM 3256 N N . SER A 1 419 ? 27.613 -20.701 20.667 1.00 84.06 419 SER A N 1
ATOM 3257 C CA . SER A 1 419 ? 27.423 -21.915 19.863 1.00 84.06 419 SER A CA 1
ATOM 3258 C C . SER A 1 419 ? 27.325 -23.113 20.798 1.00 84.06 419 SER A C 1
ATOM 3260 O O . SER A 1 419 ? 28.159 -23.276 21.690 1.00 84.06 419 SER A O 1
ATOM 3262 N N . GLU A 1 420 ? 26.338 -23.985 20.586 1.00 76.19 420 GLU A N 1
ATOM 3263 C CA . GLU A 1 420 ? 26.177 -25.185 21.418 1.00 76.19 420 GLU A CA 1
ATOM 3264 C C . GLU A 1 420 ? 27.340 -26.183 21.250 1.00 76.19 420 GLU A C 1
ATOM 3266 O O . GLU A 1 420 ? 27.590 -26.986 22.146 1.00 76.19 420 GLU A O 1
ATOM 3271 N N . LYS A 1 421 ? 28.099 -26.107 20.147 1.00 70.06 421 LYS A N 1
ATOM 3272 C CA . LYS A 1 421 ? 29.250 -26.990 19.884 1.00 70.06 421 LYS A CA 1
ATOM 3273 C C . LYS A 1 421 ? 30.508 -26.618 20.668 1.00 70.06 421 LYS A C 1
ATOM 3275 O O . LYS A 1 421 ? 31.329 -27.490 20.924 1.00 70.06 421 LYS A O 1
ATOM 3280 N N . THR A 1 422 ? 30.657 -25.354 21.057 1.00 64.94 422 THR A N 1
ATOM 3281 C CA . THR A 1 422 ? 31.837 -24.853 21.786 1.00 64.94 422 THR A CA 1
ATOM 3282 C C . THR A 1 422 ? 31.662 -24.938 23.306 1.00 64.94 422 THR A C 1
ATOM 3284 O O . THR A 1 422 ? 32.451 -24.368 24.049 1.00 64.94 422 THR A O 1
ATOM 3287 N N . LYS A 1 423 ? 30.606 -25.617 23.776 1.00 53.78 423 LYS A N 1
ATOM 3288 C CA . LYS A 1 423 ? 30.231 -25.724 25.193 1.00 53.78 423 LYS A CA 1
ATOM 3289 C C . LYS A 1 423 ? 30.845 -26.941 25.909 1.00 53.78 423 LYS A C 1
ATOM 3291 O O . LYS A 1 423 ? 30.355 -27.306 26.976 1.00 53.78 423 LYS A O 1
ATOM 3296 N N . MET A 1 424 ? 31.866 -27.573 25.320 1.00 38.31 424 MET A N 1
ATOM 3297 C CA . MET A 1 424 ? 32.668 -28.622 25.969 1.00 38.31 424 MET A CA 1
ATOM 3298 C C . MET A 1 424 ? 33.943 -28.057 26.572 1.00 38.31 424 MET A C 1
ATOM 3300 O O . MET A 1 424 ? 34.609 -27.265 25.868 1.00 38.31 424 MET A O 1
#

Radius of gyration: 40.28 Å; chains: 1; bounding box: 107×71×129 Å

pLDDT: mean 76.7, std 27.36, range [23.31, 98.81]